Protein AF-A0A067C463-F1 (afdb_monomer_lite)

Foldseek 3Di:
DDDDDDDDDDDDDDDDDDDDDDDDDDDDDDDDDDDDDDDDDDDDDDDDDDDDDDDDDDDDDDDDDDDDDDDDDDDDDDDDDDDDDDYDDDDDDDDDDDDDDDDDDDDDDDDDDDDDDDDDDDDDDDDDDDDDDDDDDDDDDDDDDDDDDDDDDDDDDDDDDDDDDDDDDDDDDDDDDDDDDDDDDDDDDDDDDPPPPPPPPPPQPKDKFQWAFLQRFTWFADPFFTFGADDDPDQRSIWIQGQVLQWIARRVPRFTWFQDQDPVRHTWTTTDHDDSPDQRRHWDQDPLLRFTARDRPHQKTWFHPNVDHGTTITIDGDDQASRRHIDRPVDPQKWKKWWAQPPPRFTWFDDPQFIFRHHDDRGQRRIWIQGNVLQWTARNSGSFTWFFDDDPRHTWTTTDHDDSPDQRRHWDPPQFAIARDRDPQKGWFQDPPDPRRTITIDGNDPPPSRRGIPIGIRD

Organism: Saprolegnia parasitica (strain CBS 223.65) (NCBI:txid695850)

InterPro domains:
  IPR000772 Ricin B, lectin domain [PF00652] (233-325)
  IPR000772 Ricin B, lectin domain [PF00652] (355-453)
  IPR000772 Ricin B, lectin domain [SM00458] (205-329)
  IPR000772 Ricin B, lectin domain [SM00458] (330-456)
  IPR006970 PT repeat [PF04886] (94-127)
  IPR035992 Ricin B-like lectins [SSF50370] (226-326)
  IPR035992 Ricin B-like lectins [SSF50370] (354-456)

Radius of gyration: 42.3 Å; chains: 1; bounding box: 136×104×123 Å

pLDDT: mean 70.71, std 26.76, range [29.59, 98.5]

Structure (mmCIF, N/CA/C/O backbone):
data_AF-A0A067C463-F1
#
_entry.id   AF-A0A067C463-F1
#
loop_
_atom_site.group_PDB
_atom_site.id
_atom_site.type_symbol
_atom_site.label_atom_id
_atom_site.label_alt_id
_atom_site.label_comp_id
_atom_site.label_asym_id
_atom_site.label_entity_id
_atom_site.label_seq_id
_atom_site.pdbx_PDB_ins_code
_atom_site.Cartn_x
_atom_site.Cartn_y
_atom_site.Cartn_z
_atom_site.occupancy
_atom_site.B_iso_or_equiv
_atom_site.auth_seq_id
_atom_site.auth_comp_id
_atom_site.auth_asym_id
_atom_site.auth_atom_id
_atom_site.pdbx_PDB_model_num
ATOM 1 N N . MET A 1 1 ? 59.444 -35.403 0.483 1.00 42.25 1 MET A N 1
ATOM 2 C CA . MET A 1 1 ? 58.667 -36.653 0.673 1.00 42.25 1 MET A CA 1
ATOM 3 C C . MET A 1 1 ? 58.026 -36.631 2.054 1.00 42.25 1 MET A C 1
ATOM 5 O O . MET A 1 1 ? 58.390 -35.759 2.831 1.00 42.25 1 MET A O 1
ATOM 9 N N . ILE A 1 2 ? 57.122 -37.581 2.335 1.00 39.03 2 ILE A N 1
ATOM 10 C CA . ILE A 1 2 ? 56.164 -37.585 3.462 1.00 39.03 2 ILE A CA 1
ATOM 11 C C . ILE A 1 2 ? 55.032 -36.564 3.229 1.00 39.03 2 ILE A C 1
ATOM 13 O O . ILE A 1 2 ? 55.276 -35.445 2.785 1.00 39.03 2 ILE A O 1
ATOM 17 N N . GLY A 1 3 ? 53.784 -36.998 3.438 1.00 36.12 3 GLY A N 1
ATOM 18 C CA . GLY A 1 3 ? 52.555 -36.245 3.152 1.00 36.12 3 GLY A CA 1
ATOM 19 C C . GLY A 1 3 ? 51.592 -36.200 4.350 1.00 36.12 3 GLY A C 1
ATOM 20 O O . GLY A 1 3 ? 51.894 -36.791 5.387 1.00 36.12 3 GLY A O 1
ATOM 21 N N . PRO A 1 4 ? 50.456 -35.488 4.238 1.00 55.81 4 PRO A N 1
ATOM 22 C CA . PRO A 1 4 ? 49.624 -35.122 5.385 1.00 55.81 4 PRO A CA 1
ATOM 23 C C . PRO A 1 4 ? 48.591 -36.189 5.784 1.00 55.81 4 PRO A C 1
ATOM 25 O O . PRO A 1 4 ? 47.918 -36.781 4.938 1.00 55.81 4 PRO A O 1
ATOM 28 N N . SER A 1 5 ? 48.399 -36.357 7.093 1.00 46.78 5 SER A N 1
ATOM 29 C CA . SER A 1 5 ? 47.355 -37.209 7.676 1.00 46.78 5 SER A CA 1
ATOM 30 C C . SER A 1 5 ? 45.998 -36.502 7.733 1.00 46.78 5 SER A C 1
ATOM 32 O O . SER A 1 5 ? 45.910 -35.333 8.107 1.00 46.78 5 SER A O 1
ATOM 34 N N . LYS A 1 6 ? 44.920 -37.239 7.440 1.00 44.59 6 LYS A N 1
ATOM 35 C CA . LYS A 1 6 ? 43.542 -36.852 7.790 1.00 44.59 6 LYS A CA 1
ATOM 36 C C . LYS A 1 6 ? 43.201 -37.363 9.194 1.00 44.59 6 LYS A C 1
ATOM 38 O O . LYS A 1 6 ? 43.704 -38.409 9.594 1.00 44.59 6 LYS A O 1
ATOM 43 N N . LEU A 1 7 ? 42.278 -36.692 9.882 1.00 39.22 7 LEU A N 1
ATOM 44 C CA . LEU A 1 7 ? 41.561 -37.243 11.037 1.00 39.22 7 LEU A CA 1
ATOM 45 C C . LEU A 1 7 ? 40.050 -37.215 10.756 1.00 39.22 7 LEU A C 1
ATOM 47 O O . LEU A 1 7 ? 39.596 -36.410 9.941 1.00 39.22 7 LEU A O 1
ATOM 51 N N . ALA A 1 8 ? 39.291 -38.129 11.363 1.00 37.06 8 ALA A N 1
ATOM 52 C CA . ALA A 1 8 ? 37.906 -38.422 10.989 1.00 37.06 8 ALA A CA 1
ATOM 53 C C . ALA A 1 8 ? 36.934 -38.392 12.183 1.00 37.06 8 ALA A C 1
ATOM 55 O O . ALA A 1 8 ? 37.340 -38.371 13.343 1.00 37.06 8 ALA A O 1
ATOM 56 N N . VAL A 1 9 ? 35.640 -38.373 11.857 1.00 38.06 9 VAL A N 1
ATOM 57 C CA . VAL A 1 9 ? 34.499 -38.277 12.780 1.00 38.06 9 VAL A CA 1
ATOM 58 C C . VAL A 1 9 ? 34.294 -39.571 13.575 1.00 38.06 9 VAL A C 1
ATOM 60 O O . VAL A 1 9 ? 34.442 -40.660 13.023 1.00 38.06 9 VAL A O 1
ATOM 63 N N . LEU A 1 10 ? 33.816 -39.453 14.818 1.00 33.16 10 LEU A N 1
ATOM 64 C CA . LEU A 1 10 ? 33.008 -40.498 15.450 1.00 33.16 10 LEU A CA 1
ATOM 65 C C . LEU A 1 10 ? 31.895 -39.881 16.315 1.00 33.16 10 LEU A C 1
ATOM 67 O O . LEU A 1 10 ? 32.081 -38.823 16.912 1.00 33.16 10 LEU A O 1
ATOM 71 N N . ALA A 1 11 ? 30.744 -40.550 16.369 1.00 39.88 11 ALA A N 1
ATOM 72 C CA . ALA A 1 11 ? 29.602 -40.222 17.224 1.00 39.88 11 ALA A CA 1
ATOM 73 C C . ALA A 1 11 ? 29.301 -41.403 18.166 1.00 39.88 11 ALA A C 1
ATOM 75 O O . ALA A 1 11 ? 29.778 -42.513 17.929 1.00 39.88 11 ALA A O 1
ATOM 76 N N . CYS A 1 12 ? 28.495 -41.193 19.210 1.00 30.70 12 CYS A N 1
ATOM 77 C CA . CYS A 1 12 ? 27.984 -42.276 20.059 1.00 30.70 12 CYS A CA 1
ATOM 78 C C . CYS A 1 12 ? 26.564 -41.961 20.568 1.00 30.70 12 CYS A C 1
ATOM 80 O O . CYS A 1 12 ? 26.117 -40.818 20.468 1.00 30.70 12 CYS A O 1
ATOM 82 N N . ALA A 1 13 ? 25.843 -42.975 21.055 1.00 35.50 13 ALA A N 1
ATOM 83 C CA . ALA A 1 13 ? 24.385 -42.955 21.213 1.00 35.50 13 ALA A CA 1
ATOM 84 C C . ALA A 1 13 ? 23.884 -43.476 22.581 1.00 35.50 13 ALA A C 1
ATOM 86 O O . ALA A 1 13 ? 24.659 -43.919 23.426 1.00 35.50 13 ALA A O 1
ATOM 87 N N . LEU A 1 14 ? 22.560 -43.407 22.768 1.00 36.81 14 LEU A N 1
ATOM 88 C CA . LEU A 1 14 ? 21.791 -43.928 23.911 1.00 36.81 14 LEU A CA 1
ATOM 89 C C . LEU A 1 14 ? 21.913 -45.456 24.085 1.00 36.81 14 LEU A C 1
ATOM 91 O O . LEU A 1 14 ? 22.200 -46.176 23.127 1.00 36.81 14 LEU A O 1
ATOM 95 N N . PRO A 1 15 ? 21.563 -45.964 25.281 1.00 52.47 15 PRO A N 1
ATOM 96 C CA . PRO A 1 15 ? 20.410 -46.875 25.338 1.00 52.47 15 PRO A CA 1
ATOM 97 C C . PRO A 1 15 ? 19.373 -46.543 26.441 1.00 52.47 15 PRO A C 1
ATOM 99 O O . PRO A 1 15 ? 19.506 -45.582 27.193 1.00 52.47 15 PRO A O 1
ATOM 102 N N . LEU A 1 16 ? 18.309 -47.353 26.489 1.00 36.12 16 LEU A N 1
ATOM 103 C CA . LEU A 1 16 ? 17.062 -47.219 27.265 1.00 36.12 16 LEU A CA 1
ATOM 104 C C . LEU A 1 16 ? 16.854 -48.459 28.170 1.00 36.12 16 LEU A C 1
ATOM 106 O O . LEU A 1 16 ? 17.337 -49.519 27.785 1.00 36.12 16 LEU A O 1
ATOM 110 N N . VAL A 1 17 ? 16.100 -48.366 29.286 1.00 34.94 17 VAL A N 1
ATOM 111 C CA . VAL A 1 17 ? 15.223 -49.428 29.880 1.00 34.94 17 VAL A CA 1
ATOM 112 C C . VAL A 1 17 ? 14.489 -48.904 31.147 1.00 34.94 17 VAL A C 1
ATOM 114 O O . VAL A 1 17 ? 14.938 -47.937 31.755 1.00 34.94 17 VAL A O 1
ATOM 117 N N . ALA A 1 18 ? 13.347 -49.505 31.528 1.00 36.94 18 ALA A N 1
ATOM 118 C CA . ALA A 1 18 ? 12.513 -49.199 32.717 1.00 36.94 18 ALA A CA 1
ATOM 119 C C . ALA A 1 18 ? 11.740 -50.485 33.171 1.00 36.94 18 ALA A C 1
ATOM 121 O O . ALA A 1 18 ? 11.974 -51.529 32.567 1.00 36.94 18 ALA A O 1
ATOM 122 N N . ALA A 1 19 ? 10.835 -50.571 34.169 1.00 39.75 19 ALA A N 1
ATOM 123 C CA . ALA A 1 19 ? 10.076 -49.603 34.991 1.00 39.75 19 ALA A CA 1
ATOM 124 C C . ALA A 1 19 ? 9.532 -50.275 36.304 1.00 39.75 19 ALA A C 1
ATOM 126 O O . ALA A 1 19 ? 9.987 -51.360 36.650 1.00 39.75 19 ALA A O 1
ATOM 127 N N . MET A 1 20 ? 8.479 -49.697 36.929 1.00 37.06 20 MET A N 1
ATOM 128 C CA . MET A 1 20 ? 7.588 -50.248 38.000 1.00 37.06 20 MET A CA 1
ATOM 129 C C . MET A 1 20 ? 8.119 -50.256 39.461 1.00 37.06 20 MET A C 1
ATOM 131 O O . MET A 1 20 ? 9.316 -50.383 39.665 1.00 37.06 20 MET A O 1
ATOM 135 N N . SER A 1 21 ? 7.300 -50.193 40.537 1.00 35.03 21 SER A N 1
ATOM 136 C CA . SER A 1 21 ? 5.951 -49.593 40.772 1.00 35.03 21 SER A CA 1
ATOM 137 C C . SER A 1 21 ? 5.586 -49.576 42.288 1.00 35.03 21 SER A C 1
ATOM 139 O O . SER A 1 21 ? 6.147 -50.381 43.022 1.00 35.03 21 SER A O 1
ATOM 141 N N . GLN A 1 22 ? 4.568 -48.783 42.692 1.00 37.06 22 GLN A N 1
ATOM 142 C CA . GLN A 1 22 ? 3.824 -48.800 43.992 1.00 37.06 22 GLN A CA 1
ATOM 143 C C . GLN A 1 22 ? 4.575 -48.301 45.263 1.00 37.06 22 GLN A C 1
ATOM 145 O O . GLN A 1 22 ? 5.770 -48.522 45.395 1.00 37.06 22 GLN A O 1
ATOM 150 N N . GLY A 1 23 ? 3.939 -47.636 46.251 1.00 31.66 23 GLY A N 1
ATOM 151 C CA . GLY A 1 23 ? 2.586 -47.034 46.314 1.00 31.66 23 GLY A CA 1
ATOM 152 C C . GLY A 1 23 ? 2.123 -46.622 47.743 1.00 31.66 23 GLY A C 1
ATOM 153 O O . GLY A 1 23 ? 2.575 -47.234 48.702 1.00 31.66 23 GLY A O 1
ATOM 154 N N . ALA A 1 24 ? 1.171 -45.665 47.849 1.00 37.31 24 ALA A N 1
ATOM 155 C CA . ALA A 1 24 ? 0.360 -45.277 49.045 1.00 37.31 24 ALA A CA 1
ATOM 156 C C . ALA A 1 24 ? 1.102 -44.702 50.296 1.00 37.31 24 ALA A C 1
ATOM 158 O O . ALA A 1 24 ? 2.293 -44.930 50.447 1.00 37.31 24 ALA A O 1
ATOM 159 N N . MET A 1 25 ? 0.509 -43.975 51.270 1.00 38.84 25 MET A N 1
ATOM 160 C CA . MET A 1 25 ? -0.686 -43.087 51.406 1.00 38.84 25 MET A CA 1
ATOM 161 C C . MET A 1 25 ? -0.532 -42.227 52.708 1.00 38.84 25 MET A C 1
ATOM 163 O O . MET A 1 25 ? 0.424 -42.471 53.439 1.00 38.84 25 MET A O 1
ATOM 167 N N . ALA A 1 26 ? -1.497 -41.326 53.020 1.00 36.38 26 ALA A N 1
ATOM 168 C CA . ALA A 1 26 ? -1.690 -40.511 54.262 1.00 36.38 26 ALA A CA 1
ATOM 169 C C . ALA A 1 26 ? -1.163 -39.046 54.249 1.00 36.38 26 ALA A C 1
ATOM 171 O O . ALA A 1 26 ? -0.088 -38.808 53.709 1.00 36.38 26 ALA A O 1
ATOM 172 N N . THR A 1 27 ? -1.768 -38.022 54.892 1.00 34.53 27 THR A N 1
ATOM 173 C CA . THR A 1 27 ? -3.191 -37.578 55.066 1.00 34.53 27 THR A CA 1
ATOM 174 C C . THR A 1 27 ? -3.231 -36.191 55.755 1.00 34.53 27 THR A C 1
ATOM 176 O O . THR A 1 27 ? -2.674 -36.047 56.836 1.00 34.53 27 THR A O 1
ATOM 179 N N . ASP A 1 28 ? -3.960 -35.242 55.156 1.00 35.69 28 ASP A N 1
ATOM 180 C CA . ASP A 1 28 ? -4.814 -34.183 55.749 1.00 35.69 28 ASP A CA 1
ATOM 181 C C . ASP A 1 28 ? -4.370 -33.059 56.730 1.00 35.69 28 ASP A C 1
ATOM 183 O O . ASP A 1 28 ? -3.740 -33.248 57.766 1.00 35.69 28 ASP A O 1
ATOM 187 N N . THR A 1 29 ? -5.019 -31.903 56.482 1.00 43.50 29 THR A N 1
ATOM 188 C CA . THR A 1 29 ? -5.403 -30.781 57.387 1.00 43.50 29 THR A CA 1
ATOM 189 C C . THR A 1 29 ? -4.373 -29.684 57.778 1.00 43.50 29 THR A C 1
ATOM 191 O O . THR A 1 29 ? -3.169 -29.909 57.701 1.00 43.50 29 THR A O 1
ATOM 194 N N . PRO A 1 30 ? -4.826 -28.424 58.050 1.00 51.53 30 PRO A N 1
ATOM 195 C CA . PRO A 1 30 ? -4.145 -27.235 57.507 1.00 51.53 30 PRO A CA 1
ATOM 196 C C . PRO A 1 30 ? -3.836 -26.109 58.527 1.00 51.53 30 PRO A C 1
ATOM 198 O O . PRO A 1 30 ? -4.098 -26.234 59.721 1.00 51.53 30 PRO A O 1
ATOM 201 N N . CYS A 1 31 ? -3.359 -24.956 58.030 1.00 31.34 31 CYS A N 1
ATOM 202 C CA . CYS A 1 31 ? -3.218 -23.698 58.783 1.00 31.34 31 CYS A CA 1
ATOM 203 C C . CYS A 1 31 ? -4.021 -22.540 58.126 1.00 31.34 31 CYS A C 1
ATOM 205 O O . CYS A 1 31 ? -4.292 -22.612 56.925 1.00 31.34 31 CYS A O 1
ATOM 207 N N . PRO A 1 32 ? -4.453 -21.501 58.878 1.00 50.53 32 PRO A N 1
ATOM 208 C CA . PRO A 1 32 ? -5.572 -20.635 58.484 1.00 50.53 32 PRO A CA 1
ATOM 209 C C . PRO A 1 32 ? -5.200 -19.329 57.754 1.00 50.53 32 PRO A C 1
ATOM 211 O O . PRO A 1 32 ? -4.075 -18.841 57.811 1.00 50.53 32 PRO A O 1
ATOM 214 N N . SER A 1 33 ? -6.217 -18.724 57.130 1.00 41.97 33 SER A N 1
ATOM 215 C CA . SER A 1 33 ? -6.199 -17.370 56.554 1.00 41.97 33 SER A CA 1
ATOM 216 C C . SER A 1 33 ? -6.669 -16.319 57.568 1.00 41.97 33 SER A C 1
ATOM 218 O O . SER A 1 33 ? -7.641 -16.563 58.283 1.00 41.97 33 SER A O 1
ATOM 220 N N . LEU A 1 34 ? -6.042 -15.135 57.580 1.00 38.16 34 LEU A N 1
ATOM 221 C CA . LEU A 1 34 ? -6.554 -13.924 58.236 1.00 38.16 34 LEU A CA 1
ATOM 222 C C . LEU A 1 34 ? -6.239 -12.669 57.404 1.00 38.16 34 LEU A C 1
ATOM 224 O O . LEU A 1 34 ? -5.092 -12.425 57.034 1.00 38.16 34 LEU A O 1
ATOM 228 N N . THR A 1 35 ? -7.259 -11.844 57.166 1.00 42.41 35 THR A N 1
ATOM 229 C CA . THR A 1 35 ? -7.147 -10.469 56.646 1.00 42.41 35 THR A CA 1
ATOM 230 C C . THR A 1 35 ? -7.271 -9.457 57.789 1.00 42.41 35 THR A C 1
ATOM 232 O O . THR A 1 35 ? -7.901 -9.750 58.807 1.00 42.41 35 THR A O 1
ATOM 235 N N . PRO A 1 36 ? -6.701 -8.248 57.635 1.00 46.34 36 PRO A N 1
ATOM 236 C CA . PRO A 1 36 ? -7.529 -7.061 57.890 1.00 46.34 36 PRO A CA 1
ATOM 237 C C . PRO A 1 36 ? -7.251 -5.849 56.967 1.00 46.34 36 PRO A C 1
ATOM 239 O O . PRO A 1 36 ? -6.285 -5.800 56.209 1.00 46.34 36 PRO A O 1
ATOM 242 N N . LYS A 1 37 ? -8.140 -4.851 57.061 1.00 36.72 37 LYS A N 1
ATOM 243 C CA . LYS A 1 37 ? -8.169 -3.536 56.381 1.00 36.72 37 LYS A CA 1
ATOM 244 C C . LYS A 1 37 ? -9.023 -2.589 57.264 1.00 36.72 37 LYS A C 1
ATOM 246 O O . LYS A 1 37 ? -9.966 -3.114 57.856 1.00 36.72 37 LYS A O 1
ATOM 251 N N . PRO A 1 38 ? -8.888 -1.241 57.262 1.00 59.75 38 PRO A N 1
ATOM 252 C CA . PRO A 1 38 ? -7.733 -0.353 57.018 1.00 59.75 38 PRO A CA 1
ATOM 253 C C . PRO A 1 38 ? -7.484 0.641 58.189 1.00 59.75 38 PRO A C 1
ATOM 255 O O . PRO A 1 38 ? -8.394 0.892 58.972 1.00 59.75 38 PRO A O 1
ATOM 258 N N . THR A 1 39 ? -6.345 1.346 58.214 1.00 36.75 39 THR A N 1
ATOM 259 C CA . THR A 1 39 ? -6.209 2.644 58.927 1.00 36.75 39 THR A CA 1
ATOM 260 C C . THR A 1 39 ? -5.115 3.530 58.323 1.00 36.75 39 THR A C 1
ATOM 262 O O . THR A 1 39 ? -4.034 3.042 58.010 1.00 36.75 39 THR A O 1
ATOM 265 N N . ASP A 1 40 ? -5.394 4.831 58.259 1.00 40.41 40 ASP A N 1
ATOM 266 C CA . ASP A 1 40 ? -4.475 5.976 58.123 1.00 40.41 40 ASP A CA 1
ATOM 267 C C . ASP A 1 40 ? -4.901 6.954 59.249 1.00 40.41 40 ASP A C 1
ATOM 269 O O . ASP A 1 40 ? -6.116 7.027 59.495 1.00 40.41 40 ASP A O 1
ATOM 273 N N . PRO A 1 41 ? -3.993 7.595 60.029 1.00 48.75 41 PRO A N 1
ATOM 274 C CA . PRO A 1 41 ? -3.393 8.858 59.564 1.00 48.75 41 PRO A CA 1
ATOM 275 C C . PRO A 1 41 ? -1.979 9.241 60.097 1.00 48.75 41 PRO A C 1
ATOM 277 O O . PRO A 1 41 ? -1.485 8.735 61.103 1.00 48.75 41 PRO A O 1
ATOM 280 N N . THR A 1 42 ? -1.430 10.313 59.504 1.00 36.72 42 THR A N 1
ATOM 281 C CA . THR A 1 42 ? -0.482 11.324 60.066 1.00 36.72 42 THR A CA 1
ATOM 282 C C . THR A 1 42 ? 1.021 11.023 60.312 1.00 36.72 42 THR A C 1
ATOM 284 O O . THR A 1 42 ? 1.413 10.549 61.369 1.00 36.72 42 THR A O 1
ATOM 287 N N . ALA A 1 43 ? 1.843 11.600 59.415 1.00 37.53 43 ALA A N 1
ATOM 288 C CA . ALA A 1 43 ? 2.853 12.664 59.663 1.00 37.53 43 ALA A CA 1
ATOM 289 C C . ALA A 1 43 ? 4.280 12.396 60.246 1.00 37.53 43 ALA A C 1
ATOM 291 O O . ALA A 1 43 ? 4.444 11.873 61.340 1.00 37.53 43 ALA A O 1
ATOM 292 N N . TYR A 1 44 ? 5.276 13.011 59.563 1.00 34.09 44 TYR A N 1
ATOM 293 C CA . TYR A 1 44 ? 6.689 13.295 59.946 1.00 34.09 44 TYR A CA 1
ATOM 294 C C . TYR A 1 44 ? 7.665 12.105 60.164 1.00 34.09 44 TYR A C 1
ATOM 296 O O . TYR A 1 44 ? 7.233 11.013 60.511 1.00 34.09 44 TYR A O 1
ATOM 304 N N . PRO A 1 45 ? 9.007 12.311 60.097 1.00 48.44 45 PRO A N 1
ATOM 305 C CA . PRO A 1 45 ? 9.805 13.204 59.233 1.00 48.44 45 PRO A CA 1
ATOM 306 C C . PRO A 1 45 ? 10.955 12.461 58.484 1.00 48.44 45 PRO A C 1
ATOM 308 O O . PRO A 1 45 ? 11.177 11.267 58.663 1.00 48.44 45 PRO A O 1
ATOM 311 N N . SER A 1 46 ? 11.724 13.175 57.651 1.00 39.25 46 SER A N 1
ATOM 312 C CA . SER A 1 46 ? 12.832 12.622 56.839 1.00 39.25 46 SER A CA 1
ATOM 313 C C . SER A 1 46 ? 14.130 12.314 57.613 1.00 39.25 46 SER A C 1
ATOM 315 O O . SER A 1 46 ? 14.498 13.082 58.504 1.00 39.25 46 SER A O 1
ATOM 317 N N . PRO A 1 47 ? 14.929 11.320 57.171 1.00 53.28 47 PRO A N 1
ATOM 318 C CA . PRO A 1 47 ? 16.372 11.251 57.406 1.00 53.28 47 PRO A CA 1
ATOM 319 C C . PRO A 1 47 ? 17.191 11.777 56.204 1.00 53.28 47 PRO A C 1
ATOM 321 O O . PRO A 1 47 ? 16.755 11.715 55.056 1.00 53.28 47 PRO A O 1
ATOM 324 N N . VAL A 1 48 ? 18.411 12.257 56.467 1.00 42.38 48 VAL A N 1
ATOM 325 C CA . VAL A 1 48 ? 19.398 12.723 55.467 1.00 42.38 48 VAL A CA 1
ATOM 326 C C . VAL A 1 48 ? 20.560 11.726 55.380 1.00 42.38 48 VAL A C 1
ATOM 328 O O . VAL A 1 48 ? 20.978 11.208 56.416 1.00 42.38 48 VAL A O 1
ATOM 331 N N . PRO A 1 49 ? 21.147 11.512 54.188 1.00 49.09 49 PRO A N 1
ATOM 332 C CA . PRO A 1 49 ? 22.597 11.312 54.096 1.00 49.09 49 PRO A CA 1
ATOM 333 C C . PRO A 1 49 ? 23.303 12.307 53.157 1.00 49.09 49 PRO A C 1
ATOM 335 O O . PRO A 1 49 ? 22.763 12.789 52.166 1.00 49.09 49 PRO A O 1
ATOM 338 N N . THR A 1 50 ? 24.550 12.596 53.509 1.00 33.31 50 THR A N 1
ATOM 339 C CA . THR A 1 50 ? 25.503 13.519 52.877 1.00 33.31 50 THR A CA 1
ATOM 340 C C . THR A 1 50 ? 26.090 13.016 51.546 1.00 33.31 50 THR A C 1
ATOM 342 O O . THR A 1 50 ? 26.281 11.814 51.394 1.00 33.31 50 THR A O 1
ATOM 345 N N . GLN A 1 51 ? 26.527 13.930 50.653 1.00 35.97 51 GLN A N 1
ATOM 346 C CA . GLN A 1 51 ? 27.971 14.126 50.356 1.00 35.97 51 GLN A CA 1
ATOM 347 C C . GLN A 1 51 ? 28.325 15.301 49.397 1.00 35.97 51 GLN A C 1
ATOM 349 O O . GLN A 1 51 ? 27.891 15.374 48.256 1.00 35.97 51 GLN A O 1
ATOM 354 N N . SER A 1 52 ? 29.159 16.208 49.921 1.00 32.06 52 SER A N 1
ATOM 355 C CA . SER A 1 52 ? 30.306 16.936 49.323 1.00 32.06 52 SER A CA 1
ATOM 356 C C . SER A 1 52 ? 30.431 17.311 47.815 1.00 32.06 52 SER A C 1
ATOM 358 O O . SER A 1 52 ? 30.837 16.497 46.991 1.00 32.06 52 SER A O 1
ATOM 360 N N . THR A 1 53 ? 30.460 18.641 47.592 1.00 35.88 53 THR A N 1
ATOM 361 C CA . THR A 1 53 ? 31.430 19.444 46.773 1.00 35.88 53 THR A CA 1
ATOM 362 C C . THR A 1 53 ? 31.324 19.551 45.221 1.00 35.88 53 THR A C 1
ATOM 364 O O . THR A 1 53 ? 30.736 18.676 44.598 1.00 35.88 53 THR A O 1
ATOM 367 N N . PRO A 1 54 ? 31.801 20.671 44.592 1.00 49.50 54 PRO A N 1
ATOM 368 C CA . PRO A 1 54 ? 31.113 21.267 43.422 1.00 49.50 54 PRO A CA 1
ATOM 369 C C . PRO A 1 54 ? 32.013 21.793 42.252 1.00 49.50 54 PRO A C 1
ATOM 371 O O . PRO A 1 54 ? 33.192 21.462 42.162 1.00 49.50 54 PRO A O 1
ATOM 374 N N . CYS A 1 55 ? 31.451 22.721 41.443 1.00 31.39 55 CYS A N 1
ATOM 375 C CA . CYS A 1 55 ? 31.980 23.461 40.264 1.00 31.39 55 CYS A CA 1
ATOM 376 C C . CYS A 1 55 ? 31.795 22.732 38.907 1.00 31.39 55 CYS A C 1
ATOM 378 O O . CYS A 1 55 ? 31.883 21.507 38.883 1.00 31.39 55 CYS A O 1
ATOM 380 N N . PRO A 1 56 ? 31.457 23.439 37.794 1.00 43.06 56 PRO A N 1
ATOM 381 C CA . PRO A 1 56 ? 32.160 24.633 37.289 1.00 43.06 56 PRO A CA 1
ATOM 382 C C . PRO A 1 56 ? 31.312 25.924 37.130 1.00 43.06 56 PRO A C 1
ATOM 384 O O . PRO A 1 56 ? 30.110 25.952 37.381 1.00 43.06 56 PRO A O 1
ATOM 387 N N . THR A 1 57 ? 31.963 27.006 36.683 1.00 37.25 57 THR A N 1
ATOM 388 C CA . THR A 1 57 ? 31.431 28.374 36.478 1.00 37.25 57 THR A CA 1
ATOM 389 C C . THR A 1 57 ? 30.934 28.677 35.055 1.00 37.25 57 THR A C 1
ATOM 391 O O . THR A 1 57 ? 31.613 28.322 34.094 1.00 37.25 57 THR A O 1
ATOM 394 N N . SER A 1 58 ? 29.874 29.490 34.918 1.00 34.16 58 SER A N 1
ATOM 395 C CA . SER A 1 58 ? 29.693 30.472 33.821 1.00 34.16 58 SER A CA 1
ATOM 396 C C . SER A 1 58 ? 28.635 31.536 34.197 1.00 34.16 58 SER A C 1
ATOM 398 O O . SER A 1 58 ? 27.924 31.354 35.185 1.00 34.16 58 SER A O 1
ATOM 400 N N . LEU A 1 59 ? 28.538 32.654 33.459 1.00 35.44 59 LEU A N 1
ATOM 401 C CA . LEU A 1 59 ? 27.764 33.851 33.844 1.00 35.44 59 LEU A CA 1
ATOM 402 C C . LEU A 1 59 ? 26.886 34.450 32.720 1.00 35.44 59 LEU A C 1
ATOM 404 O O . LEU A 1 59 ? 27.395 34.848 31.678 1.00 35.44 59 LEU A O 1
ATOM 408 N N . THR A 1 60 ? 25.619 34.741 33.059 1.00 36.12 60 THR A N 1
ATOM 409 C CA . THR A 1 60 ? 24.786 35.858 32.522 1.00 36.12 60 THR A CA 1
ATOM 410 C C . THR A 1 60 ? 24.411 35.825 31.005 1.00 36.12 60 THR A C 1
ATOM 412 O O . THR A 1 60 ? 24.628 34.801 30.366 1.00 36.12 60 THR A O 1
ATOM 415 N N . PRO A 1 61 ? 23.650 36.803 30.447 1.00 48.34 61 PRO A N 1
ATOM 416 C CA . PRO A 1 61 ? 22.207 36.923 30.714 1.00 48.34 61 PRO A CA 1
ATOM 417 C C . PRO A 1 61 ? 21.291 37.083 29.463 1.00 48.34 61 PRO A C 1
ATOM 419 O O . PRO A 1 61 ? 21.727 37.189 28.321 1.00 48.34 61 PRO A O 1
ATOM 422 N N . LYS A 1 62 ? 19.976 37.138 29.726 1.00 43.12 62 LYS A N 1
ATOM 423 C CA . LYS A 1 62 ? 18.833 37.306 28.798 1.00 43.12 62 LYS A CA 1
ATOM 424 C C . LYS A 1 62 ? 18.786 38.658 28.036 1.00 43.12 62 LYS A C 1
ATOM 426 O O . LYS A 1 62 ? 18.978 39.692 28.672 1.00 43.12 62 LYS A O 1
ATOM 431 N N . PRO A 1 63 ? 18.305 38.675 26.771 1.00 41.91 63 PRO A N 1
ATOM 432 C CA . PRO A 1 63 ? 17.659 39.831 26.125 1.00 41.91 63 PRO A CA 1
ATOM 433 C C . PRO A 1 63 ? 16.138 39.642 25.859 1.00 41.91 63 PRO A C 1
ATOM 435 O O . PRO A 1 63 ? 15.593 38.549 26.021 1.00 41.91 63 PRO A O 1
ATOM 438 N N . THR A 1 64 ? 15.449 40.714 25.439 1.00 36.81 64 THR A N 1
ATOM 439 C CA . THR A 1 64 ? 14.037 40.731 24.975 1.00 36.81 64 THR A CA 1
ATOM 440 C C . THR A 1 64 ? 13.875 41.764 23.834 1.00 36.81 64 THR A C 1
ATOM 442 O O . THR A 1 64 ? 14.779 42.567 23.618 1.00 36.81 64 THR A O 1
ATOM 445 N N . ASP A 1 65 ? 12.704 41.771 23.183 1.00 37.22 65 ASP A N 1
ATOM 446 C CA . ASP A 1 65 ? 12.090 42.881 22.419 1.00 37.22 65 ASP A CA 1
ATOM 447 C C . ASP A 1 65 ? 12.329 43.034 20.896 1.00 37.22 65 ASP A C 1
ATOM 449 O O . ASP A 1 65 ? 12.947 42.208 20.226 1.00 37.22 65 ASP A O 1
ATOM 453 N N . LYS A 1 66 ? 11.590 44.003 20.334 1.00 34.00 66 LYS A N 1
ATOM 454 C CA . LYS A 1 66 ? 10.867 43.973 19.047 1.00 34.00 66 LYS A CA 1
ATOM 455 C C . LYS A 1 66 ? 11.577 44.763 17.923 1.00 34.00 66 LYS A C 1
ATOM 457 O O . LYS A 1 66 ? 12.115 45.832 18.198 1.00 34.00 66 LYS A O 1
ATOM 462 N N . PRO A 1 67 ? 11.480 44.342 16.642 1.00 43.81 67 PRO A N 1
ATOM 463 C CA . PRO A 1 67 ? 12.100 45.046 15.515 1.00 43.81 67 PRO A CA 1
ATOM 464 C C . PRO A 1 67 ? 11.309 46.262 14.996 1.00 43.81 67 PRO A C 1
ATOM 466 O O . PRO A 1 67 ? 10.071 46.306 15.077 1.00 43.81 67 PRO A O 1
ATOM 469 N N . THR A 1 68 ? 12.055 47.180 14.366 1.00 34.97 68 THR A N 1
ATOM 470 C CA . THR A 1 68 ? 11.612 48.157 13.352 1.00 34.97 68 THR A CA 1
ATOM 471 C C . THR A 1 68 ? 12.789 48.471 12.401 1.00 34.97 68 THR A C 1
ATOM 473 O O . THR A 1 68 ? 13.940 48.297 12.791 1.00 34.97 68 THR A O 1
ATOM 476 N N . ASP A 1 69 ? 12.462 48.961 11.198 1.00 34.72 69 ASP A N 1
ATOM 477 C CA . ASP A 1 69 ? 13.251 49.842 10.306 1.00 34.72 69 ASP A CA 1
ATOM 478 C C . ASP A 1 69 ? 13.819 49.351 8.956 1.00 34.72 69 ASP A C 1
ATOM 480 O O . ASP A 1 69 ? 13.938 48.168 8.642 1.00 34.72 69 ASP A O 1
ATOM 484 N N . LYS A 1 70 ? 14.013 50.364 8.097 1.00 39.75 70 LYS A N 1
ATOM 485 C CA . LYS A 1 70 ? 14.041 50.368 6.626 1.00 39.75 70 LYS A CA 1
ATOM 486 C C . LYS A 1 70 ? 15.459 50.626 6.081 1.00 39.75 70 LYS A C 1
ATOM 488 O O . LYS A 1 70 ? 16.126 51.527 6.586 1.00 39.75 70 LYS A O 1
ATOM 493 N N . PRO A 1 71 ? 15.883 49.974 4.980 1.00 44.62 71 PRO A N 1
ATOM 494 C CA . PRO A 1 71 ? 17.090 50.349 4.240 1.00 44.62 71 PRO A CA 1
ATOM 495 C C . PRO A 1 71 ? 16.827 51.407 3.147 1.00 44.62 71 PRO A C 1
ATOM 497 O O . PRO A 1 71 ? 15.705 51.549 2.649 1.00 44.62 71 PRO A O 1
ATOM 500 N N . THR A 1 72 ? 17.880 52.123 2.734 1.00 33.91 72 THR A N 1
ATOM 501 C CA . THR A 1 72 ? 17.904 52.944 1.504 1.00 33.91 72 THR A CA 1
ATOM 502 C C . THR A 1 72 ? 19.339 53.121 0.983 1.00 33.91 72 THR A C 1
ATOM 504 O O . THR A 1 72 ? 20.236 53.390 1.774 1.00 33.91 72 THR A O 1
ATOM 507 N N . ASP A 1 73 ? 19.486 53.038 -0.343 1.00 35.38 73 ASP A N 1
ATOM 508 C CA . ASP A 1 73 ? 20.536 53.627 -1.200 1.00 35.38 73 ASP A CA 1
ATOM 509 C C . ASP A 1 73 ? 21.990 53.070 -1.268 1.00 35.38 73 ASP A C 1
ATOM 511 O O . ASP A 1 73 ? 22.435 52.214 -0.508 1.00 35.38 73 ASP A O 1
ATOM 515 N N . LYS A 1 74 ? 22.657 53.526 -2.344 1.00 34.75 74 LYS A N 1
ATOM 516 C CA . LYS A 1 74 ? 23.887 53.125 -3.099 1.00 34.75 74 LYS A CA 1
ATOM 517 C C . LYS A 1 74 ? 24.905 54.318 -3.030 1.00 34.75 74 LYS A C 1
ATOM 519 O O . LYS A 1 74 ? 24.400 55.370 -2.634 1.00 34.75 74 LYS A O 1
ATOM 524 N N . PRO A 1 75 ? 26.231 54.327 -3.407 1.00 52.91 75 PRO A N 1
ATOM 525 C CA . PRO A 1 75 ? 27.075 53.557 -4.379 1.00 52.91 75 PRO A CA 1
ATOM 526 C C . PRO A 1 75 ? 28.325 52.840 -3.758 1.00 52.91 75 PRO A C 1
ATOM 528 O O . PRO A 1 75 ? 28.287 52.592 -2.561 1.00 52.91 75 PRO A O 1
ATOM 531 N N . THR A 1 76 ? 29.371 52.312 -4.449 1.00 31.56 76 THR A N 1
ATOM 532 C CA . THR A 1 76 ? 30.365 52.901 -5.423 1.00 31.56 76 THR A CA 1
ATOM 533 C C . THR A 1 76 ? 31.124 51.801 -6.249 1.00 31.56 76 THR A C 1
ATOM 535 O O . THR A 1 76 ? 30.593 50.701 -6.382 1.00 31.56 76 THR A O 1
ATOM 538 N N . ASP A 1 77 ? 32.281 52.080 -6.888 1.00 32.75 77 ASP A N 1
ATOM 539 C CA . ASP A 1 77 ? 32.663 51.591 -8.247 1.00 32.75 77 ASP A CA 1
ATOM 540 C C . ASP A 1 77 ? 33.854 50.579 -8.438 1.00 32.75 77 ASP A C 1
ATOM 542 O O . ASP A 1 77 ? 34.529 50.170 -7.497 1.00 32.75 77 ASP A O 1
ATOM 546 N N . LYS A 1 78 ? 34.070 50.190 -9.723 1.00 33.44 78 LYS A N 1
ATOM 547 C CA . LYS A 1 78 ? 35.137 49.382 -10.423 1.00 33.44 78 LYS A CA 1
ATOM 548 C C . LYS A 1 78 ? 36.567 50.028 -10.266 1.00 33.44 78 LYS A C 1
ATOM 550 O O . LYS A 1 78 ? 36.555 51.207 -9.918 1.00 33.44 78 LYS A O 1
ATOM 555 N N . PRO A 1 79 ? 37.781 49.419 -10.528 1.00 54.44 79 PRO A N 1
ATOM 556 C CA . PRO A 1 79 ? 38.165 48.324 -11.467 1.00 54.44 79 PRO A CA 1
ATOM 557 C C . PRO A 1 79 ? 39.226 47.261 -11.057 1.00 54.44 79 PRO A C 1
ATOM 559 O O . PRO A 1 79 ? 39.936 47.411 -10.070 1.00 54.44 79 PRO A O 1
ATOM 562 N N . THR A 1 80 ? 39.406 46.226 -11.904 1.00 33.28 80 THR A N 1
ATOM 563 C CA . THR A 1 80 ? 40.662 45.853 -12.632 1.00 33.28 80 THR A CA 1
ATOM 564 C C . THR A 1 80 ? 40.341 44.776 -13.705 1.00 33.28 80 THR A C 1
ATOM 566 O O . THR A 1 80 ? 39.296 44.134 -13.615 1.00 33.28 80 THR A O 1
ATOM 569 N N . ASP A 1 81 ? 41.170 44.634 -14.748 1.00 36.69 81 ASP A N 1
ATOM 570 C CA . ASP A 1 81 ? 40.963 43.796 -15.958 1.00 36.69 81 ASP A CA 1
ATOM 571 C C . ASP A 1 81 ? 41.976 42.589 -15.973 1.00 36.69 81 ASP A C 1
ATOM 573 O O . ASP A 1 81 ? 42.656 42.392 -14.970 1.00 36.69 81 ASP A O 1
ATOM 577 N N . ALA A 1 82 ? 42.181 41.684 -16.957 1.00 36.00 82 ALA A N 1
ATOM 578 C CA . ALA A 1 82 ? 41.870 41.623 -18.399 1.00 36.00 82 ALA A CA 1
ATOM 579 C C . ALA A 1 82 ? 41.645 40.152 -18.944 1.00 36.00 82 ALA A C 1
ATOM 581 O O . ALA A 1 82 ? 40.813 39.464 -18.360 1.00 36.00 82 ALA A O 1
ATOM 582 N N . PRO A 1 83 ? 42.205 39.670 -20.091 1.00 52.72 83 PRO A N 1
ATOM 583 C CA . PRO A 1 83 ? 41.455 39.178 -21.273 1.00 52.72 83 PRO A CA 1
ATOM 584 C C . PRO A 1 83 ? 41.425 37.622 -21.433 1.00 52.72 83 PRO A C 1
ATOM 586 O O . PRO A 1 83 ? 41.984 36.911 -20.608 1.00 52.72 83 PRO A O 1
ATOM 589 N N . THR A 1 84 ? 40.799 36.955 -22.429 1.00 37.97 84 THR A N 1
ATOM 590 C CA . THR A 1 84 ? 40.989 36.989 -23.916 1.00 37.97 84 THR A CA 1
ATOM 591 C C . THR A 1 84 ? 39.819 36.222 -24.650 1.00 37.97 84 THR A C 1
ATOM 593 O O . THR A 1 84 ? 38.849 35.919 -23.960 1.00 37.97 84 THR A O 1
ATOM 596 N N . PRO A 1 85 ? 39.733 35.998 -25.998 1.00 48.94 85 PRO A N 1
ATOM 597 C CA . PRO A 1 85 ? 38.602 36.554 -26.771 1.00 48.94 85 PRO A CA 1
ATOM 598 C C . PRO A 1 85 ? 37.823 35.598 -27.732 1.00 48.94 85 PRO A C 1
ATOM 600 O O . PRO A 1 85 ? 38.087 34.404 -27.816 1.00 48.94 85 PRO A O 1
ATOM 603 N N . SER A 1 86 ? 36.946 36.208 -28.554 1.00 33.03 86 SER A N 1
ATOM 604 C CA . SER A 1 86 ? 36.229 35.728 -29.770 1.00 33.03 86 SER A CA 1
ATOM 605 C C . SER A 1 86 ? 35.043 34.745 -29.590 1.00 33.03 86 SER A C 1
ATOM 607 O O . SER A 1 86 ? 35.231 33.715 -28.962 1.00 33.03 86 SER A O 1
ATOM 609 N N . THR A 1 87 ? 33.767 34.946 -30.003 1.00 38.41 87 THR A N 1
ATOM 610 C CA . THR A 1 87 ? 33.001 35.730 -31.038 1.00 38.41 87 THR A CA 1
ATOM 611 C C . THR A 1 87 ? 32.637 34.936 -32.313 1.00 38.41 87 THR A C 1
ATOM 613 O O . THR A 1 87 ? 33.527 34.245 -32.801 1.00 38.41 87 THR A O 1
ATOM 616 N N . PRO A 1 88 ? 31.483 35.183 -32.998 1.00 52.50 88 PRO A N 1
ATOM 617 C CA . PRO A 1 88 ? 30.197 35.771 -32.535 1.00 52.50 88 PRO A CA 1
ATOM 618 C C . PRO A 1 88 ? 28.877 35.233 -33.192 1.00 52.50 88 PRO A C 1
ATOM 620 O O . PRO A 1 88 ? 28.878 34.819 -34.344 1.00 52.50 88 PRO A O 1
ATOM 623 N N . CYS A 1 89 ? 27.723 35.502 -32.543 1.00 30.94 89 CYS A N 1
ATOM 624 C CA . CYS A 1 89 ? 26.372 35.679 -33.159 1.00 30.94 89 CYS A CA 1
ATOM 625 C C . CYS A 1 89 ? 25.707 34.444 -33.850 1.00 30.94 89 CYS A C 1
ATOM 627 O O . CYS A 1 89 ? 26.368 33.412 -33.948 1.00 30.94 89 CYS A O 1
ATOM 629 N N . PRO A 1 90 ? 24.408 34.467 -34.276 1.00 45.12 90 PRO A N 1
ATOM 630 C CA . PRO A 1 90 ? 23.523 35.609 -34.602 1.00 45.12 90 PRO A CA 1
ATOM 631 C C . PRO A 1 90 ? 22.617 36.185 -33.495 1.00 45.12 90 PRO A C 1
ATOM 633 O O . PRO A 1 90 ? 22.519 35.686 -32.379 1.00 45.12 90 PRO A O 1
ATOM 636 N N . THR A 1 91 ? 21.958 37.278 -33.883 1.00 32.62 91 THR A N 1
ATOM 637 C CA . THR A 1 91 ? 21.079 38.193 -33.141 1.00 32.62 91 THR A CA 1
ATOM 638 C C . THR A 1 91 ? 19.720 37.638 -32.697 1.00 32.62 91 THR A C 1
ATOM 640 O O . THR A 1 91 ? 19.192 36.671 -33.237 1.00 32.62 91 THR A O 1
ATOM 643 N N . SER A 1 92 ? 19.123 38.358 -31.745 1.00 32.84 92 SER A N 1
ATOM 644 C CA . SER A 1 92 ? 17.750 38.229 -31.248 1.00 32.84 92 SER A CA 1
ATOM 645 C C . SER A 1 92 ? 16.652 38.465 -32.297 1.00 32.84 92 SER A C 1
ATOM 647 O O . SER A 1 92 ? 16.867 39.154 -33.289 1.00 32.84 92 SER A O 1
ATOM 649 N N . LEU A 1 93 ? 15.428 38.029 -31.968 1.00 31.80 93 LEU A N 1
ATOM 650 C CA . LEU A 1 93 ? 14.297 38.946 -31.746 1.00 31.80 93 LEU A CA 1
ATOM 651 C C . LEU A 1 93 ? 13.244 38.287 -30.834 1.00 31.80 93 LEU A C 1
ATOM 653 O O . LEU A 1 93 ? 12.880 37.131 -31.028 1.00 31.80 93 LEU A O 1
ATOM 657 N N . THR A 1 94 ? 12.733 39.031 -29.852 1.00 35.97 94 THR A N 1
ATOM 658 C CA . THR A 1 94 ? 11.492 38.706 -29.126 1.00 35.97 94 THR A CA 1
ATOM 659 C C . THR A 1 94 ? 10.346 39.558 -29.674 1.00 35.97 94 THR A C 1
ATOM 661 O O . THR A 1 94 ? 10.571 40.663 -30.172 1.00 35.97 94 THR A O 1
ATOM 664 N N . PRO A 1 95 ? 9.101 39.075 -29.554 1.00 42.12 95 PRO A N 1
ATOM 665 C CA . PRO A 1 95 ? 8.201 39.798 -28.659 1.00 42.12 95 PRO A CA 1
ATOM 666 C C . PRO A 1 95 ? 7.427 38.886 -27.697 1.00 42.12 95 PRO A C 1
ATOM 668 O O . PRO A 1 95 ? 7.150 37.718 -27.955 1.00 42.12 95 PRO A O 1
ATOM 671 N N . LYS A 1 96 ? 7.049 39.479 -26.566 1.00 40.94 96 LYS A N 1
ATOM 672 C CA . LYS A 1 96 ? 6.170 38.916 -25.538 1.00 40.94 96 LYS A CA 1
ATOM 673 C C . LYS A 1 96 ? 4.700 39.130 -25.926 1.00 40.94 96 LYS A C 1
ATOM 675 O O . LYS A 1 96 ? 4.356 40.246 -26.310 1.00 40.94 96 LYS A O 1
ATOM 680 N N . PRO A 1 97 ? 3.819 38.160 -25.641 1.00 40.16 97 PRO A N 1
ATOM 681 C CA . PRO A 1 97 ? 2.473 38.470 -25.176 1.00 40.16 97 PRO A CA 1
ATOM 682 C C . PRO A 1 97 ? 2.269 38.008 -23.724 1.00 40.16 97 PRO A C 1
ATOM 684 O O . PRO A 1 97 ? 2.708 36.938 -23.308 1.00 40.16 97 PRO A O 1
ATOM 687 N N . THR A 1 98 ? 1.569 38.826 -22.944 1.00 37.97 98 THR A N 1
ATOM 688 C CA . THR A 1 98 ? 0.825 38.375 -21.764 1.00 37.97 98 THR A CA 1
ATOM 689 C C . THR A 1 98 ? -0.624 38.666 -22.069 1.00 37.97 98 THR A C 1
ATOM 691 O O . THR A 1 98 ? -0.919 39.816 -22.359 1.00 37.97 98 THR A O 1
ATOM 694 N N . ASP A 1 99 ? -1.497 37.672 -21.940 1.00 34.09 99 ASP A N 1
ATOM 695 C CA . ASP A 1 99 ? -2.887 37.920 -21.573 1.00 34.09 99 ASP A CA 1
ATOM 696 C C . ASP A 1 99 ? -3.529 36.670 -20.971 1.00 34.09 99 ASP A C 1
ATOM 698 O O . ASP A 1 99 ? -3.062 35.546 -21.171 1.00 34.09 99 ASP A O 1
ATOM 702 N N . LYS A 1 100 ? -4.588 36.888 -20.189 1.00 38.34 100 LYS A N 1
ATOM 703 C CA . LYS A 1 100 ? -5.354 35.851 -19.492 1.00 38.34 100 LYS A CA 1
ATOM 704 C C . LYS A 1 100 ? -6.844 36.108 -19.692 1.00 38.34 100 LYS A C 1
ATOM 706 O O . LYS A 1 100 ? -7.325 37.151 -19.259 1.00 38.34 100 LYS A O 1
ATOM 711 N N . PRO A 1 101 ? -7.596 35.104 -20.158 1.00 43.25 101 PRO A N 1
ATOM 712 C CA . PRO A 1 101 ? -8.966 34.932 -19.701 1.00 43.25 101 PRO A CA 1
ATOM 713 C C . PRO A 1 101 ? -9.159 33.581 -18.996 1.00 43.25 101 PRO A C 1
ATOM 715 O O . PRO A 1 101 ? -8.666 32.538 -19.416 1.00 43.25 101 PRO A O 1
ATOM 718 N N . THR A 1 102 ? -9.901 33.616 -17.894 1.00 39.22 102 THR A N 1
ATOM 719 C CA . THR A 1 102 ? -10.673 32.465 -17.398 1.00 39.22 102 THR A CA 1
ATOM 720 C C . THR A 1 102 ? -12.043 32.513 -18.062 1.00 39.22 102 THR A C 1
ATOM 722 O O . THR A 1 102 ? -12.553 33.620 -18.169 1.00 39.22 102 THR A O 1
ATOM 725 N N . ASP A 1 103 ? -12.619 31.366 -18.445 1.00 34.50 103 ASP A N 1
ATOM 726 C CA . ASP A 1 103 ? -14.045 31.023 -18.243 1.00 34.50 103 ASP A CA 1
ATOM 727 C C . ASP A 1 103 ? -14.379 29.597 -18.742 1.00 34.50 103 ASP A C 1
ATOM 729 O O . ASP A 1 103 ? -13.548 28.937 -19.371 1.00 34.50 103 ASP A O 1
ATOM 733 N N . LYS A 1 104 ? -15.548 29.069 -18.333 1.00 34.78 104 LYS A N 1
ATOM 734 C CA . LYS A 1 104 ? -15.974 27.648 -18.411 1.00 34.78 104 LYS A CA 1
ATOM 735 C C . LYS A 1 104 ? -17.466 27.543 -18.001 1.00 34.78 104 LYS A C 1
ATOM 737 O O . LYS A 1 104 ? -17.806 28.267 -17.066 1.00 34.78 104 LYS A O 1
ATOM 742 N N . PRO A 1 105 ? -18.339 26.622 -18.496 1.00 55.47 105 PRO A N 1
ATOM 743 C CA . PRO A 1 105 ? -18.273 25.645 -19.603 1.00 55.47 105 PRO A CA 1
ATOM 744 C C . PRO A 1 105 ? -19.464 25.815 -20.609 1.00 55.47 105 PRO A C 1
ATOM 746 O O . PRO A 1 105 ? -19.947 26.927 -20.794 1.00 55.47 105 PRO A O 1
ATOM 749 N N . THR A 1 106 ? -20.000 24.692 -21.138 1.00 33.78 106 THR A N 1
ATOM 750 C CA . THR A 1 106 ? -21.222 24.509 -21.981 1.00 33.78 106 THR A CA 1
ATOM 751 C C . THR A 1 106 ? -21.072 24.988 -23.442 1.00 33.78 106 THR A C 1
ATOM 753 O O . THR A 1 106 ? -20.354 25.942 -23.703 1.00 33.78 106 THR A O 1
ATOM 756 N N . ASP A 1 107 ? -21.612 24.306 -24.465 1.00 37.22 107 ASP A N 1
ATOM 757 C CA . ASP A 1 107 ? -22.835 23.476 -24.485 1.00 37.22 107 ASP A CA 1
ATOM 758 C C . ASP A 1 107 ? -22.752 22.095 -25.213 1.00 37.22 107 ASP A C 1
ATOM 760 O O . ASP A 1 107 ? -21.669 21.597 -25.518 1.00 37.22 107 ASP A O 1
ATOM 764 N N . LYS A 1 108 ? -23.912 21.436 -25.398 1.00 37.78 108 LYS A N 1
ATOM 765 C CA . LYS A 1 108 ? -24.139 20.064 -25.935 1.00 37.78 108 LYS A CA 1
ATOM 766 C C . LYS A 1 108 ? -23.736 19.807 -27.421 1.00 37.78 108 LYS A C 1
ATOM 768 O O . LYS A 1 108 ? -23.609 20.754 -28.189 1.00 37.78 108 LYS A O 1
ATOM 773 N N . PRO A 1 109 ? -23.633 18.525 -27.865 1.00 53.19 109 PRO A N 1
ATOM 774 C CA . PRO A 1 109 ? -23.319 18.136 -29.251 1.00 53.19 109 PRO A CA 1
ATOM 775 C C . PRO A 1 109 ? -24.553 17.806 -30.122 1.00 53.19 109 PRO A C 1
ATOM 777 O O . PRO A 1 109 ? -25.587 17.388 -29.593 1.00 53.19 109 PRO A O 1
ATOM 780 N N . THR A 1 110 ? -24.392 17.856 -31.455 1.00 38.06 110 THR A N 1
ATOM 781 C CA . THR A 1 110 ? -25.376 17.368 -32.450 1.00 38.06 110 THR A CA 1
ATOM 782 C C . THR A 1 110 ? -24.740 16.824 -33.746 1.00 38.06 110 THR A C 1
ATOM 784 O O . THR A 1 110 ? -23.908 17.469 -34.371 1.00 38.06 110 THR A O 1
ATOM 787 N N . ASP A 1 111 ? -25.207 15.633 -34.133 1.00 38.06 111 ASP A N 1
ATOM 788 C CA . ASP A 1 111 ? -25.489 15.110 -35.485 1.00 38.06 111 ASP A CA 1
ATOM 789 C C . ASP A 1 111 ? -24.450 15.029 -36.636 1.00 38.06 111 ASP A C 1
ATOM 791 O O . ASP A 1 111 ? -24.310 15.919 -37.466 1.00 38.06 111 ASP A O 1
ATOM 795 N N . LYS A 1 112 ? -23.996 13.773 -36.813 1.00 37.97 112 LYS A N 1
ATOM 796 C CA . LYS A 1 112 ? -23.908 12.969 -38.061 1.00 37.97 112 LYS A CA 1
ATOM 797 C C . LYS A 1 112 ? -22.853 13.270 -39.165 1.00 37.97 112 LYS A C 1
ATOM 799 O O . LYS A 1 112 ? -22.390 14.390 -39.323 1.00 37.97 112 LYS A O 1
ATOM 804 N N . PRO A 1 113 ? -22.468 12.233 -39.955 1.00 50.31 113 PRO A N 1
ATOM 805 C CA . PRO A 1 113 ? -21.427 12.314 -40.986 1.00 50.31 113 PRO A CA 1
ATOM 806 C C . PRO A 1 113 ? -21.980 12.559 -42.402 1.00 50.31 113 PRO A C 1
ATOM 808 O O . PRO A 1 113 ? -23.173 12.379 -42.652 1.00 50.31 113 PRO A O 1
ATOM 811 N N . THR A 1 114 ? -21.078 12.848 -43.348 1.00 39.03 114 THR A N 1
ATOM 812 C CA . THR A 1 114 ? -21.323 12.725 -44.797 1.00 39.03 114 THR A CA 1
ATOM 813 C C . THR A 1 114 ? -20.099 12.110 -45.484 1.00 39.03 114 THR A C 1
ATOM 815 O O . THR A 1 114 ? -18.994 12.628 -45.336 1.00 39.03 114 THR A O 1
ATOM 818 N N . ASP A 1 115 ? -20.284 11.033 -46.248 1.00 38.59 115 ASP A N 1
ATOM 819 C CA . ASP A 1 115 ? -19.231 10.417 -47.065 1.00 38.59 115 ASP A CA 1
ATOM 820 C C . ASP A 1 115 ? -18.998 11.164 -48.387 1.00 38.59 115 ASP A C 1
ATOM 822 O O . ASP A 1 115 ? -19.963 11.487 -49.083 1.00 38.59 115 ASP A O 1
ATOM 826 N N . LYS A 1 116 ? -17.731 11.275 -48.825 1.00 35.72 116 LYS A N 1
ATOM 827 C CA . LYS A 1 116 ? -17.354 10.884 -50.200 1.00 35.72 116 LYS A CA 1
ATOM 828 C C . LYS A 1 116 ? -15.833 10.680 -50.381 1.00 35.72 116 LYS A C 1
ATOM 830 O O . LYS A 1 116 ? -15.072 11.576 -50.028 1.00 35.72 116 LYS A O 1
ATOM 835 N N . PRO A 1 117 ? -15.373 9.567 -50.990 1.00 49.44 117 PRO A N 1
ATOM 836 C CA . PRO A 1 117 ? -13.991 9.410 -51.459 1.00 49.44 117 PRO A CA 1
ATOM 837 C C . PRO A 1 117 ? -13.775 10.020 -52.858 1.00 49.44 117 PRO A C 1
ATOM 839 O O . PRO A 1 117 ? -14.733 10.255 -53.602 1.00 49.44 117 PRO A O 1
ATOM 842 N N . THR A 1 118 ? -12.516 10.229 -53.262 1.00 38.34 118 THR A N 1
ATOM 843 C CA . THR A 1 118 ? -12.133 10.478 -54.668 1.00 38.34 118 THR A CA 1
ATOM 844 C C . THR A 1 118 ? -10.694 10.012 -54.944 1.00 38.34 118 THR A C 1
ATOM 846 O O . THR A 1 118 ? -9.781 10.321 -54.183 1.00 38.34 118 THR A O 1
ATOM 849 N N . ASP A 1 119 ? -10.511 9.270 -56.037 1.00 36.16 119 ASP A N 1
ATOM 850 C CA . ASP A 1 119 ? -9.247 8.732 -56.568 1.00 36.16 119 ASP A CA 1
ATOM 851 C C . ASP A 1 119 ? -8.361 9.829 -57.220 1.00 36.16 119 ASP A C 1
ATOM 853 O O . ASP A 1 119 ? -8.886 10.695 -57.913 1.00 36.16 119 ASP A O 1
ATOM 857 N N . LYS A 1 120 ? -7.047 9.925 -56.931 1.00 35.28 120 LYS A N 1
ATOM 858 C CA . LYS A 1 120 ? -5.885 9.200 -57.535 1.00 35.28 120 LYS A CA 1
ATOM 859 C C . LYS A 1 120 ? -5.242 10.004 -58.720 1.00 35.28 120 LYS A C 1
ATOM 861 O O . LYS A 1 120 ? -5.620 11.151 -58.917 1.00 35.28 120 LYS A O 1
ATOM 866 N N . PRO A 1 121 ? -4.220 9.491 -59.444 1.00 56.00 121 PRO A N 1
ATOM 867 C CA . PRO A 1 121 ? -2.771 9.731 -59.278 1.00 56.00 121 PRO A CA 1
ATOM 868 C C . PRO A 1 121 ? -2.121 10.762 -60.236 1.00 56.00 121 PRO A C 1
ATOM 870 O O . PRO A 1 121 ? -2.691 11.127 -61.262 1.00 56.00 121 PRO A O 1
ATOM 873 N N . THR A 1 122 ? -0.838 11.081 -60.003 1.00 33.88 122 THR A N 1
ATOM 874 C CA . THR A 1 122 ? 0.165 11.282 -61.083 1.00 33.88 122 THR A CA 1
ATOM 875 C C . THR A 1 122 ? 1.585 10.917 -60.598 1.00 33.88 122 THR A C 1
ATOM 877 O O . THR A 1 122 ? 1.789 10.712 -59.400 1.00 33.88 122 THR A O 1
ATOM 880 N N . ASP A 1 123 ? 2.534 10.766 -61.528 1.00 33.25 123 ASP A N 1
ATOM 881 C CA . ASP A 1 123 ? 3.790 10.007 -61.374 1.00 33.25 123 ASP A CA 1
ATOM 882 C C . ASP A 1 123 ? 5.072 10.836 -61.085 1.00 33.25 123 ASP A C 1
ATOM 884 O O . ASP A 1 123 ? 5.043 12.056 -60.930 1.00 33.25 123 ASP A O 1
ATOM 888 N N . ALA A 1 124 ? 6.211 10.133 -60.985 1.00 36.81 124 ALA A N 1
ATOM 889 C CA . ALA A 1 124 ? 7.557 10.650 -60.683 1.00 36.81 124 ALA A CA 1
ATOM 890 C C . ALA A 1 124 ? 8.274 11.313 -61.891 1.00 36.81 124 ALA A C 1
ATOM 892 O O . ALA A 1 124 ? 7.713 11.391 -62.986 1.00 36.81 124 ALA A O 1
ATOM 893 N N . PRO A 1 125 ? 9.544 11.756 -61.728 1.00 49.84 125 PRO A N 1
ATOM 894 C CA . PRO A 1 125 ? 10.627 10.889 -62.233 1.00 49.84 125 PRO A CA 1
ATOM 895 C C . PRO A 1 125 ? 11.943 10.860 -61.411 1.00 49.84 125 PRO A C 1
ATOM 897 O O . PRO A 1 125 ? 12.262 11.777 -60.658 1.00 49.84 125 PRO A O 1
ATOM 900 N N . THR A 1 126 ? 12.750 9.814 -61.642 1.00 41.88 126 THR A N 1
ATOM 901 C CA . THR A 1 126 ? 14.141 9.610 -61.158 1.00 41.88 126 THR A CA 1
ATOM 902 C C . THR A 1 126 ? 15.167 9.778 -62.300 1.00 41.88 126 THR A C 1
ATOM 904 O O . THR A 1 126 ? 14.784 9.682 -63.467 1.00 41.88 126 THR A O 1
ATOM 907 N N . PRO A 1 127 ? 16.461 10.046 -62.007 1.00 54.50 127 PRO A N 1
ATOM 908 C CA . PRO A 1 127 ? 17.522 9.003 -61.983 1.00 54.50 127 PRO A CA 1
ATOM 909 C C . PRO A 1 127 ? 18.490 9.203 -60.775 1.00 54.50 127 PRO A C 1
ATOM 911 O O . PRO A 1 127 ? 18.158 9.977 -59.885 1.00 54.50 127 PRO A O 1
ATOM 914 N N . SER A 1 128 ? 19.657 8.564 -60.568 1.00 36.38 128 SER A N 1
ATOM 915 C CA . SER A 1 128 ? 20.563 7.648 -61.320 1.00 36.38 128 SER A CA 1
ATOM 916 C C . SER A 1 128 ? 21.346 6.811 -60.266 1.00 36.38 128 SER A C 1
ATOM 918 O O . SER A 1 128 ? 21.520 7.298 -59.154 1.00 36.38 128 SER A O 1
ATOM 920 N N . THR A 1 129 ? 21.666 5.513 -60.399 1.00 37.69 129 THR A N 1
ATOM 921 C CA . THR A 1 129 ? 22.685 4.803 -61.233 1.00 37.69 129 THR A CA 1
ATOM 922 C C . THR A 1 129 ? 24.151 5.253 -61.031 1.00 37.69 129 THR A C 1
ATOM 924 O O . THR A 1 129 ? 24.373 6.454 -60.896 1.00 37.69 129 THR A O 1
ATOM 927 N N . PRO A 1 130 ? 25.163 4.337 -61.026 1.00 55.38 130 PRO A N 1
ATOM 928 C CA . PRO A 1 130 ? 25.160 2.967 -61.580 1.00 55.38 130 PRO A CA 1
ATOM 929 C C . PRO A 1 130 ? 25.536 1.799 -60.620 1.00 55.38 130 PRO A C 1
ATOM 931 O O . PRO A 1 130 ? 25.702 1.963 -59.418 1.00 55.38 130 PRO A O 1
ATOM 934 N N . CYS A 1 131 ? 25.604 0.594 -61.207 1.00 29.59 131 CYS A N 1
ATOM 935 C CA . CYS A 1 131 ? 25.845 -0.750 -60.630 1.00 29.59 131 CYS A CA 1
ATOM 936 C C . CYS A 1 131 ? 27.296 -1.227 -61.018 1.00 29.59 131 CYS A C 1
ATOM 938 O O . CYS A 1 131 ? 28.079 -0.321 -61.316 1.00 29.59 131 CYS A O 1
ATOM 940 N N . PRO A 1 132 ? 27.723 -2.526 -61.119 1.00 58.12 132 PRO A N 1
ATOM 941 C CA . PRO A 1 132 ? 27.018 -3.822 -60.997 1.00 58.12 132 PRO A CA 1
ATOM 942 C C . PRO A 1 132 ? 27.761 -4.970 -60.240 1.00 58.12 132 PRO A C 1
ATOM 944 O O . PRO A 1 132 ? 28.802 -4.760 -59.624 1.00 58.12 132 PRO A O 1
ATOM 947 N N . THR A 1 133 ? 27.248 -6.207 -60.431 1.00 34.75 133 THR A N 1
ATOM 948 C CA . THR A 1 133 ? 27.736 -7.563 -60.030 1.00 34.75 133 THR A CA 1
ATOM 949 C C . THR A 1 133 ? 27.314 -8.044 -58.628 1.00 34.75 133 THR A C 1
ATOM 951 O O . THR A 1 133 ? 27.165 -7.225 -57.732 1.00 34.75 133 THR A O 1
ATOM 954 N N . SER A 1 134 ? 27.086 -9.341 -58.335 1.00 31.83 134 SER A N 1
ATOM 955 C CA . SER A 1 134 ? 26.782 -10.574 -59.126 1.00 31.83 134 SER A CA 1
ATOM 956 C C . SER A 1 134 ? 26.527 -11.744 -58.135 1.00 31.83 134 SER A C 1
ATOM 958 O O . SER A 1 134 ? 27.081 -11.686 -57.044 1.00 31.83 134 SER A O 1
ATOM 960 N N . LEU A 1 135 ? 25.813 -12.853 -58.394 1.00 33.25 135 LEU A N 1
ATOM 961 C CA . LEU A 1 135 ? 24.969 -13.337 -59.508 1.00 33.25 135 LEU A CA 1
ATOM 962 C C . LEU A 1 135 ? 24.042 -14.475 -58.982 1.00 33.25 135 LEU A C 1
ATOM 964 O O . LEU A 1 135 ? 24.178 -14.890 -57.834 1.00 33.25 135 LEU A O 1
ATOM 968 N N . THR A 1 136 ? 23.153 -15.034 -59.816 1.00 37.31 136 THR A N 1
ATOM 969 C CA . THR A 1 136 ? 22.367 -16.262 -59.527 1.00 37.31 136 THR A CA 1
ATOM 970 C C . THR A 1 136 ? 22.286 -17.196 -60.744 1.00 37.31 136 THR A C 1
ATOM 972 O O . THR A 1 136 ? 22.464 -16.753 -61.880 1.00 37.31 136 THR A O 1
ATOM 975 N N . PRO A 1 137 ? 22.087 -18.509 -60.517 1.00 52.38 137 PRO A N 1
ATOM 976 C CA . PRO A 1 137 ? 20.922 -19.221 -61.090 1.00 52.38 137 PRO A CA 1
ATOM 977 C C . PRO A 1 137 ? 20.360 -20.319 -60.143 1.00 52.38 137 PRO A C 1
ATOM 979 O O . PRO A 1 137 ? 21.053 -20.748 -59.230 1.00 52.38 137 PRO A O 1
ATOM 982 N N . LYS A 1 138 ? 19.154 -20.894 -60.300 1.00 39.03 138 LYS A N 1
ATOM 983 C CA . LYS A 1 138 ? 17.939 -20.588 -61.097 1.00 39.03 138 LYS A CA 1
ATOM 984 C C . LYS A 1 138 ? 16.753 -21.404 -60.499 1.00 39.03 138 LYS A C 1
ATOM 986 O O . LYS A 1 138 ? 16.990 -22.541 -60.098 1.00 39.03 138 LYS A O 1
ATOM 991 N N . PRO A 1 139 ? 15.497 -20.906 -60.499 1.00 60.31 139 PRO A N 1
ATOM 992 C CA . PRO A 1 139 ? 14.292 -21.689 -60.177 1.00 60.31 139 PRO A CA 1
ATOM 993 C C . PRO A 1 139 ? 13.562 -22.256 -61.420 1.00 60.31 139 PRO A C 1
ATOM 995 O O . PRO A 1 139 ? 13.639 -21.664 -62.495 1.00 60.31 139 PRO A O 1
ATOM 998 N N . THR A 1 140 ? 12.831 -23.364 -61.232 1.00 34.81 140 THR A N 1
ATOM 999 C CA . THR A 1 140 ? 11.848 -24.045 -62.127 1.00 34.81 140 THR A CA 1
ATOM 1000 C C . THR A 1 140 ? 11.294 -25.239 -61.319 1.00 34.81 140 THR A C 1
ATOM 1002 O O . THR A 1 140 ? 12.121 -25.934 -60.733 1.00 34.81 140 THR A O 1
ATOM 1005 N N . ASP A 1 141 ? 10.011 -25.604 -61.188 1.00 34.28 141 ASP A N 1
ATOM 1006 C CA . ASP A 1 141 ? 8.678 -25.061 -61.560 1.00 34.28 141 ASP A CA 1
ATOM 1007 C C . ASP A 1 141 ? 7.672 -25.546 -60.449 1.00 34.28 141 ASP A C 1
ATOM 1009 O O . ASP A 1 141 ? 8.135 -25.818 -59.344 1.00 34.28 141 ASP A O 1
ATOM 1013 N N . LYS A 1 142 ? 6.332 -25.708 -60.527 1.00 36.03 142 LYS A N 1
ATOM 1014 C CA . LYS A 1 142 ? 5.290 -25.621 -61.577 1.00 36.03 142 LYS A CA 1
ATOM 1015 C C . LYS A 1 142 ? 3.881 -25.441 -60.935 1.00 36.03 142 LYS A C 1
ATOM 1017 O O . LYS A 1 142 ? 3.549 -26.215 -60.039 1.00 36.03 142 LYS A O 1
ATOM 1022 N N . PRO A 1 143 ? 3.002 -24.535 -61.415 1.00 53.41 143 PRO A N 1
ATOM 1023 C CA . PRO A 1 143 ? 1.574 -24.482 -61.042 1.00 53.41 143 PRO A CA 1
ATOM 1024 C C . PRO A 1 143 ? 0.700 -25.426 -61.901 1.00 53.41 143 PRO A C 1
ATOM 1026 O O . PRO A 1 143 ? 1.080 -25.747 -63.028 1.00 53.41 143 PRO A O 1
ATOM 1029 N N . THR A 1 144 ? -0.476 -25.862 -61.418 1.00 38.88 144 THR A N 1
ATOM 1030 C CA . THR A 1 144 ? -1.483 -26.602 -62.228 1.00 38.88 144 THR A CA 1
ATOM 1031 C C . THR A 1 144 ? -2.924 -26.328 -61.751 1.00 38.88 144 THR A C 1
ATOM 1033 O O . THR A 1 144 ? -3.123 -25.911 -60.612 1.00 38.88 144 THR A O 1
ATOM 1036 N N . ASP A 1 145 ? -3.914 -26.545 -62.623 1.00 38.56 145 ASP A N 1
ATOM 1037 C CA . ASP A 1 145 ? -5.190 -25.815 -62.638 1.00 38.56 145 ASP A CA 1
ATOM 1038 C C . ASP A 1 145 ? -6.472 -26.581 -62.226 1.00 38.56 145 ASP A C 1
ATOM 1040 O O . ASP A 1 145 ? -6.807 -27.610 -62.807 1.00 38.56 145 ASP A O 1
ATOM 1044 N N . LYS A 1 146 ? -7.285 -25.905 -61.394 1.00 35.66 146 LYS A N 1
ATOM 1045 C CA . LYS A 1 146 ? -8.755 -25.716 -61.544 1.00 35.66 146 LYS A CA 1
ATOM 1046 C C . LYS A 1 146 ? -9.682 -26.974 -61.387 1.00 35.66 146 LYS A C 1
ATOM 1048 O O . LYS A 1 146 ? -9.273 -27.906 -60.707 1.00 35.66 146 LYS A O 1
ATOM 1053 N N . PRO A 1 147 ? -11.001 -26.902 -61.715 1.00 64.44 147 PRO A N 1
ATOM 1054 C CA . PRO A 1 147 ? -12.133 -26.965 -60.764 1.00 64.44 147 PRO A CA 1
ATOM 1055 C C . PRO A 1 147 ? -12.787 -28.372 -60.644 1.00 64.44 147 PRO A C 1
ATOM 1057 O O . PRO A 1 147 ? -12.234 -29.343 -61.150 1.00 64.44 147 PRO A O 1
ATOM 1060 N N . THR A 1 148 ? -13.962 -28.577 -60.015 1.00 36.81 148 THR A N 1
ATOM 1061 C CA . THR A 1 148 ? -15.312 -28.517 -60.663 1.00 36.81 148 THR A CA 1
ATOM 1062 C C . THR A 1 148 ? -16.426 -28.943 -59.659 1.00 36.81 148 THR A C 1
ATOM 1064 O O . THR A 1 148 ? -16.172 -29.871 -58.905 1.00 36.81 148 THR A O 1
ATOM 1067 N N . ASP A 1 149 ? -17.597 -28.269 -59.674 1.00 36.97 149 ASP A N 1
ATOM 1068 C CA . ASP A 1 149 ? -19.019 -28.630 -59.341 1.00 36.97 149 ASP A CA 1
ATOM 1069 C C . ASP A 1 149 ? -19.422 -29.637 -58.208 1.00 36.97 149 ASP A C 1
ATOM 1071 O O . ASP A 1 149 ? -18.669 -30.535 -57.866 1.00 36.97 149 ASP A O 1
ATOM 1075 N N . ALA A 1 150 ? -20.646 -29.678 -57.625 1.00 40.56 150 ALA A N 1
ATOM 1076 C CA . ALA A 1 150 ? -21.756 -28.712 -57.401 1.00 40.56 150 ALA 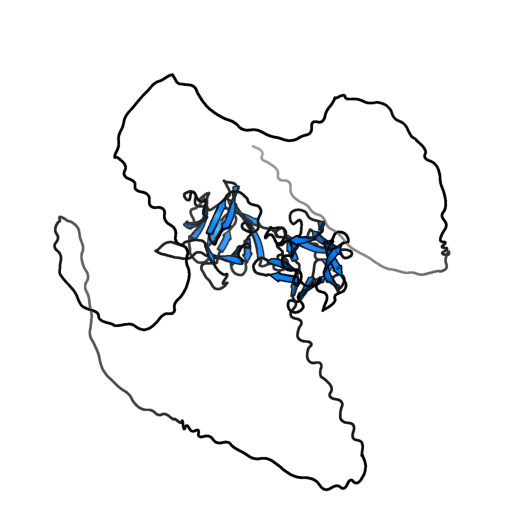A CA 1
ATOM 1077 C C . ALA A 1 150 ? -22.751 -29.246 -56.279 1.00 40.56 150 ALA A C 1
ATOM 1079 O O . ALA A 1 150 ? -22.216 -29.671 -55.257 1.00 40.56 150 ALA A O 1
ATOM 1080 N N . PRO A 1 151 ? -24.121 -29.166 -56.278 1.00 54.94 151 PRO A N 1
ATOM 1081 C CA . PRO A 1 151 ? -24.805 -28.444 -55.175 1.00 54.94 151 PRO A CA 1
ATOM 1082 C C . PRO A 1 151 ? -26.083 -29.050 -54.490 1.00 54.94 151 PRO A C 1
ATOM 1084 O O . PRO A 1 151 ? -26.966 -29.589 -55.155 1.00 54.94 151 PRO A O 1
ATOM 1087 N N . THR A 1 152 ? -26.325 -28.691 -53.205 1.00 42.00 152 THR A N 1
ATOM 1088 C CA . THR A 1 152 ? -27.660 -28.636 -52.493 1.00 42.00 152 THR A CA 1
ATOM 1089 C C . THR A 1 152 ? -28.430 -29.983 -52.282 1.00 42.00 152 THR A C 1
ATOM 1091 O O . THR A 1 152 ? -27.858 -30.993 -52.686 1.00 42.00 152 THR A O 1
ATOM 1094 N N . PRO A 1 153 ? -29.647 -30.104 -51.639 1.00 55.44 153 PRO A N 1
ATOM 1095 C CA . PRO A 1 153 ? -30.666 -29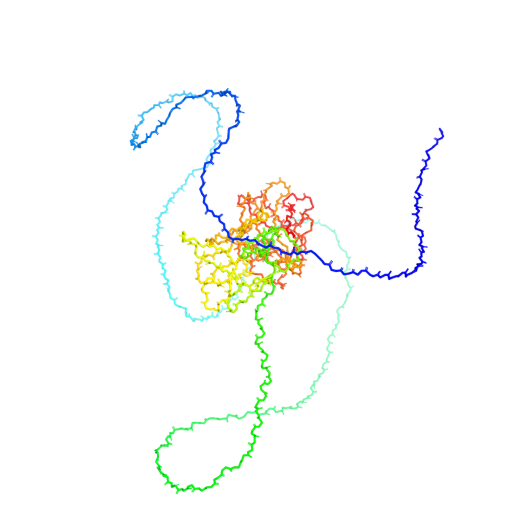.107 -51.180 1.00 55.44 153 PRO A CA 1
ATOM 1096 C C . PRO A 1 153 ? -31.413 -29.330 -49.803 1.00 55.44 153 PRO A C 1
ATOM 1098 O O . PRO A 1 153 ? -31.160 -30.296 -49.098 1.00 55.44 153 PRO A O 1
ATOM 1101 N N . VAL A 1 154 ? -32.383 -28.429 -49.486 1.00 39.09 154 VAL A N 1
ATOM 1102 C CA . VAL A 1 154 ? -33.614 -28.506 -48.602 1.00 39.09 154 VAL A CA 1
ATOM 1103 C C . VAL A 1 154 ? -33.532 -28.877 -47.084 1.00 39.09 154 VAL A C 1
ATOM 1105 O O . VAL A 1 154 ? -33.144 -29.985 -46.755 1.00 39.09 154 VAL A O 1
ATOM 1108 N N . THR A 1 155 ? -33.799 -27.985 -46.090 1.00 42.91 155 THR A N 1
ATOM 1109 C CA . THR A 1 155 ? -35.076 -27.432 -45.471 1.00 42.91 155 THR A CA 1
ATOM 1110 C C . THR A 1 155 ? -35.798 -28.349 -44.438 1.00 42.91 155 THR A C 1
ATOM 1112 O O . THR A 1 155 ? -35.535 -29.543 -44.504 1.00 42.91 155 THR A O 1
ATOM 1115 N N . PRO A 1 156 ? -36.739 -27.897 -43.543 1.00 59.53 156 PRO A N 1
ATOM 1116 C CA . PRO A 1 156 ? -37.358 -26.566 -43.328 1.00 59.53 156 PRO A CA 1
ATOM 1117 C C . PRO A 1 156 ? -37.443 -26.054 -41.846 1.00 59.53 156 PRO A C 1
ATOM 1119 O O . PRO A 1 156 ? -36.806 -26.568 -40.934 1.00 59.53 156 PRO A O 1
ATOM 1122 N N . LYS A 1 157 ? -38.237 -24.983 -41.656 1.00 42.19 157 LYS A N 1
ATOM 1123 C CA . LYS A 1 157 ? -38.521 -24.128 -40.471 1.00 42.19 157 LYS A CA 1
ATOM 1124 C C . LYS A 1 157 ? -39.744 -24.631 -39.639 1.00 42.19 157 LYS A C 1
ATOM 1126 O O . LYS A 1 157 ? -40.502 -25.438 -40.175 1.00 42.19 157 LYS A O 1
ATOM 1131 N N . PRO A 1 158 ? -40.002 -24.143 -38.399 1.00 54.19 158 PRO A N 1
ATOM 1132 C CA . PRO A 1 158 ? -41.004 -23.060 -38.182 1.00 54.19 158 PRO A CA 1
ATOM 1133 C C . PRO A 1 158 ? -40.488 -21.966 -37.187 1.00 54.19 158 PRO A C 1
ATOM 1135 O O . PRO A 1 158 ? -39.451 -22.173 -36.568 1.00 54.19 158 PRO A O 1
ATOM 1138 N N . THR A 1 159 ? -40.946 -20.701 -37.077 1.00 44.53 159 THR A N 1
ATOM 1139 C CA . THR A 1 159 ? -42.304 -20.099 -36.900 1.00 44.53 159 THR A CA 1
ATOM 1140 C C . THR A 1 159 ? -42.971 -20.595 -35.592 1.00 44.53 159 THR A C 1
ATOM 1142 O O . THR A 1 159 ? -42.800 -21.751 -35.241 1.00 44.53 159 THR A O 1
ATOM 1145 N N . ASP A 1 160 ? -43.588 -19.770 -34.735 1.00 39.19 160 ASP A N 1
ATOM 1146 C CA . ASP A 1 160 ? -44.426 -18.589 -35.007 1.00 39.19 160 ASP A CA 1
ATOM 1147 C C . ASP A 1 160 ? -44.198 -17.339 -34.131 1.00 39.19 160 ASP A C 1
ATOM 1149 O O . ASP A 1 160 ? -43.519 -17.354 -33.107 1.00 39.19 160 ASP A O 1
ATOM 1153 N N . LYS A 1 161 ? -44.853 -16.247 -34.550 1.00 40.91 161 LYS A N 1
ATOM 1154 C CA . LYS A 1 161 ? -45.221 -15.082 -33.733 1.00 40.91 161 LYS A CA 1
ATOM 1155 C C . LYS A 1 161 ? -46.638 -14.658 -34.125 1.00 40.91 161 LYS A C 1
ATOM 1157 O O . LYS A 1 161 ? -46.862 -14.414 -35.309 1.00 40.91 161 LYS A O 1
ATOM 1162 N N . PRO A 1 162 ? -47.540 -14.441 -33.161 1.00 53.66 162 PRO A N 1
ATOM 1163 C CA . PRO A 1 162 ? -48.515 -13.368 -33.292 1.00 53.66 162 PRO A CA 1
ATOM 1164 C C . PRO A 1 162 ? -48.288 -12.283 -32.231 1.00 53.66 162 PRO A C 1
ATOM 1166 O O . PRO A 1 162 ? -47.799 -12.525 -31.130 1.00 53.66 162 PRO A O 1
ATOM 1169 N N . THR A 1 163 ? -48.611 -11.049 -32.601 1.00 45.84 163 THR A N 1
ATOM 1170 C CA . THR A 1 163 ? -48.874 -9.961 -31.648 1.00 45.84 163 THR A CA 1
ATOM 1171 C C . THR A 1 163 ? -50.324 -10.068 -31.176 1.00 45.84 163 THR A C 1
ATOM 1173 O O . THR A 1 163 ? -51.126 -10.682 -31.869 1.00 45.84 163 THR A O 1
ATOM 1176 N N . ASP A 1 164 ? -50.675 -9.440 -30.052 1.00 39.38 164 ASP A N 1
ATOM 1177 C CA . ASP A 1 164 ? -51.557 -8.261 -30.097 1.00 39.38 164 ASP A CA 1
ATOM 1178 C C . ASP A 1 164 ? -51.766 -7.613 -28.721 1.00 39.38 164 ASP A C 1
ATOM 1180 O O . ASP A 1 164 ? -51.500 -8.195 -27.669 1.00 39.38 164 ASP A O 1
ATOM 1184 N N . LYS A 1 165 ? -52.210 -6.354 -28.763 1.00 40.84 165 LYS A N 1
ATOM 1185 C CA . LYS A 1 165 ? -52.694 -5.552 -27.637 1.00 40.84 165 LYS A CA 1
ATOM 1186 C C . LYS A 1 165 ? -53.775 -4.616 -28.184 1.00 40.84 165 LYS A C 1
ATOM 1188 O O . LYS A 1 165 ? -53.489 -3.878 -29.127 1.00 40.84 165 LYS A O 1
ATOM 1193 N N . PRO A 1 166 ? -54.965 -4.574 -27.572 1.00 52.03 166 PRO A N 1
ATOM 1194 C CA . PRO A 1 166 ? -55.502 -3.270 -27.161 1.00 52.03 166 PRO A CA 1
ATOM 1195 C C . PRO A 1 166 ? -55.747 -3.160 -25.647 1.00 52.03 166 PRO A C 1
ATOM 1197 O O . PRO A 1 166 ? -55.435 -4.057 -24.866 1.00 52.03 166 PRO A O 1
ATOM 1200 N N . THR A 1 167 ? -56.225 -1.988 -25.240 1.00 45.53 167 THR A N 1
ATOM 1201 C CA . THR A 1 167 ? -56.667 -1.623 -23.884 1.00 45.53 167 THR A CA 1
ATOM 1202 C C . THR A 1 167 ? -58.125 -2.077 -23.645 1.00 45.53 167 THR A C 1
ATOM 1204 O O . THR A 1 167 ? -58.763 -2.587 -24.557 1.00 45.53 167 THR A O 1
ATOM 1207 N N . ASP A 1 168 ? -58.667 -2.072 -22.423 1.00 37.62 168 ASP A N 1
ATOM 1208 C CA . ASP A 1 168 ? -59.295 -0.872 -21.842 1.00 37.62 168 ASP A CA 1
ATOM 1209 C C . ASP A 1 168 ? -59.578 -0.972 -20.331 1.00 37.62 168 ASP A C 1
ATOM 1211 O O . ASP A 1 168 ? -59.522 -2.035 -19.714 1.00 37.62 168 ASP A O 1
ATOM 1215 N N . LYS A 1 169 ? -59.876 0.191 -19.736 1.00 42.19 169 LYS A N 1
ATOM 1216 C CA . LYS A 1 169 ? -60.340 0.389 -18.355 1.00 42.19 169 LYS A CA 1
ATOM 1217 C C . LYS A 1 169 ? -61.189 1.665 -18.334 1.00 42.19 169 LYS A C 1
ATOM 1219 O O . LYS A 1 169 ? -60.660 2.716 -18.699 1.00 42.19 169 LYS A O 1
ATOM 1224 N N . PRO A 1 170 ? -62.455 1.617 -17.891 1.00 52.53 170 PRO A N 1
ATOM 1225 C CA . PRO A 1 170 ? -62.756 2.251 -16.598 1.00 52.53 170 PRO A CA 1
ATOM 1226 C C . PRO A 1 170 ? -63.887 1.571 -15.789 1.00 52.53 170 PRO A C 1
ATOM 1228 O O . PRO A 1 170 ? -64.617 0.750 -16.327 1.00 52.53 170 PRO A O 1
ATOM 1231 N N . THR A 1 171 ? -64.017 2.007 -14.522 1.00 39.69 171 THR A N 1
ATOM 1232 C CA . THR A 1 171 ? -65.247 2.011 -13.679 1.00 39.69 171 THR A CA 1
ATOM 1233 C C . THR A 1 171 ? -65.960 0.664 -13.365 1.00 39.69 171 THR A C 1
ATOM 1235 O O . THR A 1 171 ? -65.781 -0.329 -14.051 1.00 39.69 171 THR A O 1
ATOM 1238 N N . ASP A 1 172 ? -66.709 0.487 -12.264 1.00 39.41 172 ASP A N 1
ATOM 1239 C CA . ASP A 1 172 ? -67.172 1.434 -11.231 1.00 39.41 172 ASP A CA 1
ATOM 1240 C C . ASP A 1 172 ? -67.241 0.835 -9.796 1.00 39.41 172 ASP A C 1
ATOM 1242 O O . ASP A 1 172 ? -67.012 -0.354 -9.575 1.00 39.41 172 ASP A O 1
ATOM 1246 N N . LYS A 1 173 ? -67.573 1.686 -8.813 1.00 40.53 173 LYS A N 1
ATOM 1247 C CA . LYS A 1 173 ? -68.001 1.379 -7.417 1.00 40.53 173 LYS A CA 1
ATOM 1248 C C . LYS A 1 173 ? -69.442 1.958 -7.252 1.00 40.53 173 LYS A C 1
ATOM 1250 O O . LYS A 1 173 ? -69.799 2.751 -8.120 1.00 40.53 173 LYS A O 1
ATOM 1255 N N . PRO A 1 174 ? -70.247 1.744 -6.174 1.00 60.47 174 PRO A N 1
ATOM 1256 C CA . PRO A 1 174 ? -70.049 0.990 -4.920 1.00 60.47 174 PRO A CA 1
ATOM 1257 C C . PRO A 1 174 ? -71.308 0.183 -4.458 1.00 60.47 174 PRO A C 1
ATOM 1259 O O . PRO A 1 174 ? -72.148 -0.160 -5.281 1.00 60.47 174 PRO A O 1
ATOM 1262 N N . THR A 1 175 ? -71.476 -0.012 -3.130 1.00 38.88 175 THR A N 1
ATOM 1263 C CA . THR A 1 175 ? -72.753 -0.235 -2.379 1.00 38.88 175 THR A CA 1
ATOM 1264 C C . THR A 1 175 ? -73.499 -1.588 -2.535 1.00 38.88 175 THR A C 1
ATOM 1266 O O . THR A 1 175 ? -73.498 -2.169 -3.608 1.00 38.88 175 THR A O 1
ATOM 1269 N N . ASP A 1 176 ? -74.171 -2.154 -1.511 1.00 38.03 176 ASP A N 1
ATOM 1270 C CA . ASP A 1 176 ? -74.130 -1.859 -0.059 1.00 38.03 176 ASP A CA 1
ATOM 1271 C C . ASP A 1 176 ? -74.598 -3.021 0.858 1.00 38.03 176 ASP A C 1
ATOM 1273 O O . ASP A 1 176 ? -75.452 -3.812 0.469 1.00 38.03 176 ASP A O 1
ATOM 1277 N N . LYS A 1 177 ? -74.133 -2.976 2.120 1.00 44.59 177 LYS A N 1
ATOM 1278 C CA . LYS A 1 177 ? -74.758 -3.491 3.368 1.00 44.59 177 LYS A CA 1
ATOM 1279 C C . LYS A 1 177 ? -75.151 -4.999 3.525 1.00 44.59 177 LYS A C 1
ATOM 1281 O O . LYS A 1 177 ? -74.932 -5.789 2.613 1.00 44.59 177 LYS A O 1
ATOM 1286 N N . PRO A 1 178 ? -75.554 -5.456 4.748 1.00 60.19 178 PRO A N 1
ATOM 1287 C CA . PRO A 1 178 ? -75.301 -6.832 5.208 1.00 60.19 178 PRO A CA 1
ATOM 1288 C C . PRO A 1 178 ? -76.562 -7.620 5.626 1.00 60.19 178 PRO A C 1
ATOM 1290 O O . PRO A 1 178 ? -77.664 -7.073 5.657 1.00 60.19 178 PRO A O 1
ATOM 1293 N N . THR A 1 179 ? -76.356 -8.848 6.122 1.00 43.28 179 THR A N 1
ATOM 1294 C CA . THR A 1 179 ? -77.318 -9.526 7.009 1.00 43.28 179 THR A CA 1
ATOM 1295 C C . THR A 1 179 ? -76.602 -10.355 8.080 1.00 43.28 179 THR A C 1
ATOM 1297 O O . THR A 1 179 ? -75.779 -11.211 7.758 1.00 43.28 179 THR A O 1
ATOM 1300 N N . ASP A 1 180 ? -76.930 -10.135 9.353 1.00 43.12 180 ASP A N 1
ATOM 1301 C CA . ASP A 1 180 ? -76.438 -10.933 10.480 1.00 43.12 180 ASP A CA 1
ATOM 1302 C C . ASP A 1 180 ? -77.197 -12.261 10.632 1.00 43.12 180 ASP A C 1
ATOM 1304 O O . ASP A 1 180 ? -78.427 -12.274 10.566 1.00 43.12 180 ASP A O 1
ATOM 1308 N N . LYS A 1 181 ? -76.489 -13.337 11.012 1.00 43.75 181 LYS A N 1
ATOM 1309 C CA . LYS A 1 181 ? -76.744 -14.014 12.303 1.00 43.75 181 LYS A CA 1
ATOM 1310 C C . LYS A 1 181 ? -75.588 -14.952 12.711 1.00 43.75 181 LYS A C 1
ATOM 1312 O O . LYS A 1 181 ? -75.149 -15.744 11.880 1.00 43.75 181 LYS A O 1
ATOM 1317 N N . PRO A 1 182 ? -75.113 -14.924 13.972 1.00 61.00 182 PRO A N 1
ATOM 1318 C CA . PRO A 1 182 ? -74.132 -15.884 14.481 1.00 61.00 182 PRO A CA 1
ATOM 1319 C C . PRO A 1 182 ? -74.787 -17.132 15.096 1.00 61.00 182 PRO A C 1
ATOM 1321 O O . PRO A 1 182 ? -75.848 -17.026 15.714 1.00 61.00 182 PRO A O 1
ATOM 1324 N N . THR A 1 183 ? -74.093 -18.275 15.035 1.00 38.47 183 THR A N 1
ATOM 1325 C CA . THR A 1 183 ? -74.319 -19.420 15.942 1.00 38.47 183 THR A CA 1
ATOM 1326 C C . THR A 1 183 ? -73.053 -20.266 16.128 1.00 38.47 183 THR A C 1
ATOM 1328 O O . THR A 1 183 ? -72.410 -20.658 15.161 1.00 38.47 183 THR A O 1
ATOM 1331 N N . ASP A 1 184 ? -72.766 -20.553 17.398 1.00 40.00 184 ASP A N 1
ATOM 1332 C CA . ASP A 1 184 ? -72.167 -21.773 17.957 1.00 40.00 184 ASP A CA 1
ATOM 1333 C C . ASP A 1 184 ? -70.720 -22.213 17.641 1.00 40.00 184 ASP A C 1
ATOM 1335 O O . ASP A 1 184 ? -70.452 -23.116 16.856 1.00 40.00 184 ASP A O 1
ATOM 1339 N N . LYS A 1 185 ? -69.852 -21.725 18.545 1.00 43.41 185 LYS A N 1
ATOM 1340 C CA . LYS A 1 185 ? -68.977 -22.523 19.437 1.00 43.41 185 LYS A CA 1
ATOM 1341 C C . LYS A 1 185 ? -67.621 -23.023 18.881 1.00 43.41 185 LYS A C 1
ATOM 1343 O O . LYS A 1 185 ? -67.570 -23.696 17.857 1.00 43.41 185 LYS A O 1
ATOM 1348 N N . PRO A 1 186 ? -66.500 -22.769 19.595 1.00 50.94 186 PRO A N 1
ATOM 1349 C CA . PRO A 1 186 ? -65.182 -23.243 19.181 1.00 50.94 186 PRO A CA 1
ATOM 1350 C C . PRO A 1 186 ? -65.022 -24.755 19.382 1.00 50.94 186 PRO A C 1
ATOM 1352 O O . PRO A 1 186 ? -65.598 -25.345 20.297 1.00 50.94 186 PRO A O 1
ATOM 1355 N N . THR A 1 187 ? -64.171 -25.358 18.555 1.00 42.28 187 THR A N 1
ATOM 1356 C CA . THR A 1 187 ? -63.548 -26.662 18.813 1.00 42.28 187 THR A CA 1
ATOM 1357 C C . THR A 1 187 ? -62.057 -26.506 18.556 1.00 42.28 187 THR A C 1
ATOM 1359 O O . THR A 1 187 ? -61.658 -26.182 17.437 1.00 42.28 187 THR A O 1
ATOM 1362 N N . ASP A 1 188 ? -61.238 -26.688 19.589 1.00 46.69 188 ASP A N 1
ATOM 1363 C CA . ASP A 1 188 ? -59.796 -26.499 19.482 1.00 46.69 188 ASP A CA 1
ATOM 1364 C C . ASP A 1 188 ? -59.155 -27.533 18.553 1.00 46.69 188 ASP A C 1
ATOM 1366 O O . ASP A 1 188 ? -59.297 -28.745 18.729 1.00 46.69 188 ASP A O 1
ATOM 1370 N N . LYS A 1 189 ? -58.359 -27.041 17.605 1.00 44.56 189 LYS A N 1
ATOM 1371 C CA . LYS A 1 189 ? -57.278 -27.811 16.997 1.00 44.56 189 LYS A CA 1
ATOM 1372 C C . LYS A 1 189 ? -55.992 -27.015 17.207 1.00 44.56 189 LYS A C 1
ATOM 1374 O O . LYS A 1 189 ? -55.957 -25.856 16.791 1.00 44.56 189 LYS A O 1
ATOM 1379 N N . PRO A 1 190 ? -54.944 -27.583 17.830 1.00 49.41 190 PRO A N 1
ATOM 1380 C CA . PRO A 1 190 ? -53.672 -26.890 17.928 1.00 49.41 190 PRO A CA 1
ATOM 1381 C C . PRO A 1 190 ? -53.121 -26.697 16.514 1.00 49.41 190 PRO A C 1
ATOM 1383 O O . PRO A 1 190 ? -52.843 -27.665 15.807 1.00 49.41 190 PRO A O 1
ATOM 1386 N N . THR A 1 191 ? -52.990 -25.443 16.089 1.00 39.56 191 THR A N 1
ATOM 1387 C CA . THR A 1 191 ? -52.175 -25.107 14.923 1.00 39.56 191 THR A CA 1
ATOM 1388 C C . THR A 1 191 ? -50.736 -25.443 15.278 1.00 39.56 191 THR A C 1
ATOM 1390 O O . THR A 1 191 ? -50.208 -24.885 16.243 1.00 39.56 191 THR A O 1
ATOM 1393 N N . ASP A 1 192 ? -50.102 -26.339 14.521 1.00 44.25 192 ASP A N 1
ATOM 1394 C CA . ASP A 1 192 ? -48.675 -26.606 14.674 1.00 44.25 192 ASP A CA 1
ATOM 1395 C C . ASP A 1 192 ? -47.917 -25.281 14.596 1.00 44.25 192 ASP A C 1
ATOM 1397 O O . ASP A 1 192 ? -47.983 -24.563 13.592 1.00 44.25 192 ASP A O 1
ATOM 1401 N N . LYS A 1 193 ? -47.233 -24.930 15.691 1.00 42.78 193 LYS A N 1
ATOM 1402 C CA . LYS A 1 193 ? -46.421 -23.716 15.763 1.00 42.78 193 LYS A CA 1
ATOM 1403 C C . LYS A 1 193 ? -45.460 -23.747 14.570 1.00 42.78 193 LYS A C 1
ATOM 1405 O O . LYS A 1 193 ? -44.735 -24.742 14.453 1.00 42.78 193 LYS A O 1
ATOM 1410 N N . PRO A 1 194 ? -45.400 -22.700 13.720 1.00 44.38 194 PRO A N 1
ATOM 1411 C CA . PRO A 1 194 ? -44.406 -22.653 12.663 1.00 44.38 194 PRO A CA 1
ATOM 1412 C C . PRO A 1 194 ? -43.042 -22.813 13.324 1.00 44.38 194 PRO A C 1
ATOM 1414 O O . PRO A 1 194 ? -42.617 -22.004 14.151 1.00 44.38 194 PRO A O 1
ATOM 1417 N N . THR A 1 195 ? -42.391 -23.933 13.026 1.00 44.09 195 THR A N 1
ATOM 1418 C CA . THR A 1 195 ? -41.012 -24.128 13.433 1.00 44.09 195 THR A CA 1
ATOM 1419 C C . THR A 1 195 ? -40.220 -23.301 12.449 1.00 44.09 195 THR A C 1
ATOM 1421 O O . THR A 1 195 ? -39.926 -23.766 11.347 1.00 44.09 195 THR A O 1
ATOM 1424 N N . ASP A 1 196 ? -39.945 -22.055 12.839 1.00 43.72 196 ASP A N 1
ATOM 1425 C CA . ASP A 1 196 ? -39.003 -21.169 12.169 1.00 43.72 196 ASP A CA 1
ATOM 1426 C C . ASP A 1 196 ? -37.642 -21.865 12.166 1.00 43.72 196 ASP A C 1
ATOM 1428 O O . ASP A 1 196 ? -36.803 -21.677 13.050 1.00 43.72 196 ASP A O 1
ATOM 1432 N N . LYS A 1 197 ? -37.448 -22.729 11.161 1.00 41.50 197 LYS A N 1
ATOM 1433 C CA . LYS A 1 197 ? -36.150 -23.251 10.757 1.00 41.50 197 LYS A CA 1
ATOM 1434 C C . LYS A 1 197 ? -35.263 -22.016 10.665 1.00 41.50 197 LYS A C 1
ATOM 1436 O O . LYS A 1 197 ? -35.579 -21.164 9.834 1.00 41.50 197 LYS A O 1
ATOM 1441 N N . PRO A 1 198 ? -34.221 -21.885 11.503 1.00 45.62 198 PRO A N 1
ATOM 1442 C CA . PRO A 1 198 ? -33.533 -20.619 11.659 1.00 45.62 198 PRO A CA 1
ATOM 1443 C C . PRO A 1 198 ? -33.017 -20.178 10.296 1.00 45.62 198 PRO A C 1
ATOM 1445 O O . PRO A 1 198 ? -32.117 -20.808 9.734 1.00 45.62 198 PRO A O 1
ATOM 1448 N N . THR A 1 199 ? -33.626 -19.117 9.756 1.00 38.53 199 THR A N 1
ATOM 1449 C CA . THR A 1 199 ? -33.114 -18.416 8.584 1.00 38.53 199 THR A CA 1
ATOM 1450 C C . THR A 1 199 ? -31.656 -18.125 8.900 1.00 38.53 199 THR A C 1
ATOM 1452 O O . THR A 1 199 ? -31.409 -17.486 9.929 1.00 38.53 199 THR A O 1
ATOM 1455 N N . PRO A 1 200 ? -30.688 -18.642 8.120 1.00 42.34 200 PRO A N 1
ATOM 1456 C CA . PRO A 1 200 ? -29.285 -18.501 8.471 1.00 42.34 200 PRO A CA 1
ATOM 1457 C C . PRO A 1 200 ? -29.003 -17.011 8.634 1.00 42.34 200 PRO A C 1
ATOM 1459 O O . PRO A 1 200 ? -29.196 -16.248 7.683 1.00 42.34 200 PRO A O 1
ATOM 1462 N N . LYS A 1 201 ? -28.635 -16.601 9.862 1.00 44.62 201 LYS A N 1
ATOM 1463 C CA . LYS A 1 201 ? -28.333 -15.201 10.196 1.00 44.62 201 LYS A CA 1
ATOM 1464 C C . LYS A 1 201 ? -27.402 -14.697 9.094 1.00 44.62 201 LYS A C 1
ATOM 1466 O O . LYS A 1 201 ? -26.382 -15.356 8.887 1.00 44.62 201 LYS A O 1
ATOM 1471 N N . PRO A 1 202 ? -27.771 -13.631 8.355 1.00 43.72 202 PRO A N 1
ATOM 1472 C CA . PRO A 1 202 ? -27.147 -13.306 7.077 1.00 43.72 202 PRO A CA 1
ATOM 1473 C C . PRO A 1 202 ? -25.639 -13.258 7.266 1.00 43.72 202 PRO A C 1
ATOM 1475 O O . PRO A 1 202 ? -25.173 -12.433 8.053 1.00 43.72 202 PRO A O 1
ATOM 1478 N N . THR A 1 203 ? -24.932 -14.193 6.614 1.00 46.97 203 THR A N 1
ATOM 1479 C CA . THR A 1 203 ? -23.538 -14.538 6.922 1.00 46.97 203 THR A CA 1
ATOM 1480 C C . THR A 1 203 ? -22.734 -13.262 7.048 1.00 46.97 203 THR A C 1
ATOM 1482 O O . THR A 1 203 ? -22.698 -12.467 6.101 1.00 46.97 203 THR A O 1
ATOM 1485 N N . ASP A 1 204 ? -22.212 -13.011 8.250 1.00 57.28 204 ASP A N 1
ATOM 1486 C CA . ASP A 1 204 ? -21.787 -11.659 8.567 1.00 57.28 204 ASP A CA 1
ATOM 1487 C C . ASP A 1 204 ? -20.606 -11.283 7.677 1.00 57.28 204 ASP A C 1
ATOM 1489 O O . ASP A 1 204 ? -19.634 -12.026 7.570 1.00 57.28 204 ASP A O 1
ATOM 1493 N N . ALA A 1 205 ? -20.724 -10.155 6.980 1.00 69.50 205 ALA A N 1
ATOM 1494 C CA . ALA A 1 205 ? -19.854 -9.822 5.849 1.00 69.50 205 ALA A CA 1
ATOM 1495 C C . ALA A 1 205 ? -18.507 -9.234 6.301 1.00 69.50 205 ALA A C 1
ATOM 1497 O O . ALA A 1 205 ? -17.886 -8.451 5.580 1.00 69.50 205 ALA A O 1
ATOM 1498 N N . GLY A 1 206 ? -18.103 -9.568 7.525 1.00 84.62 206 GLY A N 1
ATOM 1499 C CA . GLY A 1 206 ? -16.843 -9.162 8.101 1.00 84.62 206 GLY A CA 1
ATOM 1500 C C . GLY A 1 206 ? -15.693 -10.073 7.697 1.00 84.62 206 GLY A C 1
ATOM 1501 O O . GLY A 1 206 ? -15.876 -11.175 7.179 1.00 84.62 206 GLY A O 1
ATOM 1502 N N . LY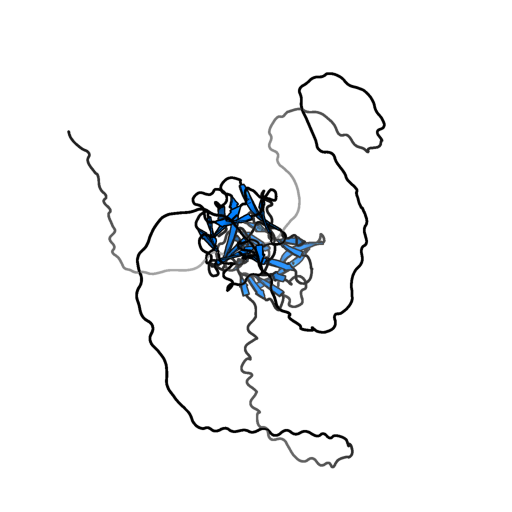S A 1 207 ? -14.487 -9.564 7.913 1.00 91.69 207 LYS A N 1
ATOM 1503 C CA . LYS A 1 207 ? -13.220 -10.191 7.551 1.00 91.69 207 LYS A CA 1
ATOM 1504 C C . LYS A 1 207 ? -12.376 -10.296 8.814 1.00 91.69 207 LYS A C 1
ATOM 1506 O O . LYS A 1 207 ? -12.189 -9.297 9.508 1.00 91.69 207 LYS A O 1
ATOM 1511 N N . ASP A 1 208 ? -11.870 -11.492 9.082 1.00 93.00 208 ASP A N 1
ATOM 1512 C CA . ASP A 1 208 ? -10.781 -11.684 10.034 1.00 93.00 208 ASP A CA 1
ATOM 1513 C C . ASP A 1 208 ? -9.491 -11.142 9.413 1.00 93.00 208 ASP A C 1
ATOM 1515 O O . ASP A 1 208 ? -9.144 -11.500 8.287 1.00 93.00 208 ASP A O 1
ATOM 1519 N N . LEU A 1 209 ? -8.818 -10.240 10.126 1.00 92.88 209 LEU A N 1
ATOM 1520 C CA . LEU A 1 209 ? -7.636 -9.524 9.656 1.00 92.88 209 LEU A CA 1
ATOM 1521 C C . LEU A 1 209 ? -6.626 -9.378 10.797 1.00 92.88 209 LEU A C 1
ATOM 1523 O O . LEU A 1 209 ? -6.996 -9.013 11.916 1.00 92.88 209 LEU A O 1
ATOM 1527 N N . ARG A 1 210 ? -5.340 -9.566 10.493 1.00 94.81 210 ARG A N 1
ATOM 1528 C CA . ARG A 1 210 ? -4.242 -9.058 11.319 1.00 94.81 210 ARG A CA 1
ATOM 1529 C C . ARG A 1 210 ? -3.647 -7.847 10.620 1.00 94.81 210 ARG A C 1
ATOM 1531 O O . ARG A 1 210 ? -2.977 -7.957 9.592 1.00 94.81 210 ARG A O 1
ATOM 1538 N N . PHE A 1 211 ? -3.962 -6.672 11.149 1.00 94.88 211 PHE A N 1
ATOM 1539 C CA . PHE A 1 211 ? -3.486 -5.406 10.604 1.00 94.88 211 PHE A CA 1
ATOM 1540 C C . PHE A 1 211 ? -2.020 -5.199 10.982 1.00 94.88 211 PHE A C 1
ATOM 1542 O O . PHE A 1 211 ? -1.695 -5.156 12.162 1.00 94.88 211 PHE A O 1
ATOM 1549 N N . CYS A 1 212 ? -1.146 -5.019 9.997 1.00 92.56 212 CYS A N 1
ATOM 1550 C CA . CYS A 1 212 ? 0.269 -4.721 10.191 1.00 92.56 212 CYS A CA 1
ATOM 1551 C C . CYS A 1 212 ? 0.660 -3.402 9.528 1.00 92.56 212 CYS A C 1
ATOM 1553 O O . CYS A 1 212 ? 0.219 -3.102 8.420 1.00 92.56 212 CYS A O 1
ATOM 1555 N N . SER A 1 213 ? 1.573 -2.663 10.156 1.00 92.50 213 SER A N 1
ATOM 1556 C CA . SER A 1 213 ? 2.248 -1.519 9.537 1.00 92.50 213 SER A CA 1
ATOM 1557 C C . SER A 1 213 ? 3.007 -1.899 8.260 1.00 92.50 213 SER A C 1
ATOM 1559 O O . SER A 1 213 ? 3.247 -3.076 7.975 1.00 92.50 213 SER A O 1
ATOM 1561 N N . TYR A 1 214 ? 3.494 -0.900 7.514 1.00 87.38 214 TYR A N 1
ATOM 1562 C CA . TYR A 1 214 ? 4.356 -1.157 6.351 1.00 87.38 214 TYR A CA 1
ATOM 1563 C C . TYR A 1 214 ? 5.623 -1.957 6.703 1.00 87.38 214 TYR A C 1
ATOM 1565 O O . TYR A 1 214 ? 6.091 -2.740 5.885 1.00 87.38 214 TYR A O 1
ATOM 1573 N N . THR A 1 215 ? 6.116 -1.792 7.934 1.00 88.75 215 THR A N 1
ATOM 1574 C CA . THR A 1 215 ? 7.242 -2.493 8.576 1.00 88.75 215 THR A CA 1
ATOM 1575 C C . THR A 1 215 ? 6.888 -3.849 9.196 1.00 88.75 215 THR A C 1
ATOM 1577 O O . THR A 1 215 ? 7.753 -4.445 9.828 1.00 88.75 215 THR A O 1
ATOM 1580 N N . ARG A 1 216 ? 5.650 -4.341 9.032 1.00 89.19 216 ARG A N 1
ATOM 1581 C CA . ARG A 1 216 ? 5.154 -5.626 9.573 1.00 89.19 216 ARG A CA 1
ATOM 1582 C C . ARG A 1 216 ? 5.078 -5.726 11.107 1.00 89.19 216 ARG A C 1
ATOM 1584 O O . ARG A 1 216 ? 4.969 -6.818 11.654 1.00 89.19 216 ARG A O 1
ATOM 1591 N N . HIS A 1 217 ? 5.006 -4.592 11.806 1.00 92.31 217 HIS A N 1
ATOM 1592 C CA . HIS A 1 217 ? 4.546 -4.572 13.196 1.00 92.31 217 HIS A CA 1
ATOM 1593 C C . HIS A 1 217 ? 3.017 -4.725 13.226 1.00 92.31 217 HIS A C 1
ATOM 1595 O O . HIS A 1 217 ? 2.299 -3.872 12.694 1.00 92.31 217 HIS A O 1
ATOM 1601 N N . ALA A 1 218 ? 2.522 -5.807 13.825 1.00 94.81 218 ALA A N 1
ATOM 1602 C CA . ALA A 1 218 ? 1.101 -6.078 13.987 1.00 94.81 218 ALA A CA 1
ATOM 1603 C C . ALA A 1 218 ? 0.475 -5.133 15.015 1.00 94.81 218 ALA A C 1
ATOM 1605 O O . ALA A 1 218 ? 1.056 -4.864 16.069 1.00 94.81 218 ALA A O 1
ATOM 1606 N N . LEU A 1 219 ? -0.735 -4.659 14.720 1.00 96.75 219 LEU A N 1
ATOM 1607 C CA . LEU A 1 219 ? -1.622 -4.119 15.736 1.00 96.75 219 LEU A CA 1
ATOM 1608 C C . LEU A 1 219 ? -1.985 -5.234 16.718 1.00 96.75 219 LEU A C 1
ATOM 1610 O O . LEU A 1 219 ? -2.230 -6.367 16.319 1.00 96.75 219 LEU A O 1
ATOM 1614 N N . SER A 1 220 ? -2.020 -4.897 17.999 1.00 96.38 220 SER A N 1
ATOM 1615 C CA . SER A 1 220 ? -2.303 -5.823 19.090 1.00 96.38 220 SER A CA 1
ATOM 1616 C C . SER A 1 220 ? -3.051 -5.107 20.211 1.00 96.38 220 SER A C 1
ATOM 1618 O O . SER A 1 220 ? -2.733 -3.967 20.549 1.00 96.38 220 SER A O 1
ATOM 1620 N N . GLU A 1 221 ? -4.066 -5.752 20.776 1.00 97.50 221 GLU A N 1
ATOM 1621 C CA . GLU A 1 221 ? -4.777 -5.265 21.960 1.00 97.50 221 GLU A CA 1
ATOM 1622 C C . GLU A 1 221 ? -4.050 -5.684 23.245 1.00 97.50 221 GLU A C 1
ATOM 1624 O O . GLU A 1 221 ? -3.528 -6.794 23.352 1.00 97.50 221 GLU A O 1
ATOM 1629 N N . TYR A 1 222 ? -3.993 -4.790 24.230 1.00 96.69 222 TYR A N 1
ATOM 1630 C CA . TYR A 1 222 ? -3.431 -5.070 25.546 1.00 96.69 222 TYR A CA 1
ATOM 1631 C C . TYR A 1 222 ? -4.060 -4.149 26.600 1.00 96.69 222 TYR A C 1
ATOM 1633 O O . TYR A 1 222 ? -3.862 -2.932 26.575 1.00 96.69 222 TYR A O 1
ATOM 1641 N N . TYR A 1 223 ? -4.832 -4.731 27.525 1.00 95.50 223 TYR A N 1
ATOM 1642 C CA . TYR A 1 223 ? -5.572 -4.019 28.580 1.00 95.50 223 TYR A CA 1
ATOM 1643 C C . TYR A 1 223 ? -6.363 -2.805 28.051 1.00 95.50 223 TYR A C 1
ATOM 1645 O O . TYR A 1 223 ? -6.261 -1.689 28.565 1.00 95.50 223 TYR A O 1
ATOM 1653 N N . GLY A 1 224 ? -7.129 -3.020 26.981 1.00 96.38 224 GLY A N 1
ATOM 1654 C CA . GLY A 1 224 ? -7.975 -2.016 26.339 1.00 96.38 224 GLY A CA 1
ATOM 1655 C C . GLY A 1 224 ? -7.229 -0.991 25.483 1.00 96.38 224 GLY A C 1
ATOM 1656 O O . GLY A 1 224 ? -7.863 -0.122 24.898 1.00 96.38 224 GLY A O 1
ATOM 1657 N N . ASN A 1 225 ? -5.903 -1.058 25.373 1.00 96.88 225 ASN A N 1
ATOM 1658 C CA . ASN A 1 225 ? -5.107 -0.173 24.521 1.00 96.88 225 ASN A CA 1
ATOM 1659 C C . ASN A 1 225 ? -4.632 -0.940 23.277 1.00 96.88 225 ASN A C 1
ATOM 1661 O O . ASN A 1 225 ? -4.462 -2.155 23.331 1.00 96.88 225 ASN A O 1
ATOM 1665 N N . ILE A 1 226 ? -4.410 -0.246 22.156 1.00 97.56 226 ILE A N 1
ATOM 1666 C CA . ILE A 1 226 ? -3.861 -0.853 20.931 1.00 97.56 226 ILE A CA 1
ATOM 1667 C C . ILE A 1 226 ? -2.394 -0.446 20.769 1.00 97.56 226 ILE A C 1
ATOM 1669 O O . ILE A 1 226 ? -2.072 0.739 20.851 1.00 97.56 226 ILE A O 1
ATOM 1673 N N . TYR A 1 227 ? -1.516 -1.404 20.484 1.00 96.56 227 TYR A N 1
ATOM 1674 C CA . TYR A 1 227 ? -0.082 -1.217 20.238 1.00 96.56 227 TYR A CA 1
ATOM 1675 C C . TYR A 1 227 ? 0.315 -1.789 18.879 1.00 96.56 227 TYR A C 1
ATOM 1677 O O . TYR A 1 227 ? -0.338 -2.702 18.388 1.00 96.56 227 TYR A O 1
ATOM 1685 N N . ALA A 1 228 ? 1.395 -1.281 18.286 1.00 95.62 228 ALA A N 1
ATOM 1686 C CA . ALA A 1 228 ? 2.036 -1.880 17.121 1.00 95.62 228 ALA A CA 1
ATOM 1687 C C . ALA A 1 228 ? 3.374 -2.510 17.523 1.00 95.62 228 ALA A C 1
ATOM 1689 O O . ALA A 1 228 ? 4.261 -1.811 18.014 1.00 95.62 228 ALA A O 1
ATOM 1690 N N . ASP A 1 229 ? 3.532 -3.817 17.328 1.00 93.56 229 ASP A N 1
ATOM 1691 C CA . ASP A 1 229 ? 4.700 -4.572 17.794 1.00 93.56 229 ASP A CA 1
ATOM 1692 C C . ASP A 1 229 ? 5.018 -5.769 16.877 1.00 93.56 229 ASP A C 1
ATOM 1694 O O . ASP A 1 229 ? 4.267 -6.114 15.970 1.00 93.56 229 ASP A O 1
ATOM 1698 N N . THR A 1 230 ? 6.171 -6.387 17.099 1.00 91.94 230 THR A N 1
ATOM 1699 C CA . THR A 1 230 ? 6.584 -7.679 16.548 1.00 91.94 230 THR A CA 1
ATOM 1700 C C . THR A 1 230 ? 5.487 -8.746 16.646 1.00 91.94 230 THR A C 1
ATOM 1702 O O . THR A 1 230 ? 4.873 -8.927 17.697 1.00 91.94 230 THR A O 1
ATOM 1705 N N . ILE A 1 231 ? 5.279 -9.466 15.538 1.00 92.12 231 ILE A N 1
ATOM 1706 C CA . ILE A 1 231 ? 4.303 -10.555 15.411 1.00 92.12 231 ILE A CA 1
ATOM 1707 C C . ILE A 1 231 ? 4.638 -11.714 16.363 1.00 92.12 231 ILE A C 1
ATOM 1709 O O . ILE A 1 231 ? 5.752 -12.241 16.356 1.00 92.12 231 ILE A O 1
ATOM 1713 N N . ARG A 1 232 ? 3.638 -12.157 17.127 1.00 92.12 232 ARG A N 1
ATOM 1714 C CA . ARG A 1 232 ? 3.686 -13.281 18.077 1.00 92.12 232 ARG A CA 1
ATOM 1715 C C . ARG A 1 232 ? 2.671 -14.384 17.771 1.00 92.12 232 ARG A C 1
ATOM 1717 O O . ARG A 1 232 ? 2.856 -15.494 18.261 1.00 92.12 232 ARG A O 1
ATOM 1724 N N . ASN A 1 233 ? 1.692 -14.134 16.896 1.00 91.31 233 ASN A N 1
ATOM 1725 C CA . ASN A 1 233 ? 0.622 -15.067 16.509 1.00 91.31 233 ASN A CA 1
ATOM 1726 C C . ASN A 1 233 ? -0.307 -15.415 17.683 1.00 91.31 233 ASN A C 1
ATOM 1728 O O . ASN A 1 233 ? -0.513 -16.581 18.018 1.00 91.31 233 ASN A O 1
ATOM 1732 N N . THR A 1 234 ? -0.844 -14.376 18.321 1.00 91.88 234 THR A N 1
ATOM 1733 C CA . THR A 1 234 ? -1.733 -14.461 19.488 1.00 91.88 234 THR A CA 1
ATOM 1734 C C . THR A 1 234 ? -3.078 -13.788 19.203 1.00 91.88 234 THR A C 1
ATOM 1736 O O . THR A 1 234 ? -3.148 -12.845 18.419 1.00 91.88 234 THR A O 1
ATOM 1739 N N . ASP A 1 235 ? -4.164 -14.240 19.845 1.00 89.75 235 ASP A N 1
ATOM 1740 C CA . ASP A 1 235 ? -5.540 -13.790 19.539 1.00 89.75 235 ASP A CA 1
ATOM 1741 C C . ASP A 1 235 ? -5.754 -12.270 19.652 1.00 89.75 235 ASP A C 1
ATOM 1743 O O . ASP A 1 235 ? -6.626 -11.714 18.987 1.00 89.75 235 ASP A O 1
ATOM 1747 N N . ASN A 1 236 ? -4.946 -11.579 20.458 1.00 94.62 236 ASN A N 1
ATOM 1748 C CA . ASN A 1 236 ? -4.983 -10.124 20.596 1.00 94.62 236 ASN A CA 1
ATOM 1749 C C . ASN A 1 236 ? -4.416 -9.358 19.387 1.00 94.62 236 ASN A C 1
ATOM 1751 O O . ASN A 1 236 ? -4.625 -8.151 19.305 1.00 94.62 236 ASN A O 1
ATOM 1755 N N . GLU A 1 237 ? -3.726 -10.024 18.456 1.00 96.62 237 GLU A N 1
ATOM 1756 C CA . GLU A 1 237 ? -3.297 -9.451 17.169 1.00 96.62 237 GLU A CA 1
ATOM 1757 C C . GLU A 1 237 ? -4.402 -9.493 16.101 1.00 96.62 237 GLU A C 1
ATOM 1759 O O . GLU A 1 237 ? -4.310 -8.826 15.069 1.00 96.62 237 GLU A O 1
ATOM 1764 N N . HIS A 1 238 ? -5.444 -10.300 16.316 1.00 96.31 238 HIS A N 1
ATOM 1765 C CA . HIS A 1 238 ? -6.486 -10.534 15.326 1.00 96.31 238 HIS A CA 1
ATOM 1766 C C . HIS A 1 238 ? -7.725 -9.678 15.596 1.00 96.31 238 HIS A C 1
ATOM 1768 O O . HIS A 1 238 ? -8.240 -9.587 16.714 1.00 96.31 238 HIS A O 1
ATOM 1774 N N . PHE A 1 239 ? -8.249 -9.091 14.522 1.00 97.12 239 PHE A N 1
ATOM 1775 C CA . PHE A 1 239 ? -9.418 -8.226 14.547 1.00 97.12 239 PHE A CA 1
ATOM 1776 C C . PHE A 1 239 ? -10.472 -8.718 13.557 1.00 97.12 239 PHE A C 1
ATOM 1778 O O . PHE A 1 239 ? -10.151 -9.177 12.462 1.00 97.12 239 PHE A O 1
ATOM 1785 N N . PHE A 1 240 ? -11.744 -8.577 13.921 1.00 96.25 240 PHE A N 1
ATOM 1786 C CA . PHE A 1 240 ? -12.870 -8.789 13.015 1.00 96.25 240 PHE A CA 1
ATOM 1787 C C . PHE A 1 240 ? -13.369 -7.431 12.510 1.00 96.25 240 PHE A C 1
ATOM 1789 O O . PHE A 1 240 ? -13.916 -6.639 13.281 1.00 96.25 240 PHE A O 1
ATOM 1796 N N . TYR A 1 241 ? -13.163 -7.142 11.224 1.00 96.00 241 TYR A N 1
ATOM 1797 C CA . TYR A 1 241 ? -13.661 -5.927 10.575 1.00 96.00 241 TYR A CA 1
ATOM 1798 C C . TYR A 1 241 ? -14.980 -6.205 9.858 1.00 96.00 241 TYR A C 1
ATOM 1800 O O . TYR A 1 241 ? -14.998 -6.948 8.880 1.00 96.00 241 TYR A O 1
ATOM 1808 N N . ASN A 1 242 ? -16.068 -5.571 10.294 1.00 95.00 242 ASN A N 1
ATOM 1809 C CA . ASN A 1 242 ? -17.368 -5.624 9.631 1.00 95.00 242 ASN A CA 1
ATOM 1810 C C . ASN A 1 242 ? -17.628 -4.333 8.840 1.00 95.00 242 ASN A C 1
ATOM 1812 O O . ASN A 1 242 ? -17.814 -3.251 9.397 1.00 95.00 242 ASN A O 1
ATOM 1816 N N . GLU A 1 243 ? -17.673 -4.477 7.517 1.00 93.44 243 GLU A N 1
ATOM 1817 C CA . GLU A 1 243 ? -17.821 -3.389 6.545 1.00 93.44 243 GLU A CA 1
ATOM 1818 C C . GLU A 1 243 ? -19.227 -2.752 6.550 1.00 93.44 243 GLU A C 1
ATOM 1820 O O . GLU A 1 243 ? -19.372 -1.573 6.230 1.00 93.44 243 GLU A O 1
ATOM 1825 N N . LYS A 1 244 ? -20.265 -3.499 6.963 1.00 92.75 244 LYS A N 1
ATOM 1826 C CA . LYS A 1 244 ? -21.662 -3.023 7.013 1.00 92.75 244 LYS A CA 1
ATOM 1827 C C . LYS A 1 244 ? -21.939 -2.172 8.250 1.00 92.75 244 LYS A C 1
ATOM 1829 O O . LYS A 1 244 ? -22.580 -1.131 8.151 1.00 92.75 244 LYS A O 1
ATOM 1834 N N . THR A 1 245 ? -21.470 -2.616 9.416 1.00 93.69 245 THR A N 1
ATOM 1835 C CA . THR A 1 245 ? -21.596 -1.878 10.688 1.00 93.69 245 THR A CA 1
ATOM 1836 C C . THR A 1 245 ? -20.506 -0.819 10.864 1.00 93.69 245 THR A C 1
ATOM 1838 O O . THR A 1 245 ? -20.629 0.028 11.757 1.00 93.69 245 THR A O 1
ATOM 1841 N N . GLN A 1 246 ? -19.462 -0.880 10.025 1.00 95.94 246 GLN A N 1
ATOM 1842 C CA . GLN A 1 246 ? -18.216 -0.117 10.112 1.00 95.94 246 GLN A CA 1
ATOM 1843 C C . GLN A 1 246 ? -17.511 -0.315 11.460 1.00 95.94 246 GLN A C 1
ATOM 1845 O O . GLN A 1 246 ? -17.059 0.647 12.061 1.00 95.94 246 GLN A O 1
ATOM 1850 N N . THR A 1 247 ? -17.437 -1.542 11.980 1.00 96.94 247 THR A N 1
ATOM 1851 C CA . THR A 1 247 ? -16.803 -1.826 13.284 1.00 96.94 247 THR A CA 1
ATOM 1852 C C . THR A 1 247 ? -15.576 -2.715 13.127 1.00 96.94 247 THR A C 1
ATOM 1854 O O . THR A 1 247 ? -15.633 -3.717 12.417 1.00 96.94 247 THR A O 1
ATOM 1857 N N . ILE A 1 248 ? -14.495 -2.394 13.841 1.00 97.62 248 ILE A N 1
ATOM 1858 C CA . ILE A 1 248 ? -13.339 -3.281 14.035 1.00 97.62 248 ILE A CA 1
ATOM 1859 C C . ILE A 1 248 ? -13.386 -3.776 15.482 1.00 97.62 248 ILE A C 1
ATOM 1861 O O . ILE A 1 248 ? -13.383 -2.957 16.400 1.00 97.62 248 ILE A O 1
ATOM 1865 N N . VAL A 1 249 ? -13.450 -5.093 15.681 1.00 97.62 249 VAL A N 1
ATOM 1866 C CA . VAL A 1 249 ? -13.539 -5.747 16.998 1.00 97.62 249 VAL A CA 1
ATOM 1867 C C . VAL A 1 249 ? -12.229 -6.471 17.299 1.00 97.62 249 VAL A C 1
ATOM 1869 O O . VAL A 1 249 ? -11.784 -7.263 16.471 1.00 97.62 249 VAL A O 1
ATOM 1872 N N . ALA A 1 250 ? -11.620 -6.236 18.461 1.00 97.88 250 ALA A N 1
ATOM 1873 C CA . ALA A 1 250 ? -10.452 -6.989 18.925 1.00 97.88 250 ALA A CA 1
ATOM 1874 C C . ALA A 1 250 ? -10.883 -8.374 19.437 1.00 97.88 250 ALA A C 1
ATOM 1876 O O . ALA A 1 250 ? -11.770 -8.471 20.289 1.00 97.88 250 ALA A O 1
ATOM 1877 N N . LYS A 1 251 ? -10.283 -9.460 18.928 1.00 96.00 251 LYS A N 1
ATOM 1878 C CA . LYS A 1 251 ? -10.731 -10.823 19.272 1.00 96.00 251 LYS A CA 1
ATOM 1879 C C . LYS A 1 251 ? -10.440 -11.229 20.717 1.00 96.00 251 LYS A C 1
ATOM 1881 O O . LYS A 1 251 ? -11.238 -11.956 21.298 1.00 96.00 251 LYS A O 1
ATOM 1886 N N . SER A 1 252 ? -9.351 -10.734 21.302 1.00 96.19 252 SER A N 1
ATOM 1887 C CA . SER A 1 252 ? -8.932 -11.026 22.682 1.00 96.19 252 SER A CA 1
ATOM 1888 C C . SER A 1 252 ? -9.960 -10.658 23.751 1.00 96.19 252 SER A C 1
ATOM 1890 O O . SER A 1 252 ? -10.071 -11.359 24.755 1.00 96.19 252 SER A O 1
ATOM 1892 N N . ASN A 1 253 ? -10.693 -9.558 23.559 1.00 96.12 253 ASN A N 1
ATOM 1893 C CA . ASN A 1 253 ? -11.601 -9.009 24.567 1.00 96.12 253 ASN A CA 1
ATOM 1894 C C . ASN A 1 253 ? -13.038 -8.763 24.057 1.00 96.12 253 ASN A C 1
ATOM 1896 O O . ASN A 1 253 ? -13.911 -8.400 24.847 1.00 96.12 253 ASN A O 1
ATOM 1900 N N . GLY A 1 254 ? -13.300 -8.968 22.759 1.00 96.56 254 GLY A N 1
ATOM 1901 C CA . GLY A 1 254 ? -14.618 -8.804 22.136 1.00 96.56 254 GLY A CA 1
ATOM 1902 C C . GLY A 1 254 ? -15.102 -7.353 22.026 1.00 96.56 254 GLY A C 1
ATOM 1903 O O . GLY A 1 254 ? -16.288 -7.123 21.787 1.00 96.56 254 GLY A O 1
ATOM 1904 N N . GLN A 1 255 ? -14.221 -6.371 22.227 1.00 97.94 255 GLN A N 1
ATOM 1905 C CA . GLN A 1 255 ? -14.556 -4.948 22.239 1.00 97.94 255 GLN A CA 1
ATOM 1906 C C . GLN A 1 255 ? -14.223 -4.262 20.911 1.00 97.94 255 GLN A C 1
ATOM 1908 O O . GLN A 1 255 ? -13.329 -4.670 20.170 1.00 97.94 255 GLN A O 1
ATOM 1913 N N . CYS A 1 256 ? -14.941 -3.181 20.618 1.00 98.19 256 CYS A N 1
ATOM 1914 C CA . CYS A 1 256 ? -14.772 -2.394 19.405 1.00 98.19 256 CYS A CA 1
ATOM 1915 C C . CYS A 1 256 ? -13.657 -1.360 19.589 1.00 98.19 256 CYS A C 1
ATOM 1917 O O . CYS A 1 256 ? -13.576 -0.734 20.645 1.00 98.19 256 CYS A O 1
ATOM 1919 N N . LEU A 1 257 ? -12.840 -1.122 18.558 1.00 98.31 257 LEU A N 1
ATOM 1920 C CA . LEU A 1 257 ? -11.952 0.046 18.513 1.00 98.31 257 LEU A CA 1
ATOM 1921 C C . LEU A 1 257 ? -12.804 1.316 18.601 1.00 98.31 257 LEU A C 1
ATOM 1923 O O . LEU A 1 257 ? -13.732 1.497 17.813 1.00 98.31 257 LEU A O 1
ATOM 1927 N N . ASP A 1 258 ? -12.477 2.199 19.537 1.00 98.06 258 ASP A N 1
ATOM 1928 C CA . ASP A 1 258 ? -13.274 3.375 19.877 1.00 98.06 258 ASP A CA 1
ATOM 1929 C C . ASP A 1 258 ? -12.368 4.622 19.921 1.00 98.06 258 ASP A C 1
ATOM 1931 O O . ASP A 1 258 ? -11.316 4.641 20.567 1.00 98.06 258 ASP A O 1
ATOM 1935 N N . ALA A 1 259 ? -12.741 5.649 19.155 1.00 97.31 259 ALA A N 1
ATOM 1936 C CA . ALA A 1 259 ? -12.054 6.934 19.080 1.00 97.31 259 ALA A CA 1
ATOM 1937 C C . ALA A 1 259 ? -12.709 7.937 20.043 1.00 97.31 259 ALA A C 1
ATOM 1939 O O . ALA A 1 259 ? -13.496 8.794 19.632 1.00 97.31 259 ALA A O 1
ATOM 1940 N N . PHE A 1 260 ? -12.410 7.824 21.337 1.00 94.19 260 PHE A N 1
ATOM 1941 C CA . PHE A 1 260 ? -12.984 8.701 22.360 1.00 94.19 260 PHE A CA 1
ATOM 1942 C C . PHE A 1 260 ? -12.258 10.047 22.458 1.00 94.19 260 PHE A C 1
ATOM 1944 O O . PHE A 1 260 ? -11.051 10.141 22.233 1.00 94.19 260 PHE A O 1
ATOM 1951 N N . LEU A 1 261 ? -12.985 11.095 22.851 1.00 94.44 261 LEU A N 1
ATOM 1952 C CA . LEU A 1 261 ? -12.394 12.368 23.265 1.00 94.44 261 LEU A CA 1
ATOM 1953 C C . LEU A 1 261 ? -11.964 12.286 24.732 1.00 94.44 261 LEU A C 1
ATOM 1955 O O . LEU A 1 261 ? -12.771 11.964 25.604 1.00 94.44 261 LEU A O 1
ATOM 1959 N N . ASN A 1 262 ? -10.704 12.612 25.016 1.00 91.62 262 ASN A N 1
ATOM 1960 C CA . ASN A 1 262 ? -10.229 12.777 26.387 1.00 91.62 262 ASN A CA 1
ATOM 1961 C C . ASN A 1 262 ? -10.612 14.157 26.969 1.00 91.62 262 ASN A C 1
ATOM 1963 O O . ASN A 1 262 ? -11.128 15.030 26.271 1.00 91.62 262 ASN A O 1
ATOM 1967 N N . ALA A 1 263 ? -10.287 14.391 28.245 1.00 93.94 263 ALA A N 1
ATOM 1968 C CA . ALA A 1 263 ? -10.564 15.651 28.948 1.00 93.94 263 ALA A CA 1
ATOM 1969 C C . ALA A 1 263 ? -9.867 16.902 28.356 1.00 93.94 263 ALA A C 1
ATOM 1971 O O . ALA A 1 263 ? -10.133 18.017 28.795 1.00 93.94 263 ALA A O 1
ATOM 1972 N N . GLN A 1 264 ? -8.977 16.736 27.372 1.00 95.50 264 GLN A N 1
ATOM 1973 C CA . GLN A 1 264 ? -8.307 17.810 26.634 1.00 95.50 264 GLN A CA 1
ATOM 1974 C C . GLN A 1 264 ? -8.874 17.983 25.210 1.00 95.50 264 GLN A C 1
ATOM 1976 O O . GLN A 1 264 ? -8.245 18.634 24.378 1.00 95.50 264 GLN A O 1
ATOM 1981 N N . ASN A 1 265 ? -10.043 17.396 24.914 1.00 92.00 265 ASN A N 1
ATOM 1982 C CA . ASN A 1 265 ? -10.679 17.365 23.590 1.00 92.00 265 ASN A CA 1
ATOM 1983 C C . ASN A 1 265 ? -9.782 16.777 22.482 1.00 92.00 265 ASN A C 1
ATOM 1985 O O . ASN A 1 265 ? -9.904 17.134 21.311 1.00 92.00 265 ASN A O 1
ATOM 1989 N N . GLN A 1 266 ? -8.883 15.859 22.842 1.00 92.62 266 GLN A N 1
ATOM 1990 C CA . GLN A 1 266 ? -8.075 15.101 21.890 1.00 92.62 266 GLN A CA 1
ATOM 1991 C C . GLN A 1 266 ? -8.676 13.713 21.695 1.00 92.62 266 GLN A C 1
ATOM 1993 O O . GLN A 1 266 ? -8.960 13.023 22.676 1.00 92.62 266 GLN A O 1
ATOM 1998 N N . TYR A 1 267 ? -8.789 13.273 20.442 1.00 95.06 267 TYR A N 1
ATOM 1999 C CA . TYR A 1 267 ? -9.113 11.882 20.146 1.00 95.06 267 TYR A CA 1
ATOM 2000 C C . TYR A 1 267 ? -7.993 10.954 20.633 1.00 95.06 267 TYR A C 1
ATOM 2002 O O . TYR A 1 267 ? -6.803 11.228 20.441 1.00 95.06 267 TYR A O 1
ATOM 2010 N N . LYS A 1 268 ? -8.385 9.866 21.291 1.00 95.50 268 LYS A N 1
ATOM 2011 C CA . LYS A 1 268 ? -7.528 8.783 21.780 1.00 95.50 268 LYS A CA 1
ATOM 2012 C C . LYS A 1 268 ? -8.110 7.447 21.336 1.00 95.50 268 LYS A C 1
ATOM 2014 O O . LYS A 1 268 ? -9.288 7.358 21.005 1.00 95.50 268 LYS A O 1
ATOM 2019 N N . LEU A 1 269 ? -7.256 6.429 21.304 1.00 97.69 269 LEU A N 1
ATOM 2020 C CA . LEU A 1 269 ? -7.607 5.085 20.872 1.00 97.69 269 LEU A CA 1
ATOM 2021 C C . LEU A 1 269 ? -7.601 4.134 22.068 1.00 97.69 269 LEU A C 1
ATOM 2023 O O . LEU A 1 269 ? -6.586 3.998 22.750 1.00 97.69 269 LEU A O 1
ATOM 2027 N N . HIS A 1 270 ? -8.718 3.447 22.260 1.00 97.12 270 HIS A N 1
ATOM 2028 C CA . HIS A 1 270 ? -8.859 2.286 23.140 1.00 97.12 270 HIS A CA 1
ATOM 2029 C C . HIS A 1 270 ? -9.782 1.257 22.473 1.00 97.12 270 HIS A C 1
ATOM 2031 O O . HIS A 1 270 ? -10.333 1.515 21.397 1.00 97.12 270 HIS A O 1
ATOM 2037 N N . THR A 1 271 ? -9.977 0.103 23.101 1.00 98.19 271 THR A N 1
ATOM 2038 C CA . THR A 1 271 ? -11.169 -0.711 22.864 1.00 98.19 271 THR A CA 1
ATOM 2039 C C . THR A 1 271 ? -12.237 -0.372 23.895 1.00 98.19 271 THR A C 1
ATOM 2041 O O . THR A 1 271 ? -11.930 -0.081 25.050 1.00 98.19 271 THR A O 1
ATOM 2044 N N . TYR A 1 272 ? -13.499 -0.428 23.484 1.00 97.94 272 TYR A N 1
ATOM 2045 C CA . TYR A 1 272 ? -14.644 -0.201 24.357 1.00 97.94 272 TYR A CA 1
ATOM 2046 C C . TYR A 1 272 ? -15.790 -1.158 23.987 1.00 97.94 272 TYR A C 1
ATOM 2048 O O . TYR A 1 272 ? -15.890 -1.553 22.819 1.00 97.94 272 TYR A O 1
ATOM 2056 N N . PRO A 1 273 ? -16.670 -1.559 24.929 1.00 98.12 273 PRO A N 1
ATOM 2057 C CA . PRO A 1 273 ? -17.845 -2.370 24.618 1.00 98.12 273 PRO A CA 1
ATOM 2058 C C . PRO A 1 273 ? -18.601 -1.881 23.375 1.00 98.12 273 PRO A C 1
ATOM 2060 O O . PRO A 1 273 ? -18.899 -0.690 23.233 1.00 98.12 273 PRO A O 1
ATOM 2063 N N . CYS A 1 274 ? -18.869 -2.807 22.453 1.00 97.75 274 CYS A N 1
ATOM 2064 C CA . CYS A 1 274 ? -19.466 -2.494 21.159 1.00 97.75 274 CYS A CA 1
ATOM 2065 C C . CYS A 1 274 ? -20.902 -1.970 21.304 1.00 97.75 274 CYS A C 1
ATOM 2067 O O . CYS A 1 274 ? -21.750 -2.624 21.910 1.00 97.75 274 CYS A O 1
ATOM 2069 N N . GLY A 1 275 ? -21.194 -0.828 20.682 1.00 96.19 275 GLY A N 1
ATOM 2070 C CA . GLY A 1 275 ? -22.540 -0.274 20.554 1.00 96.19 275 GLY A CA 1
ATOM 2071 C C . GLY A 1 275 ? -22.861 0.031 19.095 1.00 96.19 275 GLY A C 1
ATOM 2072 O O . GLY A 1 275 ? -22.185 0.846 18.470 1.00 96.19 275 GLY A O 1
ATOM 2073 N N . GLU A 1 276 ? -23.912 -0.581 18.542 1.00 87.94 276 GLU A N 1
ATOM 2074 C CA . GLU A 1 276 ? -24.249 -0.465 17.111 1.00 87.94 276 GLU A CA 1
ATOM 2075 C C . GLU A 1 276 ? -24.421 0.993 16.649 1.00 87.94 276 GLU A C 1
ATOM 2077 O O . GLU A 1 276 ? -23.976 1.351 15.556 1.00 87.94 276 GLU A O 1
ATOM 2082 N N . GLY A 1 277 ? -24.999 1.841 17.506 1.00 91.50 277 GLY A N 1
ATOM 2083 C CA . GLY A 1 277 ? -25.186 3.276 17.276 1.00 91.50 277 GLY A CA 1
ATOM 2084 C C . GLY A 1 277 ? -24.055 4.191 17.767 1.00 91.50 277 GLY A C 1
ATOM 2085 O O . GLY A 1 277 ? -24.205 5.405 17.659 1.00 91.50 277 GLY A O 1
ATOM 2086 N N . ASN A 1 278 ? -22.948 3.674 18.320 1.00 95.88 278 ASN A N 1
ATOM 2087 C CA . ASN A 1 278 ? -21.860 4.523 18.824 1.00 95.88 278 ASN A CA 1
ATOM 2088 C C . ASN A 1 278 ? -21.095 5.175 17.646 1.00 95.88 278 ASN A C 1
ATOM 2090 O O . ASN A 1 278 ? -20.498 4.451 16.841 1.00 95.88 278 ASN A O 1
ATOM 2094 N N . PRO A 1 279 ? -21.061 6.520 17.532 1.00 96.50 279 PRO A N 1
ATOM 2095 C CA . PRO A 1 279 ? -20.363 7.204 16.445 1.00 96.50 279 PRO A CA 1
ATOM 2096 C C . PRO A 1 279 ? -18.835 7.059 16.502 1.00 96.50 279 PRO A C 1
ATOM 2098 O O . PRO A 1 279 ? -18.206 7.143 15.447 1.00 96.50 279 PRO A O 1
ATOM 2101 N N . ASN A 1 280 ? -18.249 6.827 17.684 1.00 97.12 280 ASN A N 1
ATOM 2102 C CA . ASN A 1 280 ? -16.799 6.717 17.911 1.00 97.12 280 ASN A CA 1
ATOM 2103 C C . ASN A 1 280 ? -16.229 5.339 17.538 1.00 97.12 280 ASN A C 1
ATOM 2105 O O . ASN A 1 280 ? -15.017 5.160 17.508 1.00 97.12 280 ASN A O 1
ATOM 2109 N N . GLN A 1 281 ? -17.091 4.352 17.282 1.00 98.00 281 GLN A N 1
ATOM 2110 C CA . GLN A 1 281 ? -16.700 2.977 16.937 1.00 98.00 281 GLN A CA 1
ATOM 2111 C C . GLN A 1 281 ? -16.783 2.710 15.433 1.00 98.00 281 GLN A C 1
ATOM 2113 O O . GLN A 1 281 ? -16.833 1.557 15.004 1.00 98.00 281 GLN A O 1
ATOM 2118 N N . LYS A 1 282 ? -16.859 3.778 14.629 1.00 97.62 282 LYS A N 1
ATOM 2119 C CA . LYS A 1 282 ? -17.040 3.691 13.182 1.00 97.62 282 LYS A CA 1
ATOM 2120 C C . LYS A 1 282 ? -15.701 3.813 12.478 1.00 97.62 282 LYS A C 1
ATOM 2122 O O . LYS A 1 282 ? -15.033 4.832 12.589 1.00 97.62 282 LYS A O 1
ATOM 2127 N N . TRP A 1 283 ? -15.347 2.796 11.708 1.00 97.75 283 TRP A N 1
ATOM 2128 C CA . TRP A 1 283 ? -14.085 2.653 10.996 1.00 97.75 283 TRP A CA 1
ATOM 2129 C C . TRP A 1 283 ? -14.325 2.065 9.607 1.00 97.75 283 TRP A C 1
ATOM 2131 O O . TRP A 1 283 ? -15.121 1.144 9.432 1.00 97.75 283 TRP A O 1
ATOM 2141 N N . VAL A 1 284 ? -13.611 2.593 8.620 1.00 96.25 284 VAL A N 1
ATOM 2142 C CA . VAL A 1 284 ? -13.628 2.154 7.225 1.00 96.25 284 VAL A CA 1
ATOM 2143 C C . VAL A 1 284 ? -12.198 1.811 6.837 1.00 96.25 284 VAL A C 1
ATOM 2145 O O . VAL A 1 284 ? -11.338 2.689 6.770 1.00 96.25 284 VAL A O 1
ATOM 2148 N N . PHE A 1 285 ? -11.940 0.532 6.576 1.00 94.50 285 PHE A N 1
ATOM 2149 C CA . PHE A 1 285 ? -10.665 0.089 6.021 1.00 94.50 285 PHE A CA 1
ATOM 2150 C C . PHE A 1 285 ? -10.703 0.207 4.493 1.00 94.50 285 PHE A C 1
ATOM 2152 O O . PHE A 1 285 ? -11.455 -0.507 3.828 1.00 94.50 285 PHE A O 1
ATOM 2159 N N . ASN A 1 286 ? -9.914 1.126 3.933 1.00 88.19 286 ASN A N 1
ATOM 2160 C CA . ASN A 1 286 ? -9.829 1.343 2.492 1.00 88.19 286 ASN A CA 1
ATOM 2161 C C . ASN A 1 286 ? -8.709 0.486 1.886 1.00 88.19 286 ASN A C 1
ATOM 2163 O O . ASN A 1 286 ? -7.537 0.819 2.006 1.00 88.19 286 ASN A O 1
ATOM 2167 N N . THR A 1 287 ? -9.063 -0.580 1.169 1.00 80.81 287 THR A N 1
ATOM 2168 C CA . THR A 1 287 ? -8.115 -1.557 0.593 1.00 80.81 287 THR A CA 1
ATOM 2169 C C . THR A 1 287 ? -7.287 -1.053 -0.602 1.00 80.81 287 THR A C 1
ATOM 2171 O O . THR A 1 287 ? -6.484 -1.808 -1.152 1.00 80.81 287 THR A O 1
ATOM 2174 N N . HIS A 1 288 ? -7.479 0.196 -1.045 1.00 75.62 288 HIS A N 1
ATOM 2175 C CA . HIS A 1 288 ? -6.696 0.791 -2.138 1.00 75.62 288 HIS A CA 1
ATOM 2176 C C . HIS A 1 288 ? -5.379 1.386 -1.625 1.00 75.62 288 HIS A C 1
ATOM 2178 O O . HIS A 1 288 ? -4.312 1.048 -2.130 1.00 75.62 288 HIS A O 1
ATOM 2184 N N . ASN A 1 289 ? -5.464 2.232 -0.591 1.00 77.75 289 ASN A N 1
ATOM 2185 C CA . ASN A 1 289 ? -4.320 2.852 0.090 1.00 77.75 289 ASN A CA 1
ATOM 2186 C C . ASN A 1 289 ? -4.007 2.207 1.456 1.00 77.75 289 ASN A C 1
ATOM 2188 O O . ASN A 1 289 ? -3.112 2.665 2.161 1.00 77.75 289 ASN A O 1
ATOM 2192 N N . ASN A 1 290 ? -4.751 1.159 1.831 1.00 88.56 290 ASN A N 1
ATOM 2193 C CA . ASN A 1 290 ? -4.668 0.425 3.098 1.00 88.56 290 ASN A CA 1
ATOM 2194 C C . ASN A 1 290 ? -4.768 1.323 4.354 1.00 88.56 290 ASN A C 1
ATOM 2196 O O . ASN A 1 290 ? -4.217 0.997 5.404 1.00 88.56 290 ASN A O 1
ATOM 2200 N N . ALA A 1 291 ? -5.490 2.447 4.271 1.00 92.38 291 ALA A N 1
ATOM 2201 C CA . ALA A 1 291 ? -5.736 3.325 5.414 1.00 92.38 291 ALA A CA 1
ATOM 2202 C C . ALA A 1 291 ? -6.975 2.885 6.215 1.00 92.38 291 ALA A C 1
ATOM 2204 O O . ALA A 1 291 ? -8.021 2.567 5.641 1.00 92.38 291 ALA A O 1
ATOM 2205 N N . ILE A 1 292 ? -6.886 2.935 7.547 1.00 96.94 292 ILE A N 1
ATOM 2206 C CA . ILE A 1 292 ? -8.025 2.737 8.458 1.00 96.94 292 ILE A CA 1
ATOM 2207 C C . ILE A 1 292 ? -8.552 4.121 8.856 1.00 96.94 292 ILE A C 1
ATOM 2209 O O . ILE A 1 292 ? -7.988 4.811 9.706 1.00 96.94 292 ILE A O 1
ATOM 2213 N N . GLN A 1 293 ? -9.618 4.550 8.183 1.00 97.19 293 GLN A N 1
ATOM 2214 C CA . GLN A 1 293 ? -10.219 5.878 8.322 1.00 97.19 293 GLN A CA 1
ATOM 2215 C C . GLN A 1 293 ? -11.405 5.835 9.287 1.00 97.19 293 GLN A C 1
ATOM 2217 O O . GLN A 1 293 ? -12.154 4.861 9.307 1.00 97.19 293 GLN A O 1
ATOM 2222 N N . HIS A 1 294 ? -11.630 6.894 10.060 1.00 97.81 294 HIS A N 1
ATOM 2223 C CA . HIS A 1 294 ? -12.779 6.949 10.956 1.00 97.81 294 HIS A CA 1
ATOM 2224 C C . HIS A 1 294 ? -14.078 7.298 10.194 1.00 97.81 294 HIS A C 1
ATOM 2226 O O . HIS A 1 294 ? -14.152 8.234 9.393 1.00 97.81 294 HIS A O 1
ATOM 2232 N N . GLY A 1 295 ? -15.124 6.512 10.441 1.00 95.88 295 GLY A N 1
ATOM 2233 C CA . GLY A 1 295 ? -16.388 6.500 9.708 1.00 95.88 295 GLY A CA 1
ATOM 2234 C C . GLY A 1 295 ? -17.278 7.710 9.986 1.00 95.88 295 GLY A C 1
ATOM 2235 O O . GLY A 1 295 ? -17.798 8.289 9.031 1.00 95.88 295 GLY A O 1
ATOM 2236 N N . THR A 1 296 ? -17.417 8.136 11.247 1.00 96.12 296 THR A N 1
ATOM 2237 C CA . THR A 1 296 ? -18.245 9.308 11.611 1.00 96.12 296 THR A CA 1
ATOM 2238 C C . THR A 1 296 ? -17.431 10.601 11.562 1.00 96.12 296 THR A C 1
ATOM 2240 O O . THR A 1 296 ? -17.678 11.460 10.719 1.00 96.12 296 THR A O 1
ATOM 2243 N N . HIS A 1 297 ? -16.414 10.710 12.423 1.00 94.69 297 HIS A N 1
ATOM 2244 C CA . HIS A 1 297 ? -15.451 11.819 12.490 1.00 94.69 297 HIS A CA 1
ATOM 2245 C C . HIS A 1 297 ? -14.536 11.843 11.254 1.00 94.69 297 HIS A C 1
ATOM 2247 O O . HIS A 1 297 ? -13.413 11.339 11.277 1.00 94.69 297 HIS A O 1
ATOM 2253 N N . LYS A 1 298 ? -15.054 12.371 10.140 1.00 94.62 298 LYS A N 1
ATOM 2254 C CA . LYS A 1 298 ? -14.355 12.411 8.849 1.00 94.62 298 LYS A CA 1
ATOM 2255 C C . LYS A 1 298 ? -13.026 13.158 8.948 1.00 94.62 298 LYS A C 1
ATOM 2257 O O . LYS A 1 298 ? -12.928 14.195 9.594 1.00 94.62 298 LYS A O 1
ATOM 2262 N N . GLY A 1 299 ? -12.021 12.638 8.246 1.00 94.44 299 GLY A N 1
ATOM 2263 C CA . GLY A 1 299 ? -10.673 13.205 8.225 1.00 94.44 299 GLY A CA 1
ATOM 2264 C C . GLY A 1 299 ? -9.771 12.743 9.371 1.00 94.44 299 GLY A C 1
ATOM 2265 O O . GLY A 1 299 ? -8.616 13.152 9.390 1.00 94.44 299 GLY A O 1
ATOM 2266 N N . LEU A 1 300 ? -10.241 11.881 10.281 1.00 97.12 300 LEU A N 1
ATOM 2267 C CA . LEU A 1 300 ? -9.381 11.168 11.229 1.00 97.12 300 LEU A CA 1
ATOM 2268 C C . LEU A 1 300 ? -8.982 9.790 10.692 1.00 97.12 300 LEU A C 1
ATOM 2270 O O . LEU A 1 300 ? -9.796 9.082 10.094 1.00 97.12 300 LEU A O 1
ATOM 2274 N N . CYS A 1 301 ? -7.737 9.409 10.952 1.00 97.12 301 CYS A N 1
ATOM 2275 C CA . CYS A 1 301 ? -7.149 8.121 10.611 1.00 97.12 301 CYS A CA 1
ATOM 2276 C C . CYS A 1 301 ? -6.567 7.460 11.866 1.00 97.12 301 CYS A C 1
ATOM 2278 O O . CYS A 1 301 ? -6.070 8.132 12.776 1.00 97.12 301 CYS A O 1
ATOM 2280 N N . LEU A 1 302 ? -6.589 6.128 11.890 1.00 97.75 302 LEU A N 1
ATOM 2281 C CA . LEU A 1 302 ? -5.733 5.345 12.775 1.00 97.75 302 LEU A CA 1
ATOM 2282 C C . LEU A 1 302 ? -4.267 5.561 12.372 1.00 97.75 302 LEU A C 1
ATOM 2284 O O . LEU A 1 302 ? -3.958 5.667 11.186 1.00 97.75 302 LEU A O 1
ATOM 2288 N N . SER A 1 303 ? -3.373 5.651 13.351 1.00 96.38 303 SER A N 1
ATOM 2289 C CA . SER A 1 303 ? -1.939 5.886 13.155 1.00 96.38 303 SER A CA 1
ATOM 2290 C C . SER A 1 303 ? -1.098 5.063 14.130 1.00 96.38 303 SER A C 1
ATOM 2292 O O . SER A 1 303 ? -1.541 4.761 15.238 1.00 96.38 303 SER A O 1
ATOM 2294 N N . ASN A 1 304 ? 0.135 4.723 13.757 1.00 94.81 304 ASN A N 1
ATOM 2295 C CA . ASN A 1 304 ? 1.103 4.074 14.643 1.00 94.81 304 ASN A CA 1
ATOM 2296 C C . ASN A 1 304 ? 2.538 4.569 14.395 1.00 94.81 304 ASN A C 1
ATOM 2298 O O . ASN A 1 304 ? 2.858 5.090 13.335 1.00 94.81 304 ASN A O 1
ATOM 2302 N N . ARG A 1 305 ? 3.455 4.351 15.341 1.00 89.69 305 ARG A N 1
ATOM 2303 C CA . ARG A 1 305 ? 4.895 4.527 15.075 1.00 89.69 305 ARG A CA 1
ATOM 2304 C C . ARG A 1 305 ? 5.460 3.274 14.420 1.00 89.69 305 ARG A C 1
ATOM 2306 O O . ARG A 1 305 ? 6.038 2.419 15.075 1.00 89.69 305 ARG A O 1
ATOM 2313 N N . ALA A 1 306 ? 5.234 3.149 13.116 1.00 76.38 306 ALA A N 1
ATOM 2314 C CA . ALA A 1 306 ? 5.629 1.975 12.344 1.00 76.38 306 ALA A CA 1
ATOM 2315 C C . ALA A 1 306 ? 7.133 1.642 12.435 1.00 76.38 306 ALA A C 1
ATOM 2317 O O . ALA A 1 306 ? 7.491 0.469 12.386 1.00 76.38 306 ALA A O 1
ATOM 2318 N N . ASP A 1 307 ? 8.012 2.629 12.603 1.00 80.62 307 ASP A N 1
ATOM 2319 C CA . ASP A 1 307 ? 9.463 2.428 12.730 1.00 80.62 307 ASP A CA 1
ATOM 2320 C C . ASP A 1 307 ? 9.906 1.747 14.040 1.00 80.62 307 ASP A C 1
ATOM 2322 O O . ASP A 1 307 ? 10.995 1.175 14.089 1.00 80.62 307 ASP A O 1
ATOM 2326 N N . THR A 1 308 ? 9.069 1.769 15.081 1.00 87.19 308 THR A N 1
ATOM 2327 C CA . THR A 1 308 ? 9.456 1.424 16.453 1.00 87.19 308 THR A CA 1
ATOM 2328 C C . THR A 1 308 ? 8.459 0.425 17.060 1.00 87.19 308 THR A C 1
ATOM 2330 O O . THR A 1 308 ? 7.302 0.790 17.280 1.00 87.19 308 THR A O 1
ATOM 2333 N N . PRO A 1 309 ? 8.861 -0.822 17.372 1.00 90.81 309 PRO A N 1
ATOM 2334 C CA . PRO A 1 309 ? 7.961 -1.805 17.978 1.00 90.81 309 PRO A CA 1
ATOM 2335 C C . PRO A 1 309 ? 7.548 -1.425 19.411 1.00 90.81 309 PRO A C 1
ATOM 2337 O O . PRO A 1 309 ? 8.232 -0.671 20.109 1.00 90.81 309 PRO A O 1
ATOM 2340 N N . GLY A 1 310 ? 6.405 -1.952 19.855 1.00 91.81 310 GLY A N 1
ATOM 2341 C CA . GLY A 1 310 ? 5.842 -1.734 21.191 1.00 91.81 310 GLY A CA 1
ATOM 2342 C C . GLY A 1 310 ? 5.232 -0.343 21.409 1.00 91.81 310 GLY A C 1
ATOM 2343 O O . GLY A 1 310 ? 4.897 0.012 22.538 1.00 91.81 310 GLY A O 1
ATOM 2344 N N . GLN A 1 311 ? 5.096 0.479 20.365 1.00 95.12 311 GLN A N 1
ATOM 2345 C CA . GLN A 1 311 ? 4.506 1.817 20.476 1.00 95.12 311 GLN A CA 1
ATOM 2346 C C . GLN A 1 311 ? 2.976 1.760 20.409 1.00 95.12 311 GLN A C 1
ATOM 2348 O O . GLN A 1 311 ? 2.405 1.030 19.600 1.00 95.12 311 GLN A O 1
ATOM 2353 N N . GLN A 1 312 ? 2.302 2.570 21.229 1.00 95.44 312 GLN A N 1
ATOM 2354 C CA . GLN A 1 312 ? 0.842 2.662 21.217 1.00 95.44 312 GLN A CA 1
ATOM 2355 C C . GLN A 1 312 ? 0.341 3.256 19.886 1.00 95.44 312 GLN A C 1
ATOM 2357 O O . GLN A 1 312 ? 0.886 4.247 19.391 1.00 95.44 312 GLN A O 1
ATOM 2362 N N . ALA A 1 313 ? -0.701 2.656 19.312 1.00 97.25 313 ALA A N 1
ATOM 2363 C CA . ALA A 1 313 ? -1.440 3.212 18.186 1.00 97.25 313 ALA A CA 1
ATOM 2364 C C . ALA A 1 313 ? -2.391 4.324 18.665 1.00 97.25 313 ALA A C 1
ATOM 2366 O O . ALA A 1 313 ? -2.834 4.349 19.814 1.00 97.25 313 ALA A O 1
ATOM 2367 N N . TYR A 1 314 ? -2.687 5.280 17.793 1.00 96.81 314 TYR A N 1
ATOM 2368 C CA . TYR A 1 314 ? -3.368 6.521 18.149 1.00 96.81 314 TYR A CA 1
ATOM 2369 C C . TYR A 1 314 ? -4.234 7.041 16.993 1.00 96.81 314 TYR A C 1
ATOM 2371 O O . TYR A 1 314 ? -4.245 6.468 15.905 1.00 96.81 314 TYR A O 1
ATOM 2379 N N . VAL A 1 315 ? -4.989 8.115 17.232 1.00 97.44 315 VAL A N 1
ATOM 2380 C CA . VAL A 1 315 ? -5.839 8.765 16.221 1.00 97.44 315 VAL A CA 1
ATOM 2381 C C . VAL A 1 315 ? -5.277 10.149 15.910 1.00 97.44 315 VAL A C 1
ATOM 2383 O O . VAL A 1 315 ? -4.986 10.914 16.831 1.00 97.44 315 VAL A O 1
ATOM 2386 N N . GLU A 1 316 ? -5.140 10.486 14.630 1.00 96.38 316 GLU A N 1
ATOM 2387 C CA . GLU A 1 316 ? -4.704 11.812 14.169 1.00 96.38 316 GLU A CA 1
ATOM 2388 C C . GLU A 1 316 ? -5.411 12.188 12.844 1.00 96.38 316 GLU A C 1
ATOM 2390 O O . GLU A 1 316 ? -6.111 11.351 12.264 1.00 96.38 316 GLU A O 1
ATOM 2395 N N . PRO A 1 317 ? -5.271 13.427 12.337 1.00 96.50 317 PRO A N 1
ATOM 2396 C CA . PRO A 1 317 ? -5.752 13.788 11.005 1.00 96.50 317 PRO A CA 1
ATOM 2397 C C . PRO A 1 317 ? -5.120 12.935 9.891 1.00 96.50 317 PRO A C 1
ATOM 2399 O O . PRO A 1 317 ? -3.905 12.742 9.848 1.00 96.50 317 PRO A O 1
ATOM 2402 N N . CYS A 1 318 ? -5.931 12.461 8.946 1.00 93.62 318 CYS A N 1
ATOM 2403 C CA . CYS A 1 318 ? -5.454 11.732 7.774 1.00 93.62 318 CYS A CA 1
ATOM 2404 C C . CYS A 1 318 ? -4.469 12.590 6.962 1.00 93.62 318 CYS A C 1
ATOM 2406 O O . CYS A 1 318 ? -4.827 13.666 6.482 1.00 93.62 318 CYS A O 1
ATOM 2408 N N . ASN A 1 319 ? -3.242 12.100 6.798 1.00 89.81 319 ASN A N 1
ATOM 2409 C CA . ASN A 1 319 ? -2.122 12.817 6.183 1.00 89.81 319 ASN A CA 1
ATOM 2410 C C . ASN A 1 319 ? -1.431 12.028 5.052 1.00 89.81 319 ASN A C 1
ATOM 2412 O O . ASN A 1 319 ? -0.631 12.605 4.319 1.00 89.81 319 ASN A O 1
ATOM 2416 N N . GLY A 1 320 ? -1.750 10.738 4.877 1.00 83.88 320 GLY A N 1
ATOM 2417 C CA . GLY A 1 320 ? -1.137 9.891 3.844 1.00 83.88 320 GLY A CA 1
ATOM 2418 C C . GLY A 1 320 ? 0.310 9.483 4.148 1.00 83.88 320 GLY A C 1
ATOM 2419 O O . GLY A 1 320 ? 1.036 9.053 3.254 1.00 83.88 320 GLY A O 1
ATOM 2420 N N . GLY A 1 321 ? 0.757 9.629 5.395 1.00 86.25 321 GLY A N 1
ATOM 2421 C CA . GLY A 1 321 ? 2.052 9.149 5.855 1.00 86.25 321 GLY A CA 1
ATOM 2422 C C . GLY A 1 321 ? 2.111 7.624 5.954 1.00 86.25 321 GLY A C 1
ATOM 2423 O O . GLY A 1 321 ? 1.100 6.933 6.093 1.00 86.25 321 GLY A O 1
ATOM 2424 N N . LEU A 1 322 ? 3.334 7.086 5.944 1.00 88.12 322 LEU A N 1
ATOM 2425 C CA . LEU A 1 322 ? 3.599 5.654 6.149 1.00 88.12 322 LEU A CA 1
ATOM 2426 C C . LEU A 1 322 ? 3.074 5.133 7.503 1.00 88.12 322 LEU A C 1
ATOM 2428 O O . LEU A 1 322 ? 2.845 3.938 7.669 1.00 88.12 322 LEU A O 1
ATOM 2432 N N . ASN A 1 323 ? 2.872 6.037 8.461 1.00 91.44 323 ASN A N 1
ATOM 2433 C CA . ASN A 1 323 ? 2.350 5.782 9.798 1.00 91.44 323 ASN A CA 1
ATOM 2434 C C . ASN A 1 323 ? 0.822 5.553 9.843 1.00 91.44 323 ASN A C 1
ATOM 2436 O O . ASN A 1 323 ? 0.299 5.249 10.910 1.00 91.44 323 ASN A O 1
ATOM 2440 N N . GLN A 1 324 ? 0.116 5.700 8.713 1.00 92.69 324 GLN A N 1
ATOM 2441 C CA . GLN A 1 324 ? -1.335 5.473 8.570 1.00 92.69 324 GLN A CA 1
ATOM 2442 C C . GLN A 1 324 ? -1.672 4.257 7.683 1.00 92.69 324 GLN A C 1
ATOM 2444 O O . GLN A 1 324 ? -2.835 4.032 7.344 1.00 92.69 324 GLN A O 1
ATOM 2449 N N . TYR A 1 325 ? -0.655 3.484 7.290 1.00 90.00 325 TYR A N 1
ATOM 2450 C CA . TYR A 1 325 ? -0.762 2.347 6.377 1.00 90.00 325 TYR A CA 1
ATOM 2451 C C . TYR A 1 325 ? -0.845 1.009 7.128 1.00 90.00 325 TYR A C 1
ATOM 2453 O O . TYR A 1 325 ? 0.069 0.668 7.883 1.00 90.00 325 TYR A O 1
ATOM 2461 N N . PHE A 1 326 ? -1.892 0.222 6.857 1.00 92.19 326 PHE A N 1
ATOM 2462 C CA . PHE A 1 326 ? -2.160 -1.066 7.504 1.00 92.19 326 PHE A CA 1
ATOM 2463 C C . PHE A 1 326 ? -2.471 -2.178 6.489 1.00 92.19 326 PHE A C 1
ATOM 2465 O O . PHE A 1 326 ? -3.600 -2.329 6.028 1.00 92.19 326 PHE A O 1
ATOM 2472 N N . ALA A 1 327 ? -1.474 -2.995 6.150 1.00 88.88 327 ALA A N 1
ATOM 2473 C CA . ALA A 1 327 ? -1.675 -4.204 5.350 1.00 88.88 327 ALA A CA 1
ATOM 2474 C C . ALA A 1 327 ? -2.328 -5.326 6.181 1.00 88.88 327 ALA A C 1
ATOM 2476 O O . ALA A 1 327 ? -2.194 -5.352 7.402 1.00 88.88 327 ALA A O 1
ATOM 2477 N N . ASN A 1 328 ? -2.959 -6.306 5.526 1.00 89.00 328 ASN A N 1
ATOM 2478 C CA . ASN A 1 328 ? -3.224 -7.599 6.163 1.00 89.00 328 ASN A CA 1
ATOM 2479 C C . ASN A 1 328 ? -1.965 -8.472 6.051 1.00 89.00 328 ASN A C 1
ATOM 2481 O O . ASN A 1 328 ? -1.612 -8.884 4.946 1.00 89.00 328 ASN A O 1
ATOM 2485 N N . CYS A 1 329 ? -1.282 -8.745 7.163 1.00 86.88 329 CYS A N 1
ATOM 2486 C CA . CYS A 1 329 ? -0.055 -9.555 7.158 1.00 86.88 329 CYS A CA 1
ATOM 2487 C C . CYS A 1 329 ? -0.305 -11.072 7.151 1.00 86.88 329 CYS A C 1
ATOM 2489 O O . CYS A 1 329 ? 0.637 -11.829 6.918 1.00 86.88 329 CYS A O 1
ATOM 2491 N N . ASP A 1 330 ? -1.563 -11.505 7.290 1.00 87.31 330 ASP A N 1
ATOM 2492 C CA . ASP A 1 330 ? -1.981 -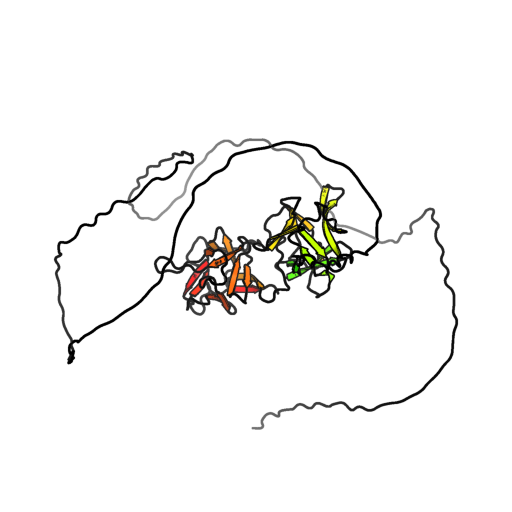12.904 7.103 1.00 87.31 330 ASP A CA 1
ATOM 2493 C C . ASP A 1 330 ? -2.120 -13.305 5.620 1.00 87.31 330 ASP A C 1
ATOM 2495 O O . ASP A 1 330 ? -2.473 -14.442 5.316 1.00 87.31 330 ASP A O 1
ATOM 2499 N N . ASP A 1 331 ? -1.846 -12.394 4.678 1.00 85.94 331 ASP A N 1
ATOM 2500 C CA . ASP A 1 331 ? -1.803 -12.686 3.243 1.00 85.94 331 ASP A CA 1
ATOM 2501 C C . ASP A 1 331 ? -0.361 -13.017 2.792 1.00 85.94 331 ASP A C 1
ATOM 2503 O O . ASP A 1 331 ? 0.438 -12.102 2.560 1.00 85.94 331 ASP A O 1
ATOM 2507 N N . PRO A 1 332 ? 0.005 -14.305 2.620 1.00 82.19 332 PRO A N 1
ATOM 2508 C CA . PRO A 1 332 ? 1.359 -14.698 2.231 1.00 82.19 332 PRO A CA 1
ATOM 2509 C C . PRO A 1 332 ? 1.690 -14.359 0.770 1.00 82.19 332 PRO A C 1
ATOM 2511 O O . PRO A 1 332 ? 2.852 -14.459 0.378 1.00 82.19 332 PRO A O 1
ATOM 2514 N N . SER A 1 333 ? 0.706 -13.962 -0.050 1.00 87.06 333 SER A N 1
ATOM 2515 C CA . SER A 1 333 ? 0.961 -13.519 -1.425 1.00 87.06 333 SER A CA 1
ATOM 2516 C C . SER A 1 333 ? 1.494 -12.086 -1.490 1.00 87.06 333 SER A C 1
ATOM 2518 O O . SER A 1 333 ? 2.124 -11.727 -2.485 1.00 87.06 333 SER A O 1
ATOM 2520 N N . LYS A 1 334 ? 1.267 -11.272 -0.447 1.00 88.19 334 LYS A N 1
ATOM 2521 C CA . LYS A 1 334 ? 1.572 -9.836 -0.426 1.00 88.19 334 LYS A CA 1
ATOM 2522 C C . LYS A 1 334 ? 2.784 -9.499 0.435 1.00 88.19 334 LYS A C 1
ATOM 2524 O O . LYS A 1 334 ? 2.861 -9.845 1.613 1.00 88.19 334 LYS A O 1
ATOM 2529 N N . VAL A 1 335 ? 3.698 -8.711 -0.122 1.00 89.62 335 VAL A N 1
ATOM 2530 C CA . VAL A 1 335 ? 4.851 -8.160 0.602 1.00 89.62 335 VAL A CA 1
ATOM 2531 C C . VAL A 1 335 ? 4.967 -6.657 0.344 1.00 89.62 335 VAL A C 1
ATOM 2533 O O . VAL A 1 335 ? 4.932 -6.209 -0.803 1.00 89.62 335 VAL A O 1
ATOM 2536 N N . SER A 1 336 ? 5.091 -5.874 1.418 1.00 90.50 336 SER A N 1
ATOM 2537 C CA . SER A 1 336 ? 5.395 -4.442 1.332 1.00 90.50 336 SER A CA 1
ATOM 2538 C C . SER A 1 336 ? 6.853 -4.281 0.904 1.00 90.50 336 SER A C 1
ATOM 2540 O O . SER A 1 336 ? 7.734 -4.931 1.476 1.00 90.50 336 SER A O 1
ATOM 2542 N N . VAL A 1 337 ? 7.131 -3.428 -0.081 1.00 94.19 337 VAL A N 1
ATOM 2543 C CA . VAL A 1 337 ? 8.480 -3.220 -0.622 1.00 94.19 337 VAL A CA 1
ATOM 2544 C C . VAL A 1 337 ? 8.809 -1.745 -0.855 1.00 94.19 337 VAL A C 1
ATOM 2546 O O . VAL A 1 337 ? 7.924 -0.924 -1.101 1.00 94.19 337 VAL A O 1
ATOM 2549 N N . GLN A 1 338 ? 10.104 -1.424 -0.818 1.00 95.69 338 GLN A N 1
ATOM 2550 C CA . GLN A 1 338 ? 10.669 -0.196 -1.387 1.00 95.69 338 GLN A CA 1
ATOM 2551 C C . GLN A 1 338 ? 11.782 -0.559 -2.374 1.00 95.69 338 GLN A C 1
ATOM 2553 O O . GLN A 1 338 ? 12.531 -1.516 -2.158 1.00 95.69 338 GLN A O 1
ATOM 2558 N N . PHE A 1 339 ? 11.926 0.231 -3.435 1.00 97.88 339 PHE A N 1
ATOM 2559 C CA . PHE A 1 339 ? 12.976 0.053 -4.435 1.00 97.88 339 PHE A CA 1
ATOM 2560 C C . PHE A 1 339 ? 14.013 1.169 -4.290 1.00 97.88 339 PHE A C 1
ATOM 2562 O O . PHE A 1 339 ? 13.735 2.319 -4.619 1.00 97.88 339 PHE A O 1
ATOM 2569 N N . GLN A 1 340 ? 15.208 0.831 -3.804 1.00 97.75 340 GLN A N 1
ATOM 2570 C CA . GLN A 1 340 ? 16.351 1.745 -3.717 1.00 97.75 340 GLN A CA 1
ATOM 2571 C C . GLN A 1 340 ? 17.364 1.385 -4.811 1.00 97.75 340 GLN A C 1
ATOM 2573 O O . GLN A 1 340 ? 17.715 0.219 -4.958 1.00 97.75 340 GLN A O 1
ATOM 2578 N N . THR A 1 341 ? 17.876 2.341 -5.580 1.00 97.31 341 THR A N 1
ATOM 2579 C CA . THR A 1 341 ? 18.929 2.087 -6.583 1.00 97.31 341 THR A CA 1
ATOM 2580 C C . THR A 1 341 ? 20.214 1.584 -5.916 1.00 97.31 341 THR A C 1
ATOM 2582 O O . THR A 1 341 ? 20.630 2.136 -4.899 1.00 97.31 341 THR A O 1
ATOM 2585 N N . CYS A 1 342 ? 20.893 0.594 -6.500 1.00 96.88 342 CYS A N 1
ATOM 2586 C CA . CYS A 1 342 ? 22.070 -0.048 -5.894 1.00 96.88 342 CYS A CA 1
ATOM 2587 C C . CYS A 1 342 ? 23.290 0.860 -5.651 1.00 96.88 342 CYS A C 1
ATOM 2589 O O . CYS A 1 342 ? 24.176 0.457 -4.899 1.00 96.88 342 CYS A O 1
ATOM 2591 N N . TYR A 1 343 ? 23.389 2.004 -6.340 1.00 94.62 343 TYR A N 1
ATOM 2592 C CA . TYR A 1 343 ? 24.639 2.773 -6.470 1.00 94.62 343 TYR A CA 1
ATOM 2593 C C . TYR A 1 343 ? 24.510 4.286 -6.230 1.00 94.62 343 TYR A C 1
ATOM 2595 O O . TYR A 1 343 ? 25.529 4.972 -6.221 1.00 94.62 343 TYR A O 1
ATOM 2603 N N . THR A 1 344 ? 23.293 4.815 -6.085 1.00 92.88 344 THR A N 1
ATOM 2604 C CA . THR A 1 344 ? 23.028 6.267 -5.996 1.00 92.88 344 THR A CA 1
ATOM 2605 C C . THR A 1 344 ? 22.039 6.642 -4.887 1.00 92.88 344 THR A C 1
ATOM 2607 O O . THR A 1 344 ? 21.663 7.807 -4.781 1.00 92.88 344 THR A O 1
ATOM 2610 N N . ASP A 1 345 ? 21.614 5.671 -4.065 1.00 93.81 345 ASP A N 1
ATOM 2611 C CA . ASP A 1 345 ? 20.693 5.832 -2.924 1.00 93.81 345 ASP A CA 1
ATOM 2612 C C . ASP A 1 345 ? 19.387 6.592 -3.220 1.00 93.81 345 ASP A C 1
ATOM 2614 O O . ASP A 1 345 ? 18.725 7.128 -2.327 1.00 93.81 345 ASP A O 1
ATOM 2618 N N . LYS A 1 346 ? 18.979 6.579 -4.491 1.00 96.00 346 LYS A N 1
ATOM 2619 C CA . LYS A 1 346 ? 17.684 7.050 -4.967 1.00 96.00 346 LYS A CA 1
ATOM 2620 C C . LYS A 1 346 ? 16.602 6.013 -4.659 1.00 96.00 346 LYS A C 1
ATOM 2622 O O . LYS A 1 346 ? 16.855 4.812 -4.727 1.00 96.00 346 LYS A O 1
ATOM 2627 N N . TYR A 1 347 ? 15.400 6.473 -4.343 1.00 97.44 347 TYR A N 1
ATOM 2628 C CA . TYR A 1 347 ? 14.221 5.663 -4.056 1.00 97.44 347 TYR A CA 1
ATOM 2629 C C . TYR A 1 347 ? 13.198 5.848 -5.177 1.00 97.44 347 TYR A C 1
ATOM 2631 O O . TYR A 1 347 ? 12.977 6.966 -5.646 1.00 97.44 347 TYR A O 1
ATOM 2639 N N . LEU A 1 348 ? 12.579 4.750 -5.614 1.00 98.31 348 LEU A N 1
ATOM 2640 C CA . LEU A 1 348 ? 11.442 4.809 -6.526 1.00 98.31 348 LEU A CA 1
ATOM 2641 C C . LEU A 1 348 ? 10.252 5.439 -5.796 1.00 98.31 348 LEU A C 1
ATOM 2643 O O . LEU A 1 348 ? 9.880 4.998 -4.710 1.00 98.31 348 LEU A O 1
ATOM 2647 N N . SER A 1 349 ? 9.655 6.446 -6.417 1.00 97.00 349 SER A N 1
ATOM 2648 C CA . SER A 1 349 ? 8.532 7.218 -5.901 1.00 97.00 349 SER A CA 1
ATOM 2649 C C . SER A 1 349 ? 7.509 7.471 -7.006 1.00 97.00 349 SER A C 1
ATOM 2651 O O . SER A 1 349 ? 7.880 7.671 -8.162 1.00 97.00 349 SER A O 1
ATOM 2653 N N . GLU A 1 350 ? 6.222 7.456 -6.675 1.00 96.75 350 GLU A N 1
ATOM 2654 C CA . GLU A 1 350 ? 5.153 7.857 -7.598 1.00 96.75 350 GLU A CA 1
ATOM 2655 C C . GLU A 1 350 ? 4.818 9.343 -7.475 1.00 96.75 350 GLU A C 1
ATOM 2657 O O . GLU A 1 350 ? 4.830 9.919 -6.384 1.00 96.75 350 GLU A O 1
ATOM 2662 N N . TRP A 1 351 ? 4.487 9.967 -8.602 1.00 95.56 351 TRP A N 1
ATOM 2663 C CA . TRP A 1 351 ? 3.902 11.299 -8.638 1.00 95.56 351 TRP A CA 1
ATOM 2664 C C . TRP A 1 351 ? 3.047 11.486 -9.894 1.00 95.56 351 TRP A C 1
ATOM 2666 O O . TRP A 1 351 ? 3.572 11.531 -11.007 1.00 95.56 351 TRP A O 1
ATOM 2676 N N . ASN A 1 352 ? 1.731 11.645 -9.711 1.00 94.62 352 ASN A N 1
ATOM 2677 C CA . ASN A 1 352 ? 0.767 11.879 -10.793 1.00 94.62 352 ASN A CA 1
ATOM 2678 C C . ASN A 1 352 ? 0.906 10.823 -11.912 1.00 94.62 352 ASN A C 1
ATOM 2680 O O . ASN A 1 352 ? 1.166 11.156 -13.067 1.00 94.62 352 ASN A O 1
ATOM 2684 N N . THR A 1 353 ? 0.816 9.550 -11.514 1.00 96.00 353 THR A N 1
ATOM 2685 C CA . THR A 1 353 ? 1.033 8.323 -12.311 1.00 96.00 353 THR A CA 1
ATOM 2686 C C . THR A 1 353 ? 2.413 8.143 -12.952 1.00 96.00 353 THR A C 1
ATOM 2688 O O . THR A 1 353 ? 2.708 7.054 -13.441 1.00 96.00 353 THR A O 1
ATOM 2691 N N . GLY A 1 354 ? 3.302 9.139 -12.904 1.00 97.12 354 GLY A N 1
ATOM 2692 C CA . GLY A 1 354 ? 4.716 8.975 -13.232 1.00 97.12 354 GLY A CA 1
ATOM 2693 C C . GLY A 1 354 ? 5.487 8.287 -12.103 1.00 97.12 354 GLY A C 1
ATOM 2694 O O . GLY A 1 354 ? 5.141 8.426 -10.929 1.00 97.12 354 GLY A O 1
ATOM 2695 N N . LEU A 1 355 ? 6.551 7.560 -12.452 1.00 98.19 355 LEU A N 1
ATOM 2696 C CA . LEU A 1 355 ? 7.486 6.952 -11.503 1.00 98.19 355 LEU A CA 1
ATOM 2697 C C . LEU A 1 355 ? 8.844 7.665 -11.592 1.00 98.19 355 LEU A C 1
ATOM 2699 O O . LEU A 1 355 ? 9.291 8.008 -12.685 1.00 98.19 355 LEU A O 1
ATOM 2703 N N . TYR A 1 356 ? 9.501 7.875 -10.451 1.00 98.00 356 TYR A N 1
ATOM 2704 C CA . TYR A 1 356 ? 10.689 8.724 -10.311 1.00 98.00 356 TYR A CA 1
ATOM 2705 C C . TYR A 1 356 ? 11.694 8.136 -9.314 1.00 98.00 356 TYR A C 1
ATOM 2707 O O . TYR A 1 356 ? 11.311 7.755 -8.211 1.00 98.00 356 TYR A O 1
ATOM 2715 N N . ALA A 1 357 ? 12.977 8.094 -9.673 1.00 97.50 357 ALA A N 1
ATOM 2716 C CA . ALA A 1 357 ? 14.081 7.617 -8.843 1.00 97.50 357 ALA A CA 1
ATOM 2717 C C . ALA A 1 357 ? 14.828 8.804 -8.197 1.00 97.50 357 ALA A C 1
ATOM 2719 O O . ALA A 1 357 ? 15.901 9.215 -8.646 1.00 97.50 357 ALA A O 1
ATOM 2720 N N . ASP A 1 358 ? 14.263 9.372 -7.128 1.00 95.56 358 ASP A N 1
ATOM 2721 C CA . ASP A 1 358 ? 14.773 10.591 -6.479 1.00 95.56 358 ASP A CA 1
ATOM 2722 C C . ASP A 1 358 ? 15.251 10.354 -5.023 1.00 95.56 358 ASP A C 1
ATOM 2724 O O . ASP A 1 358 ? 15.275 9.232 -4.530 1.00 95.56 358 ASP A O 1
ATOM 2728 N N . LYS A 1 359 ? 15.741 11.392 -4.336 1.00 94.19 359 LYS A N 1
ATOM 2729 C CA . LYS A 1 359 ? 16.081 11.375 -2.908 1.00 94.19 359 LYS A CA 1
ATOM 2730 C C . LYS A 1 359 ? 14.905 10.853 -2.073 1.00 94.19 359 LYS A C 1
ATOM 2732 O O . LYS A 1 359 ? 13.756 11.196 -2.353 1.00 94.19 359 LYS A O 1
ATOM 2737 N N . LYS A 1 360 ? 15.222 10.124 -1.001 1.00 93.19 360 LYS A N 1
ATOM 2738 C CA . LYS A 1 360 ? 14.232 9.582 -0.065 1.00 93.19 360 LYS A CA 1
ATOM 2739 C C . LYS A 1 360 ? 13.318 10.672 0.516 1.00 93.19 360 LYS A C 1
ATOM 2741 O O . LYS A 1 360 ? 13.796 11.724 0.945 1.00 93.19 360 LYS A O 1
ATOM 2746 N N . ARG A 1 361 ? 12.017 10.390 0.562 1.00 89.81 361 ARG A N 1
ATOM 2747 C CA . ARG A 1 361 ? 10.929 11.271 1.026 1.00 89.81 361 ARG A CA 1
ATOM 2748 C C . ARG A 1 361 ? 10.203 10.722 2.256 1.00 89.81 361 ARG A C 1
ATOM 2750 O O . ARG A 1 361 ? 9.551 11.494 2.953 1.00 89.81 361 ARG A O 1
ATOM 2757 N N . SER A 1 362 ? 10.347 9.427 2.544 1.00 85.94 362 SER A N 1
ATOM 2758 C CA . SER A 1 362 ? 9.764 8.722 3.696 1.00 85.94 362 SER A CA 1
ATOM 2759 C C . SER A 1 362 ? 8.236 8.855 3.784 1.00 85.94 362 SER A C 1
ATOM 2761 O O . SER A 1 362 ? 7.675 9.023 4.867 1.00 85.94 362 SER A O 1
ATOM 2763 N N . ASN A 1 363 ? 7.555 8.778 2.638 1.00 87.44 363 ASN A N 1
ATOM 2764 C CA . ASN A 1 363 ? 6.096 8.846 2.525 1.00 87.44 363 ASN A CA 1
ATOM 2765 C C . ASN A 1 363 ? 5.535 7.689 1.671 1.00 87.44 363 ASN A C 1
ATOM 2767 O O . ASN A 1 363 ? 6.288 6.888 1.117 1.00 87.44 363 ASN A O 1
ATOM 2771 N N . ILE A 1 364 ? 4.205 7.577 1.586 1.00 88.00 364 ILE A N 1
ATOM 2772 C CA . ILE A 1 364 ? 3.526 6.438 0.943 1.00 88.00 364 ILE A CA 1
ATOM 2773 C C . ILE A 1 364 ? 3.793 6.316 -0.569 1.00 88.00 364 ILE A C 1
ATOM 2775 O O . ILE A 1 364 ? 3.675 5.226 -1.121 1.00 88.00 364 ILE A O 1
ATOM 2779 N N . ASN A 1 365 ? 4.220 7.394 -1.235 1.00 92.62 365 ASN A N 1
ATOM 2780 C CA . ASN A 1 365 ? 4.607 7.384 -2.649 1.00 92.62 365 ASN A CA 1
ATOM 2781 C C . ASN A 1 365 ? 5.837 6.502 -2.921 1.00 92.62 365 ASN A C 1
ATOM 2783 O O . ASN A 1 365 ? 6.033 6.084 -4.057 1.00 92.62 365 ASN A O 1
ATOM 2787 N N . GLU A 1 366 ? 6.655 6.225 -1.899 1.00 94.25 366 GLU A N 1
ATOM 2788 C CA . GLU A 1 366 ? 7.834 5.347 -1.962 1.00 94.25 366 GLU A CA 1
ATOM 2789 C C . GLU A 1 366 ? 7.547 3.910 -1.499 1.00 94.25 366 GLU A C 1
ATOM 2791 O O . GLU A 1 366 ? 8.480 3.123 -1.304 1.00 94.25 366 GLU A O 1
ATOM 2796 N N . LEU A 1 367 ? 6.280 3.574 -1.242 1.00 92.75 367 LEU A N 1
ATOM 2797 C CA . LEU A 1 367 ? 5.866 2.276 -0.724 1.00 92.75 367 LEU A CA 1
ATOM 2798 C C . LEU A 1 367 ? 4.988 1.546 -1.742 1.00 92.75 367 LEU A C 1
ATOM 2800 O O . LEU A 1 367 ? 4.023 2.089 -2.287 1.00 92.75 367 LEU A O 1
ATOM 2804 N N . PHE A 1 368 ? 5.314 0.275 -1.952 1.00 94.75 368 PHE A N 1
ATOM 2805 C CA . PHE A 1 368 ? 4.664 -0.588 -2.924 1.00 94.75 368 PHE A CA 1
ATOM 2806 C C . PHE A 1 368 ? 4.234 -1.902 -2.256 1.00 94.75 368 PHE A C 1
ATOM 2808 O O . PHE A 1 368 ? 4.857 -2.359 -1.301 1.00 94.75 368 PHE A O 1
ATOM 2815 N N . GLU A 1 369 ? 3.185 -2.534 -2.767 1.00 92.88 369 GLU A N 1
ATOM 2816 C CA . GLU A 1 369 ? 2.727 -3.873 -2.389 1.00 92.88 369 GLU A CA 1
ATOM 2817 C C . GLU A 1 369 ? 2.954 -4.795 -3.592 1.00 92.88 369 GLU A C 1
ATOM 2819 O O . GLU A 1 369 ? 2.304 -4.642 -4.628 1.00 92.88 369 GLU A O 1
ATOM 2824 N N . TYR A 1 370 ? 3.897 -5.733 -3.480 1.00 95.31 370 TYR A N 1
ATOM 2825 C CA . TYR A 1 370 ? 4.086 -6.775 -4.488 1.00 95.31 370 TYR A CA 1
ATOM 2826 C C . TYR A 1 370 ? 3.206 -7.978 -4.159 1.00 95.31 370 TYR A C 1
ATOM 2828 O O . TYR A 1 370 ? 3.282 -8.518 -3.054 1.00 95.31 370 TYR A O 1
ATOM 2836 N N . ASN A 1 371 ? 2.400 -8.408 -5.129 1.00 94.31 371 ASN A N 1
ATOM 2837 C CA . ASN A 1 371 ? 1.585 -9.612 -5.051 1.00 94.31 371 ASN A CA 1
ATOM 2838 C C . ASN A 1 371 ? 2.228 -10.728 -5.888 1.00 94.31 371 ASN A C 1
ATOM 2840 O O . ASN A 1 371 ? 2.128 -10.738 -7.115 1.00 94.31 371 ASN A O 1
ATOM 2844 N N . GLY A 1 372 ? 2.850 -11.699 -5.219 1.00 93.00 372 GLY A N 1
ATOM 2845 C CA . GLY A 1 372 ? 3.521 -12.832 -5.859 1.00 93.00 372 GLY A CA 1
ATOM 2846 C C . GLY A 1 372 ? 2.588 -13.810 -6.584 1.00 93.00 372 GLY A C 1
ATOM 2847 O O . GLY A 1 372 ? 3.069 -14.583 -7.405 1.00 93.00 372 GLY A O 1
ATOM 2848 N N . ALA A 1 373 ? 1.275 -13.770 -6.327 1.00 94.38 373 ALA A N 1
ATOM 2849 C CA . ALA A 1 373 ? 0.291 -14.609 -7.015 1.00 94.38 373 ALA A CA 1
ATOM 2850 C C . ALA A 1 373 ? -0.238 -13.977 -8.318 1.00 94.38 373 ALA A C 1
ATOM 2852 O O . ALA A 1 373 ? -0.641 -14.704 -9.223 1.00 94.38 373 ALA A O 1
ATOM 2853 N N . THR A 1 374 ? -0.231 -12.642 -8.443 1.00 96.31 374 THR A N 1
ATOM 2854 C CA . THR A 1 374 ? -0.640 -11.938 -9.681 1.00 96.31 374 THR A CA 1
ATOM 2855 C C . THR A 1 374 ? 0.525 -11.326 -10.464 1.00 96.31 374 THR A C 1
ATOM 2857 O O . THR A 1 374 ? 0.318 -10.891 -11.602 1.00 96.31 374 THR A O 1
ATOM 2860 N N . GLN A 1 375 ? 1.728 -11.316 -9.870 1.00 97.38 375 GLN A N 1
ATOM 2861 C CA . GLN A 1 375 ? 2.952 -10.629 -10.313 1.00 97.38 375 GLN A CA 1
ATOM 2862 C C . GLN A 1 375 ? 2.823 -9.095 -10.377 1.00 97.38 375 GLN A C 1
ATOM 2864 O O . GLN A 1 375 ? 3.638 -8.424 -11.004 1.00 97.38 375 GLN A O 1
ATOM 2869 N N . GLN A 1 376 ? 1.815 -8.509 -9.728 1.00 97.88 376 GLN A N 1
ATOM 2870 C CA . GLN A 1 376 ? 1.595 -7.061 -9.751 1.00 97.88 376 GLN A CA 1
ATOM 2871 C C . GLN A 1 376 ? 2.403 -6.332 -8.674 1.00 97.88 376 GLN A C 1
ATOM 2873 O O . GLN A 1 376 ? 2.513 -6.799 -7.540 1.00 97.88 376 GLN A O 1
ATOM 2878 N N . ILE A 1 377 ? 2.901 -5.140 -9.016 1.00 97.88 377 ILE A N 1
ATOM 2879 C CA . ILE A 1 377 ? 3.460 -4.163 -8.072 1.00 97.88 377 ILE A CA 1
ATOM 2880 C C . ILE A 1 377 ? 2.450 -3.014 -7.960 1.00 97.88 377 ILE A C 1
ATOM 2882 O O . ILE A 1 377 ? 2.338 -2.207 -8.883 1.00 97.88 377 ILE A O 1
ATOM 2886 N N . LYS A 1 378 ? 1.705 -2.944 -6.852 1.00 94.44 378 LYS A N 1
ATOM 2887 C CA . LYS A 1 378 ? 0.740 -1.872 -6.553 1.00 94.44 378 LYS A CA 1
ATOM 2888 C C . LYS A 1 378 ? 1.439 -0.728 -5.818 1.00 94.44 378 LYS A C 1
ATOM 2890 O O . LYS A 1 378 ? 2.072 -0.963 -4.794 1.00 94.44 378 LYS A O 1
ATOM 2895 N N . VAL A 1 379 ? 1.310 0.501 -6.302 1.00 93.75 379 VAL A N 1
ATOM 2896 C CA . VAL A 1 379 ? 1.733 1.720 -5.602 1.00 93.75 379 VAL A CA 1
ATOM 2897 C C . VAL A 1 379 ? 0.668 2.122 -4.590 1.00 93.75 379 VAL A C 1
ATOM 2899 O O . VAL A 1 379 ? -0.528 2.080 -4.876 1.00 93.75 379 VAL A O 1
ATOM 2902 N N . LEU A 1 380 ? 1.090 2.522 -3.394 1.00 88.62 380 LEU A N 1
ATOM 2903 C CA . LEU A 1 380 ? 0.179 2.690 -2.262 1.00 88.62 380 LEU A CA 1
ATOM 2904 C C . LEU A 1 380 ? -0.313 4.133 -2.066 1.00 88.62 380 LEU A C 1
ATOM 2906 O O . LEU A 1 380 ? -1.327 4.336 -1.401 1.00 88.62 380 LEU A O 1
ATOM 2910 N N . SER A 1 381 ? 0.326 5.118 -2.707 1.00 88.88 381 SER A N 1
ATOM 2911 C CA . SER A 1 381 ? -0.157 6.507 -2.784 1.00 88.88 381 SER A CA 1
ATOM 2912 C C . SER A 1 381 ? -1.477 6.639 -3.544 1.00 88.88 381 SER A C 1
ATOM 2914 O O . SER A 1 381 ? -2.373 7.357 -3.102 1.00 88.88 381 SER A O 1
ATOM 2916 N N . ASN A 1 382 ? -1.598 5.948 -4.680 1.00 90.06 382 ASN A N 1
ATOM 2917 C CA . ASN A 1 382 ? -2.724 6.081 -5.606 1.00 90.06 382 ASN A CA 1
ATOM 2918 C C . ASN A 1 382 ? -3.516 4.772 -5.828 1.00 90.06 382 ASN A C 1
ATOM 2920 O O . ASN A 1 382 ? -4.555 4.794 -6.488 1.00 90.06 382 ASN A O 1
ATOM 2924 N N . GLY A 1 383 ? -3.062 3.645 -5.263 1.00 90.00 383 GLY A N 1
ATOM 2925 C CA . GLY A 1 383 ? -3.726 2.337 -5.341 1.00 90.00 383 GLY A CA 1
ATOM 2926 C C . GLY A 1 383 ? -3.647 1.649 -6.711 1.00 90.00 383 GLY A C 1
ATOM 2927 O O . GLY A 1 383 ? -4.351 0.664 -6.934 1.00 90.00 383 GLY A O 1
ATOM 2928 N N . GLN A 1 384 ? -2.835 2.167 -7.635 1.00 95.06 384 GLN A N 1
ATOM 2929 C CA . GLN A 1 384 ? -2.679 1.668 -9.003 1.00 95.06 384 GLN A CA 1
ATOM 2930 C C . GLN A 1 384 ? -1.444 0.770 -9.144 1.00 95.06 384 GLN A C 1
ATOM 2932 O O . GLN A 1 384 ? -0.547 0.791 -8.308 1.00 95.06 384 GLN A O 1
ATOM 2937 N N . CYS A 1 385 ? -1.370 -0.016 -10.213 1.00 97.62 385 CYS A N 1
ATOM 2938 C CA . CYS A 1 385 ? -0.272 -0.943 -10.473 1.00 97.62 385 CYS A CA 1
ATOM 2939 C C . CYS A 1 385 ? 0.722 -0.363 -11.485 1.00 97.62 385 CYS A C 1
ATOM 2941 O O . CYS A 1 385 ? 0.321 0.368 -12.388 1.00 97.62 385 CYS A O 1
ATOM 2943 N N . LEU A 1 386 ? 2.012 -0.700 -11.353 1.00 98.44 386 LEU A N 1
ATOM 2944 C CA . LEU A 1 386 ? 3.019 -0.416 -12.384 1.00 98.44 386 LEU A CA 1
ATOM 2945 C C . LEU A 1 386 ? 2.604 -1.103 -13.688 1.00 98.44 386 LEU A C 1
ATOM 2947 O O . LEU A 1 386 ? 2.427 -2.321 -13.711 1.00 98.44 386 LEU A O 1
ATOM 2951 N N . ASP A 1 387 ? 2.478 -0.325 -14.759 1.00 98.44 387 ASP A N 1
ATOM 2952 C CA . ASP A 1 387 ? 1.966 -0.762 -16.056 1.00 98.44 387 ASP A CA 1
ATOM 2953 C C . ASP A 1 387 ? 2.945 -0.340 -17.168 1.00 98.44 387 ASP A C 1
ATOM 2955 O O . ASP A 1 387 ? 3.381 0.813 -17.243 1.00 98.44 387 ASP A O 1
ATOM 2959 N N . SER A 1 388 ? 3.342 -1.303 -18.002 1.00 97.50 388 SER A N 1
ATOM 2960 C CA . SER A 1 388 ? 4.267 -1.115 -19.124 1.00 97.50 388 SER A CA 1
ATOM 2961 C C . SER A 1 388 ? 3.508 -0.979 -20.449 1.00 97.50 388 SER A C 1
ATOM 2963 O O . SER A 1 388 ? 3.465 -1.882 -21.286 1.00 97.50 388 SER A O 1
ATOM 2965 N N . PHE A 1 389 ? 2.843 0.161 -20.631 1.00 95.44 389 PHE A N 1
ATOM 2966 C CA . PHE A 1 389 ? 2.072 0.439 -21.843 1.00 95.44 389 PHE A CA 1
ATOM 2967 C C . PHE A 1 389 ? 2.969 0.555 -23.087 1.00 95.44 389 PHE A C 1
ATOM 2969 O O . PHE A 1 389 ? 4.096 1.043 -23.015 1.00 95.44 389 PHE A O 1
ATOM 2976 N N . PHE A 1 390 ? 2.463 0.144 -24.252 1.00 94.56 390 PHE A N 1
ATOM 2977 C CA . PHE A 1 390 ? 3.168 0.255 -25.533 1.00 94.56 390 PHE A CA 1
ATOM 2978 C C . PHE A 1 390 ? 2.537 1.348 -26.402 1.00 94.56 390 PHE A C 1
ATOM 2980 O O . PHE A 1 390 ? 1.338 1.306 -26.678 1.00 94.56 390 PHE A O 1
ATOM 2987 N N . GLN A 1 391 ? 3.335 2.318 -26.853 1.00 94.00 391 GLN A N 1
ATOM 2988 C CA . GLN A 1 391 ? 2.875 3.421 -27.697 1.00 94.00 391 GLN A CA 1
ATOM 2989 C C . GLN A 1 391 ? 3.969 3.845 -28.687 1.00 94.00 391 GLN A C 1
ATOM 2991 O O . GLN A 1 391 ? 5.142 3.943 -28.337 1.00 94.00 391 GLN A O 1
ATOM 2996 N N . ASN A 1 392 ? 3.588 4.121 -29.938 1.00 93.62 392 ASN A N 1
ATOM 2997 C CA . ASN A 1 392 ? 4.480 4.636 -30.991 1.00 93.62 392 ASN A CA 1
ATOM 2998 C C . ASN A 1 392 ? 5.776 3.815 -31.200 1.00 93.62 392 ASN A C 1
ATOM 3000 O O . ASN A 1 392 ? 6.806 4.367 -31.580 1.00 93.62 392 ASN A O 1
ATOM 3004 N N . GLY A 1 393 ? 5.740 2.502 -30.945 1.00 91.94 393 GLY A N 1
ATOM 3005 C CA . GLY A 1 393 ? 6.895 1.609 -31.089 1.00 91.94 393 GLY A CA 1
ATOM 3006 C C . GLY A 1 393 ? 7.793 1.471 -29.850 1.00 91.94 393 GLY A C 1
ATOM 3007 O O . GLY A 1 393 ? 8.702 0.646 -29.879 1.00 91.94 393 GLY A O 1
ATOM 3008 N N . LYS A 1 394 ? 7.547 2.220 -28.764 1.00 93.44 394 LYS A N 1
ATOM 3009 C CA . LYS A 1 394 ? 8.290 2.123 -27.492 1.00 93.44 394 LYS A CA 1
ATOM 3010 C C . LYS A 1 394 ? 7.360 1.673 -26.357 1.00 93.44 394 LYS A C 1
ATOM 3012 O O . LYS A 1 394 ? 6.173 1.998 -26.349 1.00 93.44 394 LYS A O 1
ATOM 3017 N N . TYR A 1 395 ? 7.908 0.980 -25.362 1.00 96.44 395 TYR A N 1
ATOM 3018 C CA . TYR A 1 395 ? 7.259 0.855 -24.058 1.00 96.44 395 TYR A CA 1
ATOM 3019 C C . TYR A 1 395 ? 7.472 2.122 -23.213 1.00 96.44 395 TYR A C 1
ATOM 3021 O O . TYR A 1 395 ? 8.566 2.693 -23.187 1.00 96.44 395 TYR A O 1
ATOM 3029 N N . GLY A 1 396 ? 6.422 2.550 -22.519 1.00 96.25 396 GLY A N 1
ATOM 3030 C CA . GLY A 1 396 ? 6.455 3.552 -21.458 1.00 96.25 396 GLY A CA 1
ATOM 3031 C C . GLY A 1 396 ? 6.246 2.915 -20.082 1.00 96.25 396 GLY A C 1
ATOM 3032 O O . GLY A 1 396 ? 5.964 1.724 -19.970 1.00 96.25 396 GLY A O 1
ATOM 3033 N N . LEU A 1 397 ? 6.389 3.722 -19.031 1.00 98.00 397 LEU A N 1
ATOM 3034 C CA . LEU A 1 397 ? 6.100 3.333 -17.652 1.00 98.00 397 LEU A CA 1
ATOM 3035 C C . LEU A 1 397 ? 5.189 4.380 -17.011 1.00 98.00 397 LEU A C 1
ATOM 3037 O O . LEU A 1 397 ? 5.481 5.575 -17.059 1.00 98.00 397 LEU A O 1
ATOM 3041 N N . HIS A 1 398 ? 4.111 3.916 -16.392 1.00 97.81 398 HIS A N 1
ATOM 3042 C CA . HIS A 1 398 ? 3.215 4.705 -15.543 1.00 97.81 398 HIS A CA 1
ATOM 3043 C C . HIS A 1 398 ? 2.588 3.804 -14.472 1.00 97.81 398 HIS A C 1
ATOM 3045 O O . HIS A 1 398 ? 2.834 2.594 -14.443 1.00 97.81 398 HIS A O 1
ATOM 3051 N N . THR A 1 399 ? 1.753 4.372 -13.608 1.00 98.19 399 THR A N 1
ATOM 3052 C CA . THR A 1 399 ? 0.749 3.597 -12.877 1.00 98.19 399 THR A CA 1
ATOM 3053 C C . THR A 1 399 ? -0.574 3.579 -13.636 1.00 98.19 399 THR A C 1
ATOM 3055 O O . THR A 1 399 ? -0.974 4.583 -14.226 1.00 98.19 399 THR A O 1
ATOM 3058 N N . PHE A 1 400 ? -1.281 2.453 -13.581 1.00 97.38 400 PHE A N 1
ATOM 3059 C CA . PHE A 1 400 ? -2.619 2.296 -14.148 1.00 97.38 400 PHE A CA 1
ATOM 3060 C C . PHE A 1 400 ? -3.491 1.426 -13.222 1.00 97.38 400 PHE A C 1
ATOM 3062 O O . PHE A 1 400 ? -2.938 0.610 -12.480 1.00 97.38 400 PHE A O 1
ATOM 3069 N N . PRO A 1 401 ? -4.834 1.571 -13.198 1.00 96.81 401 PRO A N 1
ATOM 3070 C CA . PRO A 1 401 ? -5.705 0.724 -12.381 1.00 96.81 401 PRO A CA 1
ATOM 3071 C C . PRO A 1 401 ? -5.359 -0.770 -12.465 1.00 96.81 401 PRO A C 1
ATOM 3073 O O . PRO A 1 401 ? -5.142 -1.312 -13.551 1.00 96.81 401 PRO A O 1
ATOM 3076 N N . CYS A 1 402 ? -5.2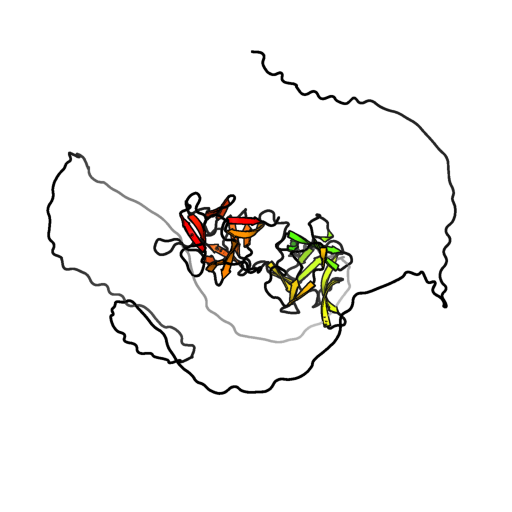65 -1.412 -11.298 1.00 95.94 402 CYS A N 1
ATOM 3077 C CA . CYS A 1 402 ? -4.796 -2.788 -11.177 1.00 95.94 402 CYS A CA 1
ATOM 3078 C C . CYS A 1 402 ? -5.781 -3.787 -11.798 1.00 95.94 402 CYS A C 1
ATOM 3080 O O . CYS A 1 402 ? -6.902 -3.935 -11.314 1.00 95.94 402 CYS A O 1
ATOM 3082 N N . ASP A 1 403 ? -5.317 -4.545 -12.788 1.00 97.12 403 ASP A N 1
ATOM 3083 C CA . ASP A 1 403 ? -6.013 -5.701 -13.354 1.00 97.12 403 ASP A CA 1
ATOM 3084 C C . ASP A 1 403 ? -5.077 -6.916 -13.339 1.00 97.12 403 ASP A C 1
ATOM 3086 O O . ASP A 1 403 ? -4.024 -6.925 -13.974 1.00 97.12 403 ASP A O 1
ATOM 3090 N N . ALA A 1 404 ? -5.458 -7.958 -12.596 1.00 95.94 404 ALA A N 1
ATOM 3091 C CA . ALA A 1 404 ? -4.673 -9.185 -12.480 1.00 95.94 404 ALA A CA 1
ATOM 3092 C C . ALA A 1 404 ? -4.590 -9.983 -13.799 1.00 95.94 404 ALA A C 1
ATOM 3094 O O . ALA A 1 404 ? -3.695 -10.823 -13.937 1.00 95.94 404 ALA A O 1
ATOM 3095 N N . GLY A 1 405 ? -5.487 -9.725 -14.758 1.00 97.00 405 GLY A N 1
ATOM 3096 C CA . GLY A 1 405 ? -5.441 -10.264 -16.117 1.00 97.00 405 GLY A CA 1
ATOM 3097 C C . GLY A 1 405 ? -4.524 -9.487 -17.070 1.00 97.00 405 GLY A C 1
ATOM 3098 O O . GLY A 1 405 ? -4.027 -10.072 -18.033 1.00 97.00 405 GLY A O 1
ATOM 3099 N N . ASN A 1 406 ? -4.243 -8.208 -16.799 1.00 97.44 406 ASN A N 1
ATOM 3100 C CA . ASN A 1 406 ? -3.444 -7.357 -17.680 1.00 97.44 406 ASN A CA 1
ATOM 3101 C C . ASN A 1 406 ? -1.979 -7.828 -17.738 1.00 97.44 406 ASN A C 1
ATOM 3103 O O . ASN A 1 406 ? -1.265 -7.869 -16.734 1.00 97.44 406 ASN A O 1
ATOM 3107 N N . ALA A 1 407 ? -1.521 -8.164 -18.945 1.00 97.56 407 ALA A N 1
ATOM 3108 C CA . ALA A 1 407 ? -0.164 -8.631 -19.208 1.00 97.56 407 ALA A CA 1
ATOM 3109 C C . ALA A 1 407 ? 0.916 -7.567 -18.946 1.00 97.56 407 ALA A C 1
ATOM 3111 O O . ALA A 1 407 ? 2.024 -7.935 -18.566 1.00 97.56 407 ALA A O 1
ATOM 3112 N N . ASN A 1 408 ? 0.596 -6.276 -19.106 1.00 97.75 408 ASN A N 1
ATOM 3113 C CA . ASN A 1 408 ? 1.531 -5.151 -18.949 1.00 97.75 408 ASN A CA 1
ATOM 3114 C C . ASN A 1 408 ? 1.849 -4.821 -17.479 1.00 97.75 408 ASN A C 1
ATOM 3116 O O . ASN A 1 408 ? 2.708 -3.979 -17.214 1.00 97.75 408 ASN A O 1
ATOM 3120 N N . GLN A 1 409 ? 1.133 -5.434 -16.528 1.00 98.50 409 GLN A N 1
ATOM 3121 C CA . GLN A 1 409 ? 1.250 -5.176 -15.087 1.00 98.50 409 GLN A CA 1
ATOM 3122 C C . GLN A 1 409 ? 1.976 -6.294 -14.331 1.00 98.50 409 GLN A C 1
ATOM 3124 O O . GLN A 1 409 ? 1.869 -6.380 -13.107 1.00 98.50 409 GLN A O 1
ATOM 3129 N N . LYS A 1 410 ? 2.681 -7.182 -15.041 1.00 98.38 410 LYS A N 1
ATOM 3130 C CA . LYS A 1 410 ? 3.281 -8.392 -14.466 1.00 98.38 410 LYS A CA 1
ATOM 3131 C C . LYS A 1 410 ? 4.793 -8.263 -14.412 1.00 98.38 410 LYS A C 1
ATOM 3133 O O . LYS A 1 410 ? 5.444 -8.084 -15.434 1.00 98.38 410 LYS A O 1
ATOM 3138 N N . TRP A 1 411 ? 5.353 -8.401 -13.221 1.00 98.50 411 TRP A N 1
ATOM 3139 C CA . TRP A 1 411 ? 6.752 -8.135 -12.912 1.00 98.50 411 TRP A CA 1
ATOM 3140 C C . TRP A 1 411 ? 7.329 -9.241 -12.029 1.00 98.50 411 TRP A C 1
ATOM 3142 O O . TRP A 1 411 ? 6.640 -9.748 -11.146 1.00 98.50 411 TRP A O 1
ATOM 3152 N N . ASN A 1 412 ? 8.606 -9.575 -12.211 1.00 97.50 412 ASN A N 1
ATOM 3153 C CA . ASN A 1 412 ? 9.344 -10.447 -11.298 1.00 97.50 412 ASN A CA 1
ATOM 3154 C C . ASN A 1 412 ? 10.380 -9.632 -10.516 1.00 97.50 412 ASN A C 1
ATOM 3156 O O . ASN A 1 412 ? 10.996 -8.700 -11.040 1.00 97.50 412 ASN A O 1
ATOM 3160 N N . LEU A 1 413 ? 10.589 -9.995 -9.249 1.00 96.00 413 LEU A N 1
ATOM 3161 C CA . LEU A 1 413 ? 11.513 -9.317 -8.332 1.00 96.00 413 LEU A CA 1
ATOM 3162 C C . LEU A 1 413 ? 12.807 -10.130 -8.152 1.00 96.00 413 LEU A C 1
ATOM 3164 O O . LEU A 1 413 ? 13.135 -10.580 -7.048 1.00 96.00 413 LEU A O 1
ATOM 3168 N N . ASP A 1 414 ? 13.516 -10.331 -9.262 1.00 87.62 414 ASP A N 1
ATOM 3169 C CA . ASP A 1 414 ? 14.651 -11.243 -9.425 1.00 87.62 414 ASP A CA 1
ATOM 3170 C C . ASP A 1 414 ? 15.931 -10.723 -8.745 1.00 87.62 414 ASP A C 1
ATOM 3172 O O . ASP A 1 414 ? 16.798 -10.083 -9.348 1.00 87.62 414 ASP A O 1
ATOM 3176 N N . GLY A 1 415 ? 16.063 -10.997 -7.445 1.00 89.88 415 GLY A N 1
ATOM 3177 C CA . GLY A 1 415 ? 17.240 -10.644 -6.648 1.00 89.88 415 GLY A CA 1
ATOM 3178 C C . GLY A 1 415 ? 17.417 -9.130 -6.500 1.00 89.88 415 GLY A C 1
ATOM 3179 O O . GLY A 1 415 ? 16.843 -8.533 -5.588 1.00 89.88 415 GLY A O 1
ATOM 3180 N N . LYS A 1 416 ? 18.220 -8.529 -7.390 1.00 94.94 416 LYS A N 1
ATOM 3181 C CA . LYS A 1 416 ? 18.453 -7.074 -7.489 1.00 94.94 416 LYS A CA 1
ATOM 3182 C C . LYS A 1 416 ? 17.913 -6.442 -8.781 1.00 94.94 416 LYS A C 1
ATOM 3184 O O . LYS A 1 416 ? 18.344 -5.358 -9.164 1.00 94.94 416 LYS A O 1
ATOM 3189 N N . ARG A 1 417 ? 17.014 -7.118 -9.493 1.00 95.44 417 ARG A N 1
ATOM 3190 C CA . ARG A 1 417 ? 16.439 -6.649 -10.758 1.00 95.44 417 ARG A CA 1
ATOM 3191 C C . ARG A 1 417 ? 14.920 -6.746 -10.704 1.00 95.44 417 ARG A C 1
ATOM 3193 O O . ARG A 1 417 ? 14.379 -7.641 -10.064 1.00 95.44 417 ARG A O 1
ATOM 3200 N N . VAL A 1 418 ? 14.247 -5.817 -11.373 1.00 97.94 418 VAL A N 1
ATOM 3201 C CA . VAL A 1 418 ? 12.797 -5.855 -11.580 1.00 97.94 418 VAL A CA 1
ATOM 3202 C C . VAL A 1 418 ? 12.580 -6.068 -13.074 1.00 97.94 418 VAL A C 1
ATOM 3204 O O . VAL A 1 418 ? 12.786 -5.150 -13.871 1.00 97.94 418 VAL A O 1
ATOM 3207 N N . THR A 1 419 ? 12.275 -7.309 -13.451 1.00 97.62 419 THR A N 1
ATOM 3208 C CA . THR A 1 419 ? 12.008 -7.701 -14.842 1.00 97.62 419 THR A CA 1
ATOM 3209 C C . THR A 1 419 ? 10.509 -7.641 -15.103 1.00 97.62 419 THR A C 1
ATOM 3211 O O . THR A 1 419 ? 9.708 -7.866 -14.196 1.00 97.62 419 THR A O 1
ATOM 3214 N N . HIS A 1 420 ? 10.105 -7.341 -16.332 1.00 98.06 420 HIS A N 1
ATOM 3215 C CA . HIS A 1 420 ? 8.729 -7.558 -16.754 1.00 98.06 420 HIS A CA 1
ATOM 3216 C C . HIS A 1 420 ? 8.527 -9.045 -17.097 1.00 98.06 420 HIS A C 1
ATOM 3218 O O . HIS A 1 420 ? 9.403 -9.686 -17.676 1.00 98.06 420 HIS A O 1
ATOM 3224 N N . ALA A 1 421 ? 7.386 -9.612 -16.711 1.00 97.38 421 ALA A N 1
ATOM 3225 C CA . ALA A 1 421 ? 7.171 -11.058 -16.692 1.00 97.38 421 ALA A CA 1
ATOM 3226 C C . ALA A 1 421 ? 6.541 -11.632 -17.971 1.00 97.38 421 ALA A C 1
ATOM 3228 O O . ALA A 1 421 ? 6.594 -12.843 -18.172 1.00 97.38 421 ALA A O 1
ATOM 3229 N N . VAL A 1 422 ? 5.949 -10.788 -18.827 1.00 96.69 422 VAL A N 1
ATOM 3230 C CA . VAL A 1 422 ? 5.387 -11.203 -20.129 1.00 96.69 422 VAL A CA 1
ATOM 3231 C C . VAL A 1 422 ? 6.255 -10.692 -21.279 1.00 96.69 422 VAL A C 1
ATOM 3233 O O . VAL A 1 422 ? 6.830 -11.483 -22.023 1.00 96.69 422 VAL A O 1
ATOM 3236 N N . HIS A 1 423 ? 6.397 -9.370 -21.403 1.00 94.44 423 HIS A N 1
ATOM 3237 C CA . HIS A 1 423 ? 7.288 -8.738 -22.385 1.00 94.44 423 HIS A CA 1
ATOM 3238 C C . HIS A 1 423 ? 8.753 -9.093 -22.112 1.00 94.44 423 HIS A C 1
ATOM 3240 O O . HIS A 1 423 ? 9.338 -8.656 -21.122 1.00 94.44 423 HIS A O 1
ATOM 3246 N N . THR A 1 424 ? 9.343 -9.889 -23.001 1.00 92.62 424 THR A N 1
ATOM 3247 C CA . THR A 1 424 ? 10.731 -10.354 -22.906 1.00 92.62 424 THR A CA 1
ATOM 3248 C C . THR A 1 424 ? 11.730 -9.202 -22.959 1.00 92.62 424 THR A C 1
ATOM 3250 O O . THR A 1 424 ? 11.559 -8.280 -23.754 1.00 92.62 424 THR A O 1
ATOM 3253 N N . ASN A 1 425 ? 12.831 -9.321 -22.208 1.00 94.75 425 ASN A N 1
ATOM 3254 C CA . ASN A 1 425 ? 13.961 -8.381 -22.232 1.00 94.75 425 ASN A CA 1
ATOM 3255 C C . ASN A 1 425 ? 13.601 -6.939 -21.802 1.00 94.75 425 ASN A C 1
ATOM 3257 O O . ASN A 1 425 ? 14.326 -6.010 -22.136 1.00 94.75 425 ASN A O 1
ATOM 3261 N N . LEU A 1 426 ? 12.512 -6.743 -21.046 1.00 97.50 426 LEU A N 1
ATOM 3262 C CA . LEU A 1 426 ? 12.066 -5.438 -20.546 1.00 97.50 426 LEU A CA 1
ATOM 3263 C C . LEU A 1 426 ? 12.278 -5.327 -19.022 1.00 97.50 426 LEU A C 1
ATOM 3265 O O . LEU A 1 426 ? 11.842 -6.191 -18.262 1.00 97.50 426 LEU A O 1
ATOM 3269 N N . CYS A 1 427 ? 12.961 -4.273 -18.573 1.00 97.88 427 CYS A N 1
ATOM 3270 C CA . CYS A 1 427 ? 13.391 -4.060 -17.186 1.00 97.88 427 CYS A CA 1
ATOM 3271 C C . CYS A 1 427 ? 13.040 -2.654 -16.685 1.00 97.88 427 CYS A C 1
ATOM 3273 O O . CYS A 1 427 ? 13.076 -1.696 -17.454 1.00 97.88 427 CYS A O 1
ATOM 3275 N N . LEU A 1 428 ? 12.778 -2.521 -15.380 1.00 98.38 428 LEU A N 1
ATOM 3276 C CA . LEU A 1 428 ? 12.664 -1.223 -14.705 1.00 98.38 428 LEU A CA 1
ATOM 3277 C C . LEU A 1 428 ? 14.042 -0.544 -14.613 1.00 98.38 428 LEU A C 1
ATOM 3279 O O . LEU A 1 428 ? 14.964 -1.089 -13.997 1.00 98.38 428 LEU A O 1
ATOM 3283 N N . ASP A 1 429 ? 14.161 0.652 -15.181 1.00 97.94 429 ASP A N 1
ATOM 3284 C CA . ASP A 1 429 ? 15.404 1.422 -15.302 1.00 97.94 429 ASP A CA 1
ATOM 3285 C C . ASP A 1 429 ? 15.216 2.824 -14.692 1.00 97.94 429 ASP A C 1
ATOM 3287 O O . ASP A 1 429 ? 14.233 3.506 -14.988 1.00 97.94 429 ASP A O 1
ATOM 3291 N N . ALA A 1 430 ? 16.121 3.249 -13.809 1.00 97.44 430 ALA A N 1
ATOM 3292 C CA . ALA A 1 430 ? 16.179 4.625 -13.313 1.00 97.44 430 ALA A CA 1
ATOM 3293 C C . ALA A 1 430 ? 16.906 5.503 -14.346 1.00 97.44 430 ALA A C 1
ATOM 3295 O O . ALA A 1 430 ? 18.137 5.490 -14.388 1.00 97.44 430 ALA A O 1
ATOM 3296 N N . ASP A 1 431 ? 16.161 6.240 -15.178 1.00 94.94 431 ASP A N 1
ATOM 3297 C CA . ASP A 1 431 ? 16.706 6.879 -16.380 1.00 94.94 431 ASP A CA 1
ATOM 3298 C C . ASP A 1 431 ? 17.824 7.879 -16.017 1.00 94.94 431 ASP A C 1
ATOM 3300 O O . ASP A 1 431 ? 17.557 8.895 -15.370 1.00 94.94 431 ASP A O 1
ATOM 3304 N N . PRO A 1 432 ? 19.085 7.629 -16.424 1.00 88.88 432 PRO A N 1
ATOM 3305 C CA . PRO A 1 432 ? 20.206 8.511 -16.114 1.00 88.88 432 PRO A CA 1
ATOM 3306 C C . PRO A 1 432 ? 20.242 9.760 -17.010 1.00 88.88 432 PRO A C 1
ATOM 3308 O O . PRO A 1 432 ? 21.117 10.602 -16.826 1.00 88.88 432 PRO A O 1
ATOM 3311 N N . THR A 1 433 ? 19.361 9.841 -18.015 1.00 91.25 433 THR A N 1
ATOM 3312 C CA . THR A 1 433 ? 19.284 10.922 -19.009 1.00 91.25 433 THR A CA 1
ATOM 3313 C C . THR A 1 433 ? 18.073 11.841 -18.823 1.00 91.25 433 THR A C 1
ATOM 3315 O O . THR A 1 433 ? 18.016 12.890 -19.461 1.00 91.25 433 THR A O 1
ATOM 3318 N N . ASP A 1 434 ? 17.129 11.500 -17.938 1.00 93.44 434 ASP A N 1
ATOM 3319 C CA . ASP A 1 434 ? 16.005 12.369 -17.575 1.00 93.44 434 ASP A CA 1
ATOM 3320 C C . ASP A 1 434 ? 16.395 13.269 -16.384 1.00 93.44 434 ASP A C 1
ATOM 3322 O O . ASP A 1 434 ? 16.511 12.818 -15.241 1.00 93.44 434 ASP A O 1
ATOM 3326 N N . ASP A 1 435 ? 16.563 14.573 -16.635 1.00 91.31 435 ASP A N 1
ATOM 3327 C CA . ASP A 1 435 ? 16.843 15.583 -15.595 1.00 91.31 435 ASP A CA 1
ATOM 3328 C C . ASP A 1 435 ? 15.732 15.670 -14.525 1.00 91.31 435 ASP A C 1
ATOM 3330 O O . ASP A 1 435 ? 15.967 16.139 -13.412 1.00 91.31 435 ASP A O 1
ATOM 3334 N N . GLY A 1 436 ? 14.520 15.195 -14.840 1.00 92.12 436 GLY A N 1
ATOM 3335 C CA . GLY A 1 436 ? 13.410 15.038 -13.897 1.00 92.12 436 GLY A CA 1
ATOM 3336 C C . GLY A 1 436 ? 13.504 13.785 -13.016 1.00 92.12 436 GLY A C 1
ATOM 3337 O O . GLY A 1 436 ? 12.653 13.600 -12.147 1.00 92.12 436 GLY A O 1
ATOM 3338 N N . HIS A 1 437 ? 14.528 12.950 -13.215 1.00 93.94 437 HIS A N 1
ATOM 3339 C CA . HIS A 1 437 ? 14.796 11.689 -12.522 1.00 93.94 437 HIS A CA 1
ATOM 3340 C C . HIS A 1 437 ? 13.696 10.630 -12.690 1.00 93.94 437 HIS A C 1
ATOM 3342 O O . HIS A 1 437 ? 13.420 9.866 -11.761 1.00 93.94 437 HIS A O 1
ATOM 3348 N N . LYS A 1 438 ? 13.032 10.567 -13.848 1.00 96.88 438 LYS A N 1
ATOM 3349 C CA . LYS A 1 438 ? 12.041 9.514 -14.121 1.00 96.88 438 LYS A CA 1
ATOM 3350 C C . LYS A 1 438 ? 12.636 8.107 -14.065 1.00 96.88 438 LYS A C 1
ATOM 3352 O O . LYS A 1 438 ? 13.761 7.854 -14.480 1.00 96.88 438 LYS A O 1
ATOM 3357 N N . ALA A 1 439 ? 11.819 7.160 -13.622 1.00 97.88 439 ALA A N 1
ATOM 3358 C CA . ALA A 1 439 ? 11.997 5.763 -13.976 1.00 97.88 439 ALA A CA 1
ATOM 3359 C C . ALA A 1 439 ? 11.297 5.483 -15.315 1.00 97.88 439 ALA A C 1
ATOM 3361 O O . ALA A 1 439 ? 10.244 6.049 -15.616 1.00 97.88 439 ALA A O 1
ATOM 3362 N N . GLN A 1 440 ? 11.862 4.575 -16.100 1.0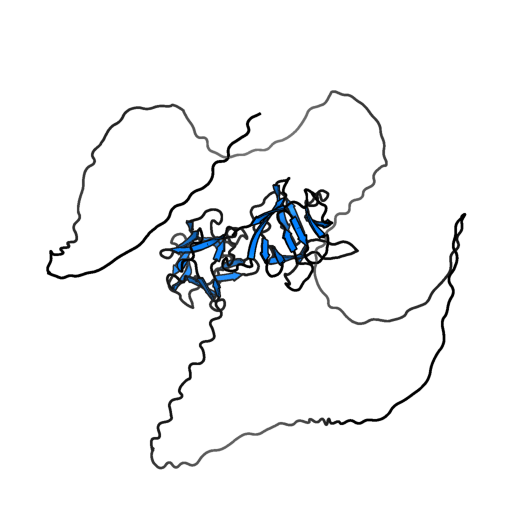0 97.19 440 GLN A N 1
ATOM 3363 C CA . GLN A 1 440 ? 11.272 4.065 -17.332 1.00 97.19 440 GLN A CA 1
ATOM 3364 C C . GLN A 1 440 ? 11.339 2.537 -17.372 1.00 97.19 440 GLN A C 1
ATOM 3366 O O . GLN A 1 440 ? 11.834 1.883 -16.453 1.00 97.19 440 GLN A O 1
ATOM 3371 N N . VAL A 1 441 ? 10.868 1.969 -18.477 1.00 97.62 441 VAL A N 1
ATOM 3372 C CA . VAL A 1 441 ? 11.233 0.613 -18.882 1.00 97.62 441 VAL A CA 1
ATOM 3373 C C . VAL A 1 441 ? 12.235 0.661 -20.029 1.00 97.62 441 VAL A C 1
ATOM 3375 O O . VAL A 1 441 ? 12.091 1.460 -20.956 1.00 97.62 441 VAL A O 1
ATOM 3378 N N . TRP A 1 442 ? 13.256 -0.189 -19.954 1.00 96.62 442 TRP A N 1
ATOM 3379 C CA . TRP A 1 442 ? 14.318 -0.295 -20.953 1.00 96.62 442 TRP A CA 1
ATOM 3380 C C . TRP A 1 442 ? 14.730 -1.755 -21.182 1.00 96.62 442 TRP A C 1
ATOM 3382 O O . TRP A 1 442 ? 14.288 -2.656 -20.470 1.00 96.62 442 TRP A O 1
ATOM 3392 N N . GLU A 1 443 ? 15.579 -1.996 -22.179 1.00 96.25 443 GLU A N 1
ATOM 3393 C CA . GLU A 1 443 ? 16.144 -3.317 -22.461 1.00 96.25 443 GLU A CA 1
ATOM 3394 C C . GLU A 1 443 ? 16.982 -3.848 -21.276 1.00 96.25 443 GLU A C 1
ATOM 3396 O O . GLU A 1 443 ? 17.771 -3.097 -20.703 1.00 96.25 443 GLU A O 1
ATOM 3401 N N . CYS A 1 444 ? 16.852 -5.129 -20.905 1.00 96.19 444 CYS A N 1
ATOM 3402 C CA . CYS A 1 444 ? 17.462 -5.738 -19.707 1.00 96.19 444 CYS A CA 1
ATOM 3403 C C . CYS A 1 444 ? 18.995 -5.966 -19.775 1.00 96.19 444 CYS A C 1
ATOM 3405 O O . CYS A 1 444 ? 19.495 -7.072 -19.540 1.00 96.19 444 CYS A O 1
ATOM 3407 N N . THR A 1 445 ? 19.786 -4.923 -20.015 1.00 95.00 445 THR A N 1
ATOM 3408 C CA . THR A 1 445 ? 21.251 -4.988 -20.139 1.00 95.00 445 THR A CA 1
ATOM 3409 C C . THR A 1 445 ? 21.944 -5.605 -18.903 1.00 95.00 445 THR A C 1
ATOM 3411 O O . THR A 1 445 ? 21.756 -5.122 -17.780 1.00 95.00 445 THR A O 1
ATOM 3414 N N . PRO A 1 446 ? 22.781 -6.655 -19.047 1.00 91.19 446 PRO A N 1
ATOM 3415 C CA . PRO A 1 446 ? 23.575 -7.213 -17.948 1.00 91.19 446 PRO A CA 1
ATOM 3416 C C . PRO A 1 446 ? 24.450 -6.160 -17.253 1.00 91.19 446 PRO A C 1
ATOM 3418 O O . PRO A 1 446 ? 25.049 -5.312 -17.906 1.00 91.19 446 PRO A O 1
ATOM 3421 N N . TYR A 1 447 ? 24.524 -6.215 -15.921 1.00 88.31 447 TYR A N 1
ATOM 3422 C CA . TYR A 1 447 ? 25.318 -5.305 -15.074 1.00 88.31 447 TYR A CA 1
ATOM 3423 C C . TYR A 1 447 ? 25.007 -3.794 -15.195 1.00 88.31 447 TYR A C 1
ATOM 3425 O O . TYR A 1 447 ? 25.721 -2.987 -14.597 1.00 88.31 447 TYR A O 1
ATOM 3433 N N . ASN A 1 448 ? 23.933 -3.386 -15.888 1.00 93.75 448 ASN A N 1
ATOM 3434 C CA . ASN A 1 448 ? 23.479 -1.992 -15.893 1.00 93.75 448 ASN A CA 1
ATOM 3435 C C . ASN A 1 448 ? 23.141 -1.534 -14.459 1.00 93.75 448 ASN A C 1
ATOM 3437 O O . ASN A 1 448 ? 22.270 -2.104 -13.794 1.00 93.75 448 ASN A O 1
ATOM 3441 N N . LYS A 1 449 ? 23.836 -0.486 -13.998 1.00 95.56 449 LYS A N 1
ATOM 3442 C CA . LYS A 1 449 ? 23.708 0.093 -12.652 1.00 95.56 449 LYS A CA 1
ATOM 3443 C C . LYS A 1 449 ? 22.314 0.657 -12.375 1.00 95.56 449 LYS A C 1
ATOM 3445 O O . LYS A 1 449 ? 21.867 0.598 -11.233 1.00 95.56 449 LYS A O 1
ATOM 3450 N N . ASN A 1 450 ? 21.631 1.141 -13.407 1.00 95.75 450 ASN A N 1
ATOM 3451 C CA . ASN A 1 450 ? 20.342 1.830 -13.308 1.00 95.75 450 ASN A CA 1
ATOM 3452 C C . ASN A 1 450 ? 19.154 0.855 -13.266 1.00 95.75 450 ASN A C 1
ATOM 3454 O O . ASN A 1 450 ? 18.060 1.213 -12.844 1.00 95.75 450 ASN A O 1
ATOM 3458 N N . GLN A 1 451 ? 19.400 -0.406 -13.635 1.00 97.44 451 GLN A N 1
ATOM 3459 C CA . GLN A 1 451 ? 18.475 -1.540 -13.497 1.00 97.44 451 GLN A CA 1
ATOM 3460 C C . GLN A 1 451 ? 18.783 -2.385 -12.252 1.00 97.44 451 GLN A C 1
ATOM 3462 O O . GLN A 1 451 ? 18.241 -3.482 -12.087 1.00 97.44 451 GLN A O 1
ATOM 3467 N N . CYS A 1 452 ? 19.702 -1.914 -11.404 1.00 97.69 452 CYS A N 1
ATOM 3468 C CA . CYS A 1 452 ? 20.051 -2.554 -10.148 1.00 97.69 452 CYS A CA 1
ATOM 3469 C C . CYS A 1 452 ? 19.282 -1.879 -9.011 1.00 97.69 452 CYS A C 1
ATOM 3471 O O . CYS A 1 452 ? 19.538 -0.725 -8.657 1.00 97.69 452 CYS A O 1
ATOM 3473 N N . TRP A 1 453 ? 18.385 -2.644 -8.401 1.00 98.00 453 TRP A N 1
ATOM 3474 C CA . TRP A 1 453 ? 17.530 -2.230 -7.302 1.00 98.00 453 TRP A CA 1
ATOM 3475 C C . TRP A 1 453 ? 17.819 -3.086 -6.065 1.00 98.00 453 TRP A C 1
ATOM 3477 O O . TRP A 1 453 ? 17.680 -4.308 -6.078 1.00 98.00 453 TRP A O 1
ATOM 3487 N N . ASN A 1 454 ? 18.189 -2.449 -4.959 1.00 97.56 454 ASN A N 1
ATOM 3488 C CA . ASN A 1 454 ? 18.037 -3.011 -3.625 1.00 97.56 454 ASN A CA 1
ATOM 3489 C C . ASN A 1 454 ? 16.528 -3.064 -3.323 1.00 97.56 454 ASN A C 1
ATOM 3491 O O . ASN A 1 454 ? 15.920 -2.060 -2.950 1.00 97.56 454 ASN A O 1
ATOM 3495 N N . ILE A 1 455 ? 15.919 -4.231 -3.540 1.00 97.00 455 ILE A N 1
ATOM 3496 C CA . ILE A 1 455 ? 14.497 -4.473 -3.272 1.00 97.00 455 ILE A CA 1
ATOM 3497 C C . ILE A 1 455 ? 14.336 -4.750 -1.771 1.00 97.00 455 ILE A C 1
ATOM 3499 O O . ILE A 1 455 ? 14.467 -5.894 -1.320 1.00 97.00 455 ILE A O 1
ATOM 3503 N N . ILE A 1 456 ? 14.093 -3.689 -1.002 1.00 94.75 456 ILE A N 1
ATOM 3504 C CA . ILE A 1 456 ? 13.816 -3.742 0.436 1.00 94.75 456 ILE A CA 1
ATOM 3505 C C . ILE A 1 456 ? 12.432 -4.369 0.604 1.00 94.75 456 ILE A C 1
ATOM 3507 O O . ILE A 1 456 ? 11.474 -3.897 -0.003 1.00 94.75 456 ILE A O 1
ATOM 3511 N N . ARG A 1 457 ? 12.320 -5.432 1.405 1.00 92.56 457 ARG A N 1
ATOM 3512 C CA . ARG A 1 457 ? 11.070 -6.166 1.651 1.00 92.56 457 ARG A CA 1
ATOM 3513 C C . ARG A 1 457 ? 10.790 -6.204 3.149 1.00 92.56 457 ARG A C 1
ATOM 3515 O O . ARG A 1 457 ? 11.709 -6.480 3.917 1.00 92.56 457 ARG A O 1
ATOM 3522 N N . PHE A 1 458 ? 9.544 -5.965 3.544 1.00 88.44 458 PHE A N 1
ATOM 3523 C CA . PHE A 1 458 ? 9.095 -6.087 4.931 1.00 88.44 458 PHE A CA 1
ATOM 3524 C C . PHE A 1 458 ? 8.217 -7.337 5.067 1.00 88.44 458 PHE A C 1
ATOM 3526 O O . PHE A 1 458 ? 7.187 -7.448 4.391 1.00 88.44 458 PHE A O 1
ATOM 3533 N N . TYR A 1 459 ? 8.641 -8.261 5.934 1.00 82.81 459 TYR A N 1
ATOM 3534 C CA . TYR A 1 459 ? 8.025 -9.569 6.198 1.00 82.81 459 TYR A CA 1
ATOM 3535 C C . TYR A 1 459 ? 7.483 -9.662 7.624 1.00 82.81 459 TYR A C 1
ATOM 3537 O O . TYR A 1 459 ? 8.171 -9.137 8.520 1.00 82.81 459 TYR A O 1
#

Secondary structure (DSSP, 8-state):
---PPP---------------------------------------------------------------------------------------------------------------------------------------------------------------------------------------PPPP-----PPP----EEEE-EE-TT-PEEEEETTEEEEE-----GGG-EEEETTTTEEEETTT-PEEEEEE-TTS-EEEEEE---TT-GGG-EEEETTTTEEEESSSTTEEEE--TTSTTEEPEEEE----GGGB-EETT-TTEEEEEEEETTT--EEEEETTEEEEES---SGGG-EEEETTTTEEEETTTSPEEE--EETTEE--EEE---TT-GGG-EE--TT--EESSSTTEEEEE-TT-TT-BEEEEE--TT-GGG-EEEEEE-

Sequence (459 aa):
MIGPSKLAVLACALPLVAAMSQGAMATDTPCPSLTPKPTDPTAYPSPVPTQSTPCPTSLTPKPTDKPTDKPTDKPTDKPTDAPTPSTPCPTSLTPKPTDKPTDKPTDKPTDKPTDKPTDKPTDAPTPSTPCPTSLTPKPTDKPTDKPTDAPTPVTPKPTDKPTDKPTDKPTDKPTDKPTDKPTDKPTDKPTDKPTDKPTPKPTDAGKDLRFCSYTRHALSEYYGNIYADTIRNTDNEHFFYNEKTQTIVAKSNGQCLDAFLNAQNQYKLHTYPCGEGNPNQKWVFNTHNNAIQHGTHKGLCLSNRADTPGQQAYVEPCNGGLNQYFANCDDPSKVSVQFQTCYTDKYLSEWNTGLYADKKRSNINELFEYNGATQQIKVLSNGQCLDSFFQNGKYGLHTFPCDAGNANQKWNLDGKRVTHAVHTNLCLDADPTDDGHKAQVWECTPYNKNQCWNIIRFY